Protein AF-A0A928K766-F1 (afdb_monomer)

Solvent-accessible surface area (backbone atoms only — not comparable to full-atom values): 32572 Å² total; per-residue (Å²): 139,87,89,83,82,88,83,88,80,89,81,88,81,88,88,83,87,88,86,84,91,87,83,89,87,89,82,87,83,90,86,84,91,82,91,76,95,81,83,91,77,87,88,83,81,73,78,49,70,69,57,53,52,52,50,49,52,58,51,49,53,50,51,51,51,54,52,47,65,64,69,69,75,73,88,86,87,84,89,83,81,87,78,95,78,92,79,86,83,83,88,79,84,88,77,92,77,81,85,77,92,77,85,91,81,88,88,85,83,89,86,88,85,89,87,90,80,84,87,80,91,75,86,81,82,83,83,84,80,88,76,96,71,87,83,91,78,87,83,86,81,93,68,64,70,70,63,56,56,58,66,62,70,76,72,72,95,72,93,81,90,80,90,82,81,90,79,81,92,72,84,80,76,84,73,82,58,80,55,60,59,52,54,52,51,50,49,52,52,52,52,51,51,51,51,50,52,50,50,52,54,52,47,64,73,34,39,46,61,52,49,21,28,71,47,43,41,82,74,35,80,86,45,40,28,33,34,33,44,42,59,44,85,87,51,65,68,58,42,52,74,75,39,43,28,66,37,60,64,52,44,31,54,51,48,12,47,72,43,66,70,51,78,45,82,48,58,70,63,54,61,46,81,73,63,63,35,40,23,36,42,49,32,42,27,67,90,44,102,75,39,42,14,38,40,27,34,14,40,9,17,77,55,76,39,31,37,35,38,40,37,38,34,36,80,91,64,52,36,36,44,30,37,21,62,45,37,36,58,67,48,51,95,86,56,75,74,24,94,89,59,15,73,52,59,59,53,47,71,46,44,28,38,31,36,38,17,78,60,15,22,33,43,34,54,40,61,36,81,66,77,46,70,79,71,67,87,71,91,47,36,26,26,23,45,26,42,44,46,40,48,38,48,69,73,39,50,43,45,66,52,38,55,54,54,55,73,58,40,39,70,24,47,40,50,62,20,26,60,35,35,45,31,32,14,38,88,45,48,42,33,29,40,40,74,55,96,72,38,83,44,81,42,81,45,50,58,52,34,43,56,70,56,76,41,100,92,44,70,45,77,54,63,58,73,88,40,73,51,17,43,36,45,48,50,51,54,50,48,39,60,74,44,72,37,45,68,55,73,68,53,42,52,55,50,23,60,66,32,32,80,42,64,21,40,43,31,38,37,40,30,32,72,73,38,30,36,44,34,38,42,62,50,102,59,87,49,78,48,78,50,65,60,81,85,130

Sequence (536 aa):
MNNNTNNEQELRLEGAPVCPEEEEHVCAPEQDAQTADSAEASYAEGLTVAQALSNIGAEVEALERAARIFSGGSAENNAAASPDAKAEAPDCPEVKTSEPDCPEDDYSSIERVFASRPPRENPEPERLVFNSSQDNAAVTVSGDEDLLRWLVNGISDGSVTVDGSEPEAEPEPESAEGGRGKVFSTFLCLLASLLVLGGVAYYILCAHGLRAIVSIDEVEVNANVYSMTYSGSYGLDDLIEQGGVSTDGELMEFLSGQYFFGLMDMPDVVSGPSGSSDGVLSVLNSDCENSRALTGRSHSCQSQTMTMIVSTRRSDGRETVTTVDIGRLGYTPYDRPGLFNGYAALASVYLPLDGMNDHGLCVTAVELPGDPRPVTDTVRPDLTVTAAVRMLLDSTTTVEEAVEMLGRFDIYPSFGCDYHLLISDREGSTAAIEWYDGQMYRVNIPYISNERVYSPDGLTGAAGFDTETGRIMTLLAGSYSQYDGHMTTEQILGVIGRAATRAGGWGVVYDSYTDTAYFRFEGETEKQVTVSMSPA

Mean predicted aligned error: 17.77 Å

Foldseek 3Di:
DDDDDDDDDDDDDDDDDDDDDDDDDDDDDDDDDDDDDDDPDDDPPDDDPVNLVVVVVVVVVVVVVVVVVVVVPDDDDDDDDDDDDDDDDDDDDDDDDDDDDDDDDDDPPPDDDDDDDDDDDDDDDDDDDDDDDDDDDDDDDDDDPVVVVVVVVPDDPDDDDDDDDDDDDDDDDPPPPVPPVVVVVVVVVVVVVVVVVVVSVLCVLQVQLQQQQAQWDQPDLQLLEIETEGEEDQCLVVCQVVQHDFAVQVVQVVSCCNHSNVPDRAAQFQADDQQWQKKKFWFWAPVPPQTWIKIKMATFGQDAFNKYWYWYAYPVGKIKTFIARCVRSVDDSVDDRHDPHVSNVSCVLQGGQWIAILLFKIKHKAFADDFWDDADDDSAGEYEVSNLNSVCSRPHRAPVRSVVVVVRYGYHYYSRTDIWMWIAHSVGWIWIWDDDPNDIDTDGDRMAINYDQDDPVHGPQAPPCPDLRRVLSCLNVVLCVVCVRHDDPVSSQVSNVVSRPHAHGKMWMQISVQQKIWIWHDGPDTDTDIDHDDND

Nearest PDB structures (foldseek):
  5j9r-assembly1_C  TM=6.800E-01  e=6.544E-11  Agrobacterium tumefaciens
  8ete-assembly1_A-2  TM=6.654E-01  e=9.261E-11  Bifidobacterium longum
  3hbc-assembly1_A  TM=6.653E-01  e=2.815E-09  Bacteroides thetaiotaomicron
  8esl-assembly1_B  TM=5.689E-01  e=2.982E-09  Bacteroidales

Secondary structure (DSSP, 8-state):
----------------------------------------S----PPPHHHHHHHHHHHHHHHHHHHHHHHTSS--------------PPP---------------------S----PPPP-PPPP------------------HHHHHHHHTTS--------------PPPP--GGGTHHHHHHHHHHHHHHHHHHHHHHHHHHHHHHHHHHHT-EEEEGGGTEEEEEEES--SHHHHHHTTB-SSHHHHHHHHHHHSGGGSSPPPPP--S----EEEEEEEEETTSTT-EEEEEEEEE-SSPP-EEEEEEE-TT--EEEEEEEGGGGT--TT---STTTHHHHGGGGG--SEEEETT--EEEEEEESSSPPP----SSPEEEHHHHHHHHHHH-SSHHHHHHHHTTSEEE-BTTBEEEEEEE-TT--EEEEEEETTEEEEE--SEEESB----TTS----S-TTSHHHHHHHHHHHHHHHTTT---HHHHHHHHHHH--SSSEEEEEEETTTTEEEEEE-SSS-EEEEEEPPP-

Radius of gyration: 34.57 Å; Cα contacts (8 Å, |Δi|>4): 806; chains: 1; bounding box: 91×92×99 Å

pLDDT: mean 70.42, std 27.9, range [23.94, 98.75]

Structure (mmCIF, N/CA/C/O backbone):
data_AF-A0A928K766-F1
#
_entry.id   AF-A0A928K766-F1
#
loop_
_atom_site.group_PDB
_atom_site.id
_atom_site.type_symbol
_atom_site.label_atom_id
_atom_site.label_alt_id
_atom_site.label_comp_id
_atom_site.label_asym_id
_atom_site.label_entity_id
_atom_site.label_seq_id
_atom_site.pdbx_PDB_ins_code
_atom_site.Cartn_x
_atom_site.Cartn_y
_atom_site.Cartn_z
_atom_site.occupancy
_atom_site.B_iso_or_equiv
_atom_site.auth_seq_id
_atom_site.auth_comp_id
_atom_site.auth_asym_id
_atom_site.auth_atom_id
_atom_site.pdbx_PDB_model_num
ATOM 1 N N . MET A 1 1 ? -11.936 -37.594 -36.046 1.00 35.50 1 MET A N 1
ATOM 2 C CA . MET A 1 1 ? -11.629 -39.011 -36.340 1.00 35.50 1 MET A CA 1
ATOM 3 C C . MET A 1 1 ? -10.174 -39.105 -36.765 1.00 35.50 1 MET A C 1
ATOM 5 O O . MET A 1 1 ? -9.774 -38.345 -37.634 1.00 35.50 1 MET A O 1
ATOM 9 N N . ASN A 1 2 ? -9.470 -40.053 -36.143 1.00 33.59 2 ASN A N 1
ATOM 10 C CA . ASN A 1 2 ? -8.094 -40.534 -36.332 1.00 33.59 2 ASN A CA 1
ATOM 11 C C . ASN A 1 2 ? -6.925 -39.808 -35.637 1.00 33.59 2 ASN A C 1
ATOM 13 O O . ASN A 1 2 ? -6.459 -38.754 -36.052 1.00 33.59 2 ASN A O 1
ATOM 17 N N . ASN A 1 3 ? -6.467 -40.515 -34.596 1.00 33.06 3 ASN A N 1
ATOM 18 C CA . ASN A 1 3 ? -5.245 -40.415 -33.805 1.00 33.06 3 ASN A CA 1
ATOM 19 C C . ASN A 1 3 ? -3.974 -40.756 -34.604 1.00 33.06 3 ASN A C 1
ATOM 21 O O . ASN A 1 3 ? -4.040 -41.556 -35.536 1.00 33.06 3 ASN A O 1
ATOM 25 N N . ASN A 1 4 ? -2.829 -40.251 -34.128 1.00 36.94 4 ASN A N 1
ATOM 26 C CA . ASN A 1 4 ? -1.544 -40.967 -33.987 1.00 36.94 4 ASN A CA 1
ATOM 27 C C . ASN A 1 4 ? -0.584 -40.072 -33.165 1.00 36.94 4 ASN A C 1
ATOM 29 O O . ASN A 1 4 ? -0.292 -38.960 -33.586 1.00 36.94 4 ASN A O 1
ATOM 33 N N . THR A 1 5 ? -0.358 -40.360 -31.876 1.00 36.56 5 THR A N 1
ATOM 34 C CA . THR A 1 5 ? 0.733 -41.169 -31.265 1.00 36.56 5 THR A CA 1
ATOM 35 C C . THR A 1 5 ? 2.107 -40.489 -31.182 1.00 36.56 5 THR A C 1
ATOM 37 O O . THR A 1 5 ? 2.786 -40.351 -32.192 1.00 36.56 5 THR A O 1
ATOM 40 N N . ASN A 1 6 ? 2.478 -40.181 -29.930 1.00 34.59 6 ASN A N 1
ATOM 41 C CA . ASN A 1 6 ? 3.760 -40.333 -29.223 1.00 34.59 6 ASN A CA 1
ATOM 42 C C . ASN A 1 6 ? 5.086 -40.040 -29.944 1.00 34.59 6 ASN A C 1
ATOM 44 O O . ASN A 1 6 ? 5.465 -40.745 -30.874 1.00 34.59 6 ASN A O 1
ATOM 48 N N . ASN A 1 7 ? 5.871 -39.138 -29.344 1.00 31.00 7 ASN A N 1
ATOM 49 C CA . ASN A 1 7 ? 7.308 -39.338 -29.142 1.00 31.00 7 ASN A CA 1
ATOM 50 C C . ASN A 1 7 ? 7.786 -38.519 -27.931 1.00 31.00 7 ASN A C 1
ATOM 52 O O . ASN A 1 7 ? 7.928 -37.302 -28.009 1.00 31.00 7 ASN A O 1
ATOM 56 N N . GLU A 1 8 ? 8.023 -39.217 -26.823 1.00 33.47 8 GLU A N 1
ATOM 57 C CA . GLU A 1 8 ? 8.880 -38.775 -25.724 1.00 33.47 8 GLU A CA 1
ATOM 58 C C . GLU A 1 8 ? 10.341 -39.004 -26.144 1.00 33.47 8 GLU A C 1
ATOM 60 O O . GLU A 1 8 ? 10.686 -40.075 -26.647 1.00 33.47 8 GLU A O 1
ATOM 65 N N . GLN A 1 9 ? 11.204 -38.006 -25.955 1.00 31.91 9 GLN A N 1
ATOM 66 C CA .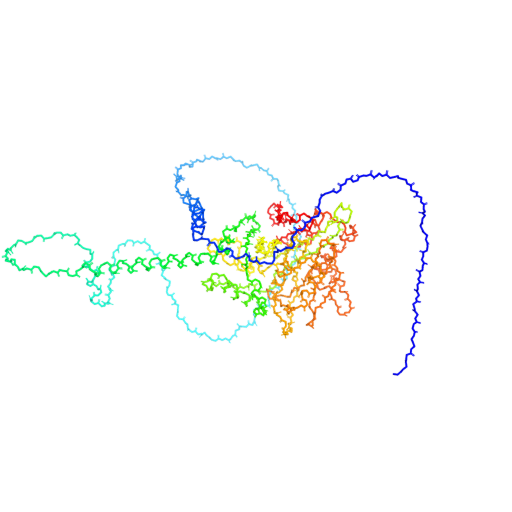 GLN A 1 9 ? 12.655 -38.170 -26.035 1.00 31.91 9 GLN A CA 1
ATOM 67 C C . GLN A 1 9 ? 13.274 -37.716 -24.712 1.00 31.91 9 GLN A C 1
ATOM 69 O O . GLN A 1 9 ? 13.448 -36.526 -24.465 1.00 31.91 9 GLN A O 1
ATOM 74 N N . GLU A 1 10 ? 13.610 -38.700 -23.877 1.00 30.22 10 GLU A N 1
ATOM 75 C CA . GLU A 1 10 ? 14.576 -38.575 -22.788 1.00 30.22 10 GLU A CA 1
ATOM 76 C C . GLU A 1 10 ? 15.965 -38.257 -23.363 1.00 30.22 10 GLU A C 1
ATOM 78 O O . GLU A 1 10 ? 16.471 -38.969 -24.235 1.00 30.22 10 GLU A O 1
ATOM 83 N N . LEU A 1 11 ? 16.618 -37.228 -22.825 1.00 29.67 11 LEU A N 1
ATOM 84 C CA . LEU A 1 11 ? 18.042 -36.972 -23.020 1.00 29.67 11 LEU A CA 1
ATOM 85 C C . LEU A 1 11 ? 18.743 -37.068 -21.661 1.00 29.67 11 LEU A C 1
ATOM 87 O O . LEU A 1 11 ? 18.697 -36.154 -20.843 1.00 29.67 11 LEU A O 1
ATOM 91 N N . ARG A 1 12 ? 19.385 -38.220 -21.438 1.00 27.34 12 ARG A N 1
ATOM 92 C CA . ARG A 1 12 ? 20.397 -38.437 -20.398 1.00 27.34 12 ARG A CA 1
ATOM 93 C C . ARG A 1 12 ? 21.673 -37.680 -20.764 1.00 27.34 12 ARG A C 1
ATOM 95 O O . ARG A 1 12 ? 22.201 -37.874 -21.858 1.00 27.34 12 ARG A O 1
ATOM 102 N N . LEU A 1 13 ? 22.211 -36.916 -19.819 1.00 32.28 13 LEU A N 1
ATOM 103 C CA . LEU A 1 13 ? 23.611 -36.497 -19.801 1.00 32.28 13 LEU A CA 1
ATOM 104 C C . LEU A 1 13 ? 24.244 -37.007 -18.502 1.00 32.28 13 LEU A C 1
ATOM 106 O O . LEU A 1 13 ? 23.862 -36.608 -17.407 1.00 32.28 13 LEU A O 1
ATOM 110 N N . GLU A 1 14 ? 25.177 -37.945 -18.659 1.00 28.05 14 GLU A N 1
ATOM 111 C CA . GLU A 1 14 ? 26.082 -38.430 -17.620 1.00 28.05 14 GLU A CA 1
ATOM 112 C C . GLU A 1 14 ? 27.277 -37.478 -17.460 1.00 28.05 14 GLU A C 1
ATOM 114 O O . GLU A 1 14 ? 27.798 -36.967 -18.453 1.00 28.05 14 GLU A O 1
ATOM 119 N N . GLY A 1 15 ? 27.781 -37.352 -16.226 1.00 28.23 15 GLY A N 1
ATOM 120 C CA . GLY A 1 15 ? 29.195 -37.068 -15.970 1.00 28.23 15 GLY A CA 1
ATOM 121 C C . GLY A 1 15 ? 29.486 -35.975 -14.941 1.00 28.23 15 GLY A C 1
ATOM 122 O O . GLY A 1 15 ? 29.754 -34.839 -15.317 1.00 28.23 15 GLY A O 1
ATOM 123 N N . ALA A 1 16 ? 29.568 -36.340 -13.659 1.00 29.39 16 ALA A N 1
ATOM 124 C CA . ALA A 1 16 ? 30.339 -35.595 -12.657 1.00 29.39 16 ALA A CA 1
ATOM 125 C C . ALA A 1 16 ? 31.056 -36.579 -11.702 1.00 29.39 16 ALA A C 1
ATOM 127 O O . ALA A 1 16 ? 30.531 -37.670 -11.463 1.00 29.39 16 ALA A O 1
ATOM 128 N N . PRO A 1 17 ? 32.277 -36.262 -11.224 1.00 34.38 17 PRO A N 1
ATOM 129 C CA . PRO A 1 17 ? 33.197 -37.235 -10.639 1.00 34.38 17 PRO A CA 1
ATOM 130 C C . PRO A 1 17 ? 32.974 -37.486 -9.139 1.00 34.38 17 PRO A C 1
ATOM 132 O O . PRO A 1 17 ? 32.552 -36.611 -8.391 1.00 34.38 17 PRO A O 1
ATOM 135 N N . VAL A 1 18 ? 33.336 -38.702 -8.725 1.00 33.53 18 VAL A N 1
ATOM 136 C CA . VAL A 1 18 ? 33.340 -39.242 -7.355 1.00 33.53 18 VAL A CA 1
ATOM 137 C C . VAL A 1 18 ? 34.652 -38.911 -6.634 1.00 33.53 18 VAL A C 1
ATOM 139 O O . VAL A 1 18 ? 35.701 -39.002 -7.271 1.00 33.53 18 VAL A O 1
ATOM 142 N N . CYS A 1 19 ? 34.584 -38.614 -5.324 1.00 24.89 19 CYS A N 1
ATOM 143 C CA . CYS A 1 19 ? 35.578 -38.909 -4.261 1.00 24.89 19 CYS A CA 1
ATOM 144 C C . CYS A 1 19 ? 35.096 -38.334 -2.895 1.00 24.89 19 CYS A C 1
ATOM 146 O O . CYS A 1 19 ? 34.427 -37.306 -2.913 1.00 24.89 19 CYS A O 1
ATOM 148 N N . PRO A 1 20 ? 35.537 -38.847 -1.725 1.00 34.81 20 PRO A N 1
ATOM 149 C CA . PRO A 1 20 ? 35.200 -40.131 -1.097 1.00 34.81 20 PRO A CA 1
ATOM 150 C C . PRO A 1 20 ? 34.530 -39.978 0.301 1.00 34.81 20 PRO A C 1
ATOM 152 O O . PRO A 1 20 ? 34.475 -38.889 0.864 1.00 34.81 20 PRO A O 1
ATOM 155 N N . GLU A 1 21 ? 34.033 -41.097 0.839 1.00 31.42 21 GLU A N 1
ATOM 156 C CA . GLU A 1 21 ? 33.476 -41.278 2.195 1.00 31.42 21 GLU A CA 1
ATOM 157 C C . GLU A 1 21 ? 34.542 -41.258 3.311 1.00 31.42 21 GLU A C 1
ATOM 159 O O . GLU A 1 21 ? 35.659 -41.711 3.073 1.00 31.42 21 GLU A O 1
ATOM 164 N N . GLU A 1 22 ? 34.138 -40.781 4.503 1.00 30.59 22 GLU A N 1
ATOM 165 C CA . GLU A 1 22 ? 34.546 -41.095 5.904 1.00 30.59 22 GLU A CA 1
ATOM 166 C C . GLU A 1 22 ? 34.173 -39.852 6.766 1.00 30.59 22 GLU A C 1
ATOM 168 O O . GLU A 1 22 ? 34.387 -38.729 6.325 1.00 30.59 22 GLU A O 1
ATOM 173 N N . GLU A 1 23 ? 33.546 -39.874 7.949 1.00 27.70 23 GLU A N 1
ATOM 174 C CA . GLU A 1 23 ? 33.436 -40.860 9.028 1.00 27.70 23 GLU A CA 1
ATOM 175 C C . GLU A 1 23 ? 32.194 -40.574 9.915 1.00 27.70 23 GLU A C 1
ATOM 177 O O . GLU A 1 23 ? 31.687 -39.454 9.996 1.00 27.70 23 GLU A O 1
ATOM 182 N N . GLU A 1 24 ? 31.734 -41.623 10.598 1.00 29.03 24 GLU A N 1
ATOM 183 C CA . GLU A 1 24 ? 30.608 -41.700 11.534 1.00 29.03 24 GLU A CA 1
ATOM 184 C C . GLU A 1 24 ? 30.797 -40.882 12.826 1.00 29.03 24 GLU A C 1
ATOM 186 O O . GLU A 1 24 ? 31.850 -40.956 13.455 1.00 29.03 24 GLU A O 1
ATOM 191 N N . HIS A 1 25 ? 29.716 -40.294 13.358 1.00 28.52 25 HIS A N 1
ATOM 192 C CA . HIS A 1 25 ? 29.513 -40.222 14.812 1.00 28.52 25 HIS A CA 1
ATOM 193 C C . HIS A 1 25 ? 28.038 -40.416 15.195 1.00 28.52 25 HIS A C 1
ATOM 195 O O . HIS A 1 25 ? 27.156 -39.631 14.858 1.00 28.52 25 HIS A O 1
ATOM 201 N N . VAL A 1 26 ? 27.806 -41.509 15.923 1.00 29.03 26 VAL A N 1
ATOM 202 C CA . VAL A 1 26 ? 26.549 -41.940 16.541 1.00 29.03 26 VAL A CA 1
ATOM 203 C C . VAL A 1 26 ? 26.562 -41.527 18.015 1.00 29.03 26 VAL A C 1
ATOM 205 O O . VAL A 1 26 ? 27.541 -41.809 18.703 1.00 29.03 26 VAL A O 1
ATOM 208 N N . CYS A 1 27 ? 25.478 -40.911 18.503 1.00 23.94 27 CYS A N 1
ATOM 209 C CA . CYS A 1 27 ? 24.698 -41.358 19.675 1.00 23.94 27 CYS A CA 1
ATOM 210 C C . CYS A 1 27 ? 23.659 -40.304 20.104 1.00 23.94 27 CYS A C 1
ATOM 212 O O . CYS A 1 27 ? 24.004 -39.200 20.516 1.00 23.94 27 CYS A O 1
ATOM 214 N N . ALA A 1 28 ? 22.387 -40.711 20.050 1.00 27.75 28 ALA A N 1
ATOM 215 C CA . ALA A 1 28 ? 21.220 -40.082 20.677 1.00 27.75 28 ALA A CA 1
ATOM 216 C C . ALA A 1 28 ? 21.177 -40.395 22.211 1.00 27.75 28 ALA A C 1
ATOM 218 O O . ALA A 1 28 ? 22.135 -41.010 22.697 1.00 27.75 28 ALA A O 1
ATOM 219 N N . PRO A 1 29 ? 20.142 -40.020 23.008 1.00 36.97 29 PRO A N 1
ATOM 220 C CA . PRO A 1 29 ? 18.754 -40.451 22.784 1.00 36.97 29 PRO A CA 1
ATOM 221 C C . PRO A 1 29 ? 17.646 -39.402 23.011 1.00 36.97 29 PRO A C 1
ATOM 223 O O . PRO A 1 29 ? 17.813 -38.379 23.669 1.00 36.97 29 PRO A O 1
ATOM 226 N N . GLU A 1 30 ? 16.497 -39.765 22.443 1.00 28.11 30 GLU A N 1
ATOM 227 C CA . GLU A 1 30 ? 15.141 -39.239 22.599 1.00 28.11 30 GLU A CA 1
ATOM 228 C C . GLU A 1 30 ? 14.603 -39.282 24.042 1.00 28.11 30 GLU A C 1
ATOM 230 O O . GLU A 1 30 ? 14.993 -40.150 24.822 1.00 28.11 30 GLU A O 1
ATOM 235 N N . GLN A 1 31 ? 13.634 -38.399 24.317 1.00 27.89 31 GLN A N 1
ATOM 236 C CA . GLN A 1 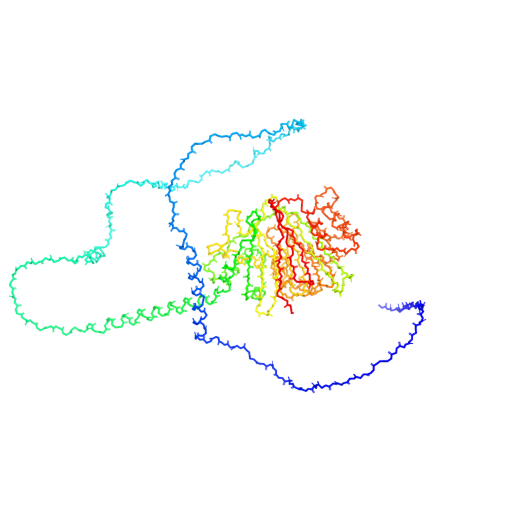31 ? 12.471 -38.504 25.226 1.00 27.89 31 GLN A CA 1
ATOM 237 C C . GLN A 1 31 ? 11.637 -37.225 24.979 1.00 27.89 31 GLN A C 1
ATOM 239 O O . GLN A 1 31 ? 12.214 -36.146 24.932 1.00 27.89 31 GLN A O 1
ATOM 244 N N . ASP A 1 32 ? 10.325 -37.171 24.778 1.00 25.45 32 ASP A N 1
ATOM 245 C CA . ASP A 1 32 ? 9.232 -38.135 24.732 1.00 25.45 32 ASP A CA 1
ATOM 246 C C . ASP A 1 32 ? 8.143 -37.514 23.837 1.00 25.45 32 ASP A C 1
ATOM 248 O O . ASP A 1 32 ? 7.851 -36.321 23.930 1.00 25.45 32 ASP A O 1
ATOM 252 N N . ALA A 1 33 ? 7.507 -38.330 23.000 1.00 29.41 33 ALA A N 1
ATOM 253 C CA . ALA A 1 33 ? 6.231 -38.006 22.382 1.00 29.41 33 ALA A CA 1
ATOM 254 C C . ALA A 1 33 ? 5.120 -38.678 23.193 1.00 29.41 33 ALA A C 1
ATOM 256 O O . ALA A 1 33 ? 5.131 -39.903 23.297 1.00 29.41 33 ALA A O 1
ATOM 257 N N . GLN A 1 34 ? 4.141 -37.914 23.698 1.00 26.17 34 GLN A N 1
ATOM 258 C CA . GLN A 1 34 ? 2.748 -38.376 23.785 1.00 26.17 34 GLN A CA 1
ATOM 259 C C . GLN A 1 34 ? 1.737 -37.271 24.155 1.00 26.17 34 GLN A C 1
ATOM 261 O O . GLN A 1 34 ? 1.772 -36.694 25.236 1.00 26.17 34 GLN A O 1
ATOM 266 N N . THR A 1 35 ? 0.771 -37.122 23.237 1.00 26.23 35 THR A N 1
ATOM 267 C CA . THR A 1 35 ? -0.680 -36.894 23.427 1.00 26.23 35 THR A CA 1
ATOM 268 C C . THR A 1 35 ? -1.196 -35.568 23.991 1.00 26.23 35 THR A C 1
ATOM 270 O O . THR A 1 35 ? -1.107 -35.331 25.189 1.00 26.23 35 THR A O 1
ATOM 273 N N . ALA A 1 36 ? -1.911 -34.820 23.139 1.00 26.20 36 ALA A N 1
ATOM 274 C CA . ALA A 1 36 ? -3.336 -34.478 23.309 1.00 26.20 36 ALA A CA 1
ATOM 275 C C . ALA A 1 36 ? -3.826 -33.717 22.054 1.00 26.20 36 ALA A C 1
ATOM 277 O O . ALA A 1 36 ? -3.581 -32.529 21.894 1.00 26.20 36 ALA A O 1
ATOM 278 N N . ASP A 1 37 ? -4.381 -34.417 21.063 1.00 28.70 37 ASP A N 1
ATOM 279 C CA . ASP A 1 37 ? -5.806 -34.280 20.709 1.00 28.70 37 ASP A CA 1
ATOM 280 C C . ASP A 1 37 ? -6.671 -33.610 21.793 1.00 28.70 37 ASP A C 1
ATOM 282 O O . ASP A 1 37 ? -6.982 -34.239 22.802 1.00 28.70 37 ASP A O 1
ATOM 286 N N . SER A 1 38 ? -7.032 -32.341 21.561 1.00 30.05 38 SER A N 1
ATOM 287 C CA . SER A 1 38 ? -8.335 -31.698 21.832 1.00 30.05 38 SER A CA 1
ATOM 288 C C . SER A 1 38 ? -8.160 -30.192 22.079 1.00 30.05 38 SER A C 1
ATOM 290 O O . SER A 1 38 ? -7.854 -29.785 23.199 1.00 30.05 38 SER A O 1
ATOM 292 N N . ALA A 1 39 ? -8.395 -29.357 21.063 1.00 27.52 39 ALA A N 1
ATOM 293 C CA . ALA A 1 39 ? -8.687 -27.931 21.255 1.00 27.52 39 ALA A CA 1
ATOM 294 C C . ALA A 1 39 ? -9.467 -27.334 20.064 1.00 27.52 39 ALA A C 1
ATOM 296 O O . ALA A 1 39 ? -9.160 -26.251 19.583 1.00 27.52 39 ALA A O 1
ATOM 297 N N . GLU A 1 40 ? -10.507 -28.028 19.596 1.00 31.31 40 GLU A N 1
ATOM 298 C CA . GLU A 1 40 ? -11.683 -27.338 19.059 1.00 31.31 40 GLU A CA 1
ATOM 299 C C . GLU A 1 40 ? -12.602 -27.034 20.246 1.00 31.31 40 GLU A C 1
ATOM 301 O O . GLU A 1 40 ? -13.200 -27.953 20.804 1.00 31.31 40 GLU A O 1
ATOM 306 N N . ALA A 1 41 ? -12.649 -25.766 20.667 1.00 26.00 41 ALA A N 1
ATOM 307 C CA . ALA A 1 41 ? -13.813 -25.060 21.220 1.00 26.00 41 ALA A CA 1
ATOM 308 C C . ALA A 1 41 ? -13.382 -23.889 22.117 1.00 26.00 41 ALA A C 1
ATOM 310 O O . ALA A 1 41 ? -12.614 -24.060 23.057 1.00 26.00 41 ALA A O 1
ATOM 311 N N . SER A 1 42 ? -14.053 -22.751 21.903 1.00 29.92 42 SER A N 1
ATOM 312 C CA . SER A 1 42 ? -14.310 -21.697 22.895 1.00 29.92 42 SER A CA 1
ATOM 313 C C . SER A 1 42 ? -13.132 -20.806 23.305 1.00 29.92 42 SER A C 1
ATOM 315 O O . SER A 1 42 ? -12.480 -21.078 24.303 1.00 29.92 42 SER A O 1
ATOM 317 N N . TYR A 1 43 ? -13.027 -19.626 22.683 1.00 25.42 43 TYR A N 1
ATOM 318 C CA . TYR A 1 43 ? -12.620 -18.410 23.400 1.00 25.42 43 TYR A CA 1
ATOM 319 C C . TYR A 1 43 ? -13.431 -17.196 22.928 1.00 25.42 43 TYR A C 1
ATOM 321 O O . TYR A 1 43 ? -13.032 -16.436 22.056 1.00 25.42 43 TYR A O 1
ATOM 329 N N . ALA A 1 44 ? -14.596 -17.025 23.550 1.00 31.81 44 ALA A N 1
ATOM 330 C CA . ALA A 1 44 ? -15.230 -15.727 23.737 1.00 31.81 44 ALA A CA 1
ATOM 331 C C . ALA A 1 44 ? -15.247 -15.468 25.249 1.00 31.81 44 ALA A C 1
ATOM 333 O O . ALA A 1 44 ? -16.262 -15.663 25.916 1.00 31.81 44 ALA A O 1
ATOM 334 N N . GLU A 1 45 ? -14.098 -15.107 25.821 1.00 35.53 45 GLU A N 1
ATOM 335 C CA . GLU A 1 45 ? -14.080 -14.567 27.180 1.00 35.53 45 GLU A CA 1
ATOM 336 C C . GLU A 1 45 ? -14.472 -13.092 27.105 1.00 35.53 45 GLU A C 1
ATOM 338 O O . GLU A 1 45 ? -13.685 -12.219 26.747 1.00 35.53 45 GLU A O 1
ATOM 343 N N . GLY A 1 46 ? -15.745 -12.828 27.401 1.00 35.03 46 GLY A N 1
ATOM 344 C CA . GLY A 1 46 ? -16.244 -11.476 27.593 1.00 35.03 46 GLY A CA 1
ATOM 345 C C . GLY A 1 46 ? -15.475 -10.787 28.717 1.00 35.03 46 GLY A C 1
ATOM 346 O O . GLY A 1 46 ? -15.375 -11.310 29.829 1.00 35.03 46 GLY A O 1
ATOM 347 N N . LEU A 1 47 ? -14.957 -9.593 28.425 1.00 40.62 47 LEU A N 1
ATOM 348 C CA . LEU A 1 47 ? -14.359 -8.708 29.417 1.00 40.62 47 LEU A CA 1
ATOM 349 C C . LEU A 1 47 ? -15.345 -8.513 30.576 1.00 40.62 47 LEU A C 1
ATOM 351 O O . LEU A 1 47 ? -16.495 -8.112 30.370 1.00 40.62 47 LEU A O 1
ATOM 355 N N . THR A 1 48 ? -14.913 -8.765 31.811 1.00 43.78 48 THR A N 1
ATOM 356 C CA . THR A 1 48 ? -15.764 -8.448 32.962 1.00 43.78 48 THR A CA 1
ATOM 357 C C . THR A 1 48 ? -15.926 -6.930 33.071 1.00 43.78 48 THR A C 1
ATOM 359 O O . THR A 1 48 ? -14.997 -6.171 32.794 1.00 43.78 48 THR A O 1
ATOM 362 N N . VAL A 1 49 ? -17.090 -6.458 33.529 1.00 37.19 49 VAL A N 1
ATOM 363 C CA . VAL A 1 49 ? -17.354 -5.018 33.738 1.00 37.19 49 VAL A CA 1
ATOM 364 C C . VAL A 1 49 ? -16.279 -4.370 34.627 1.00 37.19 49 VAL A C 1
ATOM 366 O O . VAL A 1 49 ? -15.911 -3.221 34.415 1.00 37.19 49 VAL A O 1
ATOM 369 N N . ALA A 1 50 ? -15.708 -5.115 35.578 1.00 33.34 50 ALA A N 1
ATOM 370 C CA . ALA A 1 50 ? -14.618 -4.638 36.428 1.00 33.34 50 ALA A CA 1
ATOM 371 C C . ALA A 1 50 ? -13.298 -4.425 35.661 1.00 33.34 50 ALA A C 1
ATOM 373 O O . ALA A 1 50 ? -12.609 -3.436 35.902 1.00 33.34 50 ALA A O 1
ATOM 374 N N . GLN A 1 51 ? -12.960 -5.308 34.716 1.00 39.47 51 GLN A N 1
ATOM 375 C CA . GLN A 1 51 ? -11.792 -5.142 33.843 1.00 39.47 51 GLN A CA 1
ATOM 376 C C . GLN A 1 51 ? -12.004 -4.009 32.834 1.00 39.47 51 GLN A C 1
ATOM 378 O O . GLN A 1 51 ? -11.095 -3.212 32.625 1.00 39.47 51 GLN A O 1
ATOM 383 N N . ALA A 1 52 ? -13.216 -3.870 32.286 1.00 38.06 52 ALA A N 1
ATOM 384 C CA . ALA A 1 52 ? -13.568 -2.745 31.419 1.00 38.06 52 ALA A CA 1
ATOM 385 C C . ALA A 1 52 ? -13.413 -1.403 32.153 1.00 38.06 52 ALA A C 1
ATOM 387 O O . ALA A 1 52 ? -12.774 -0.490 31.643 1.00 38.06 52 ALA A O 1
ATOM 388 N N . LEU A 1 53 ? -13.914 -1.303 33.389 1.00 39.28 53 LEU A N 1
ATOM 389 C CA . LEU A 1 53 ? -13.788 -0.096 34.212 1.00 39.28 53 LEU A CA 1
ATOM 390 C C . LEU A 1 53 ? -12.341 0.189 34.644 1.00 39.28 53 LEU A C 1
ATOM 392 O O . LEU A 1 53 ? -11.949 1.351 34.712 1.00 39.28 53 LEU A O 1
ATOM 396 N N . SER A 1 54 ? -11.536 -0.846 34.902 1.00 39.78 54 SER A N 1
ATOM 397 C CA . SER A 1 54 ? -10.108 -0.686 35.206 1.00 39.78 54 SER A CA 1
ATOM 398 C C . SER A 1 54 ? -9.321 -0.160 34.003 1.00 39.78 54 SER A C 1
ATOM 400 O O . SER A 1 54 ? -8.457 0.700 34.168 1.00 39.78 54 SER A O 1
ATOM 402 N N . ASN A 1 55 ? -9.634 -0.645 32.799 1.00 47.66 55 ASN A N 1
ATOM 403 C CA . ASN A 1 55 ? -8.992 -0.197 31.564 1.00 47.66 55 ASN A CA 1
ATOM 404 C C . ASN A 1 55 ? -9.389 1.245 31.228 1.00 47.66 55 ASN A C 1
ATOM 406 O O . ASN A 1 55 ? -8.515 2.061 30.952 1.00 47.66 55 ASN A O 1
ATOM 410 N N . ILE A 1 56 ? -10.671 1.591 31.397 1.00 45.06 56 ILE A N 1
ATOM 411 C CA . ILE A 1 56 ? -11.159 2.972 31.267 1.00 45.06 56 ILE A CA 1
ATOM 412 C C . ILE A 1 56 ? -10.455 3.895 32.272 1.00 45.06 56 ILE A C 1
ATOM 414 O O . ILE A 1 56 ? -10.079 5.006 31.917 1.00 45.06 56 ILE A O 1
ATOM 418 N N . GLY A 1 57 ? -10.223 3.453 33.513 1.00 38.16 57 GLY A N 1
ATOM 419 C CA . GLY A 1 57 ? -9.481 4.237 34.510 1.00 38.16 57 GLY A CA 1
ATOM 420 C C . GLY A 1 57 ? -8.042 4.548 34.083 1.00 38.16 57 GLY A C 1
ATOM 421 O O . GLY A 1 57 ? -7.600 5.692 34.187 1.00 38.16 57 GLY A O 1
ATOM 422 N N . ALA A 1 58 ? -7.330 3.558 33.539 1.00 45.16 58 ALA A N 1
ATOM 423 C CA . ALA A 1 58 ? -5.976 3.747 33.017 1.00 45.16 58 ALA A CA 1
ATOM 424 C C . ALA A 1 58 ? -5.942 4.649 31.765 1.00 45.16 58 ALA A C 1
ATOM 426 O O . ALA A 1 58 ? -5.008 5.439 31.594 1.00 45.16 58 ALA A O 1
ATOM 427 N N . GLU A 1 59 ? -6.969 4.566 30.914 1.00 47.22 59 GLU A N 1
ATOM 428 C CA . GLU A 1 59 ? -7.125 5.380 29.700 1.00 47.22 59 GLU A CA 1
ATOM 429 C C . GLU A 1 59 ? -7.507 6.837 30.019 1.00 47.22 59 GLU A C 1
ATOM 431 O O . GLU A 1 59 ? -6.951 7.762 29.424 1.00 47.22 59 GLU A O 1
ATOM 436 N N . VAL A 1 60 ? -8.367 7.070 31.016 1.00 43.69 60 VAL A N 1
ATOM 437 C CA . VAL A 1 60 ? -8.683 8.416 31.526 1.00 43.69 60 VAL A CA 1
ATOM 438 C C . VAL A 1 60 ? -7.445 9.059 32.143 1.00 43.69 60 VAL A C 1
ATOM 440 O O . VAL A 1 60 ? -7.165 10.221 31.864 1.00 43.69 60 VAL A O 1
ATOM 443 N N . GLU A 1 61 ? -6.632 8.315 32.897 1.00 43.88 61 GLU A N 1
ATOM 444 C CA . GLU A 1 61 ? -5.358 8.842 33.394 1.00 43.88 61 GLU A CA 1
ATOM 445 C C . GLU A 1 61 ? -4.378 9.195 32.264 1.00 43.88 61 GLU A C 1
ATOM 447 O O . GLU A 1 61 ? -3.631 10.167 32.379 1.00 43.88 61 GLU A O 1
ATOM 452 N N . ALA A 1 62 ? -4.352 8.423 31.172 1.00 42.44 62 ALA A N 1
ATOM 453 C CA . ALA A 1 62 ? -3.516 8.725 30.011 1.00 42.44 62 ALA A CA 1
ATOM 454 C C . ALA A 1 62 ? -3.980 10.007 29.297 1.00 42.44 62 ALA A C 1
ATOM 456 O O . ALA A 1 62 ? -3.153 10.870 28.994 1.00 42.44 62 ALA A O 1
ATOM 457 N N . LEU A 1 63 ? -5.292 10.179 29.123 1.00 42.06 63 LEU A N 1
ATOM 458 C CA . LEU A 1 63 ? -5.895 11.395 28.570 1.00 42.06 63 LEU A CA 1
ATOM 459 C C . LEU A 1 63 ? -5.698 12.610 29.487 1.00 42.06 63 LEU A C 1
ATOM 461 O O . LEU A 1 63 ? -5.384 13.697 29.009 1.00 42.06 63 LEU A O 1
ATOM 465 N N . GLU A 1 64 ? -5.791 12.444 30.806 1.00 42.94 64 GLU A N 1
ATOM 466 C CA . GLU A 1 64 ? -5.492 13.510 31.767 1.00 42.94 64 GLU A CA 1
ATOM 467 C C . GLU A 1 64 ? -3.999 13.868 31.810 1.00 42.94 64 GLU A C 1
ATOM 469 O O . GLU A 1 64 ? -3.651 15.019 32.086 1.00 42.94 64 GLU A O 1
ATOM 474 N N . ARG A 1 65 ? -3.095 12.908 31.569 1.00 45.84 65 ARG A N 1
ATOM 475 C CA . ARG A 1 65 ? -1.656 13.176 31.406 1.00 45.84 65 ARG A CA 1
ATOM 476 C C . ARG A 1 65 ? -1.401 13.983 30.133 1.00 45.84 65 ARG A C 1
ATOM 478 O O . ARG A 1 65 ? -0.691 14.985 30.203 1.00 45.84 65 ARG A O 1
ATOM 485 N N . ALA A 1 66 ? -2.036 13.615 29.022 1.00 40.06 66 ALA A N 1
ATOM 486 C CA . ALA A 1 66 ? -1.970 14.369 27.773 1.00 40.06 66 ALA A CA 1
ATOM 487 C C . ALA A 1 66 ? -2.534 15.793 27.943 1.00 40.06 66 ALA A C 1
ATOM 489 O O . ALA A 1 66 ? -1.859 16.766 27.622 1.00 40.06 66 ALA A O 1
ATOM 490 N N . ALA A 1 67 ? -3.707 15.945 28.562 1.00 38.06 67 ALA A N 1
ATOM 491 C CA . ALA A 1 67 ? -4.315 17.251 28.829 1.00 38.06 67 ALA A CA 1
ATOM 492 C C . ALA A 1 67 ? -3.456 18.137 29.756 1.00 38.06 67 ALA A C 1
ATOM 494 O O . ALA A 1 67 ? -3.384 19.355 29.566 1.00 38.06 67 ALA A O 1
ATOM 495 N N . ARG A 1 68 ? -2.750 17.542 30.730 1.00 40.19 68 ARG A N 1
ATOM 496 C CA . ARG A 1 68 ? -1.841 18.270 31.631 1.00 40.19 68 ARG A CA 1
ATOM 497 C C . ARG A 1 68 ? -0.624 18.854 30.916 1.00 40.19 68 ARG A C 1
ATOM 499 O O . ARG A 1 68 ? -0.254 19.985 31.230 1.00 40.19 68 ARG A O 1
ATOM 506 N N . ILE A 1 69 ? -0.060 18.143 29.938 1.00 46.47 69 ILE A N 1
ATOM 507 C CA . ILE A 1 69 ? 1.058 18.631 29.110 1.00 46.47 69 ILE A CA 1
ATOM 508 C C . ILE A 1 69 ? 0.656 19.903 28.344 1.00 46.47 69 ILE A C 1
ATOM 510 O O . ILE A 1 69 ? 1.441 20.844 28.269 1.00 46.47 69 ILE A O 1
ATOM 514 N N . PHE A 1 70 ? -0.592 19.992 27.878 1.00 37.12 70 PHE A N 1
ATOM 515 C CA . PHE A 1 70 ? -1.101 21.172 27.170 1.00 37.12 70 PHE A CA 1
ATOM 516 C C . PHE A 1 70 ? -1.499 22.332 28.095 1.00 37.12 70 PHE A C 1
ATOM 518 O O . PHE A 1 70 ? -1.310 23.495 27.745 1.00 37.12 70 PHE A O 1
ATOM 525 N N . SER A 1 71 ? -1.993 22.050 29.303 1.00 38.59 71 SER A N 1
ATOM 526 C CA . SER A 1 71 ? -2.355 23.097 30.276 1.00 38.59 71 SER A CA 1
ATOM 527 C C . SER A 1 71 ? -1.158 23.777 30.966 1.00 38.59 71 SER A C 1
ATOM 529 O O . SER A 1 71 ? -1.330 24.825 31.584 1.00 38.59 71 SER A O 1
ATOM 531 N N . GLY A 1 72 ? 0.052 23.210 30.860 1.00 33.12 72 GLY A N 1
ATOM 532 C CA . GLY A 1 72 ? 1.287 23.770 31.431 1.00 33.12 72 GLY A CA 1
ATOM 533 C C . GLY A 1 72 ? 2.001 24.805 30.552 1.00 33.12 72 GLY A C 1
ATOM 534 O O . GLY A 1 72 ? 2.996 25.384 30.979 1.00 33.12 72 GLY A O 1
ATOM 535 N N . GLY A 1 73 ? 1.511 25.046 29.333 1.00 33.31 73 GLY A N 1
ATOM 536 C CA . GLY A 1 73 ? 2.111 25.950 28.352 1.00 33.31 73 GLY A CA 1
ATOM 537 C C . GLY A 1 73 ? 1.465 27.333 28.302 1.00 33.31 73 GLY A C 1
ATOM 538 O O . GLY A 1 73 ? 1.169 27.821 27.218 1.00 33.31 73 GLY A O 1
ATOM 539 N N . SER A 1 74 ? 1.194 27.976 29.438 1.00 35.84 74 SER A N 1
ATOM 540 C CA . SER A 1 74 ? 0.890 29.410 29.435 1.00 35.84 74 SER A CA 1
ATOM 541 C C . SER A 1 74 ? 1.162 30.040 30.794 1.00 35.84 74 SER A C 1
ATOM 543 O O . SER A 1 74 ? 0.601 29.616 31.798 1.00 35.84 74 SER A O 1
ATOM 545 N N . ALA A 1 75 ? 1.983 31.092 30.757 1.00 34.38 75 ALA A N 1
ATOM 546 C CA . ALA A 1 75 ? 2.369 32.008 31.829 1.00 34.38 75 ALA A CA 1
ATOM 547 C C . ALA A 1 75 ? 3.730 31.731 32.484 1.00 34.38 75 ALA A C 1
ATOM 549 O O . ALA A 1 75 ? 3.803 31.318 33.631 1.00 34.38 75 ALA A O 1
ATOM 550 N N . GLU A 1 76 ? 4.808 32.107 31.789 1.00 29.27 76 GLU A N 1
ATOM 551 C CA . GLU A 1 76 ? 5.816 32.994 32.383 1.00 29.27 76 GLU A CA 1
ATOM 552 C C . GLU A 1 76 ? 6.686 33.662 31.303 1.00 29.27 76 GLU A C 1
ATOM 554 O O . GLU A 1 76 ? 7.208 33.010 30.404 1.00 29.27 76 GLU A O 1
ATOM 559 N N . ASN A 1 77 ? 6.846 34.981 31.464 1.00 27.25 77 ASN A N 1
ATOM 560 C CA . ASN A 1 77 ? 7.806 35.901 30.833 1.00 27.25 77 ASN A CA 1
ATOM 561 C C . ASN A 1 77 ? 7.309 36.767 29.668 1.00 27.25 77 ASN A C 1
ATOM 563 O O . ASN A 1 77 ? 7.606 36.547 28.499 1.00 27.25 77 ASN A O 1
ATOM 567 N N . ASN A 1 78 ? 6.667 37.875 30.053 1.00 28.89 78 ASN A N 1
ATOM 568 C CA . ASN A 1 78 ? 6.743 39.134 29.320 1.00 28.89 78 ASN A CA 1
ATOM 569 C C . ASN A 1 78 ? 7.774 40.069 29.983 1.00 28.89 78 ASN A C 1
ATOM 571 O O . ASN A 1 78 ? 7.757 40.250 31.197 1.00 28.89 78 ASN A O 1
ATOM 575 N N . ALA A 1 79 ? 8.558 40.729 29.123 1.00 27.41 79 ALA A N 1
ATOM 576 C CA . ALA A 1 79 ? 9.291 41.987 29.308 1.00 27.41 79 ALA A CA 1
ATOM 577 C C . ALA A 1 79 ? 10.588 42.012 30.150 1.00 27.41 79 ALA A C 1
ATOM 579 O O . ALA A 1 79 ? 10.552 42.171 31.365 1.00 27.41 79 ALA A O 1
ATOM 580 N N . ALA A 1 80 ? 11.735 42.101 29.458 1.00 25.81 80 ALA A N 1
ATOM 581 C CA . ALA A 1 80 ? 12.745 43.136 29.722 1.00 25.81 80 ALA A CA 1
ATOM 582 C C . ALA A 1 80 ? 13.775 43.282 28.576 1.00 25.81 80 ALA A C 1
ATOM 584 O O . ALA A 1 80 ? 14.430 42.323 28.191 1.00 25.81 80 ALA A O 1
ATOM 585 N N . ALA A 1 81 ? 13.957 44.539 28.156 1.00 26.30 81 ALA A N 1
ATOM 586 C CA . ALA A 1 81 ? 15.181 45.169 27.643 1.00 26.30 81 ALA A CA 1
ATOM 587 C C . ALA A 1 81 ? 15.725 44.818 26.236 1.00 26.30 81 ALA A C 1
ATOM 589 O O . ALA A 1 81 ? 16.427 43.837 26.021 1.00 26.30 81 ALA A O 1
ATOM 590 N N . SER A 1 82 ? 15.539 45.783 25.326 1.00 27.09 82 SER A N 1
ATOM 591 C CA . SER A 1 82 ? 16.514 46.123 24.278 1.00 27.09 82 SER A CA 1
ATOM 592 C C . SER A 1 82 ? 17.843 46.579 24.903 1.00 27.09 82 SER A C 1
ATOM 594 O O . SER A 1 82 ? 17.827 47.257 25.939 1.00 27.09 82 SER A O 1
ATOM 596 N N . PRO A 1 83 ? 18.981 46.269 24.259 1.00 30.41 83 PRO A N 1
ATOM 597 C CA . PRO A 1 83 ? 19.919 47.351 23.972 1.00 30.41 83 PRO A CA 1
ATOM 598 C C . PRO A 1 83 ? 20.491 47.313 22.545 1.00 30.41 83 PRO A C 1
ATOM 600 O O . PRO A 1 83 ? 20.846 46.267 22.006 1.00 30.41 83 PRO A O 1
ATOM 603 N N . ASP A 1 84 ? 20.657 48.511 21.984 1.00 29.92 84 ASP A N 1
ATOM 604 C CA . ASP A 1 84 ? 21.519 48.814 20.843 1.00 29.92 84 ASP A CA 1
ATOM 605 C C . ASP A 1 84 ? 22.963 48.321 21.059 1.00 29.92 84 ASP A C 1
ATOM 607 O O . ASP A 1 84 ? 23.599 48.682 22.052 1.00 29.92 84 ASP A O 1
ATOM 611 N N . ALA A 1 85 ? 23.533 47.624 20.069 1.00 26.75 85 ALA A N 1
ATOM 612 C CA . ALA A 1 85 ? 24.974 47.639 19.805 1.00 26.75 85 ALA A CA 1
ATOM 613 C C . ALA A 1 85 ? 25.290 47.239 18.350 1.00 26.75 85 ALA A C 1
ATOM 615 O O . ALA A 1 85 ? 24.973 46.146 17.893 1.00 26.75 85 ALA A O 1
ATOM 616 N N . LYS A 1 86 ? 25.956 48.154 17.638 1.00 29.88 86 LYS A N 1
ATOM 617 C CA . LYS A 1 86 ? 26.628 47.949 16.345 1.00 29.88 86 LYS A CA 1
ATOM 618 C C . LYS A 1 86 ? 27.790 46.949 16.469 1.00 29.88 86 LYS A C 1
ATOM 620 O O . LYS A 1 86 ? 28.598 47.128 17.374 1.00 29.88 86 LYS A O 1
ATOM 625 N N . ALA A 1 87 ? 27.946 46.044 15.497 1.00 27.14 87 ALA A N 1
ATOM 626 C CA . ALA A 1 87 ? 29.229 45.543 14.959 1.00 27.14 87 ALA A CA 1
ATOM 627 C C . ALA A 1 87 ? 28.932 44.599 13.769 1.00 27.14 87 ALA A C 1
ATOM 629 O O . ALA A 1 87 ? 28.223 43.616 13.931 1.00 27.14 87 ALA A O 1
ATOM 630 N N . GLU A 1 88 ? 29.187 45.046 12.537 1.00 26.67 88 GLU A N 1
ATOM 631 C CA . GLU A 1 88 ? 30.259 44.552 11.643 1.00 26.67 88 GLU A CA 1
ATOM 632 C C . GLU A 1 88 ? 29.986 43.175 11.006 1.00 26.67 88 GLU A C 1
ATOM 634 O O . GLU A 1 88 ? 30.145 42.124 11.618 1.00 26.67 88 GLU A O 1
ATOM 639 N N . ALA A 1 89 ? 29.594 43.215 9.727 1.00 28.39 89 ALA A N 1
ATOM 640 C CA . ALA A 1 89 ? 29.540 42.070 8.826 1.00 28.39 89 ALA A CA 1
ATOM 641 C C . ALA A 1 89 ? 30.946 41.760 8.277 1.00 28.39 89 ALA A C 1
ATOM 643 O O . ALA A 1 89 ? 31.649 42.701 7.899 1.00 28.39 89 ALA A O 1
ATOM 644 N N . PRO A 1 90 ? 31.362 40.485 8.177 1.00 30.66 90 PRO A N 1
ATOM 645 C CA . PRO A 1 90 ? 32.522 40.121 7.383 1.00 30.66 90 PRO A CA 1
ATOM 646 C C . PRO A 1 90 ? 32.127 39.900 5.914 1.00 30.66 90 PRO A C 1
ATOM 648 O O . PRO A 1 90 ? 31.206 39.145 5.603 1.00 30.66 90 PRO A O 1
ATOM 651 N N . ASP A 1 91 ? 32.865 40.579 5.036 1.00 29.97 91 ASP A N 1
ATOM 652 C CA . ASP A 1 91 ? 32.910 40.401 3.584 1.00 29.97 91 ASP A CA 1
ATOM 653 C C . ASP A 1 91 ? 33.109 38.932 3.176 1.00 29.97 91 ASP A C 1
ATOM 655 O O . ASP A 1 91 ? 34.035 38.268 3.647 1.00 29.97 91 ASP A O 1
ATOM 659 N N . CYS A 1 92 ? 32.329 38.480 2.191 1.00 26.72 92 CYS A N 1
ATOM 660 C CA . CYS A 1 92 ? 32.693 37.375 1.305 1.00 26.72 92 CYS A CA 1
ATOM 661 C C . CYS A 1 92 ? 32.371 37.758 -0.153 1.00 26.72 92 CYS A C 1
ATOM 663 O O . CYS A 1 92 ? 31.400 38.476 -0.393 1.00 26.72 92 CYS A O 1
ATOM 665 N N . PRO A 1 93 ? 33.195 37.338 -1.132 1.00 30.20 93 PRO A N 1
ATOM 666 C CA . PRO A 1 93 ? 33.376 38.064 -2.385 1.00 30.20 93 PRO A CA 1
ATOM 667 C C . PRO A 1 93 ? 32.345 37.692 -3.455 1.00 30.20 93 PRO A C 1
ATOM 669 O O . PRO A 1 93 ? 32.027 36.521 -3.652 1.00 30.20 93 PRO A O 1
ATOM 672 N N . GLU A 1 94 ? 31.913 38.702 -4.213 1.00 28.42 94 GLU A N 1
ATOM 673 C CA . GLU A 1 94 ? 31.128 38.562 -5.440 1.00 28.42 94 GLU A CA 1
ATOM 674 C C . GLU A 1 94 ? 31.866 37.712 -6.487 1.00 28.42 94 GLU A C 1
ATOM 676 O O . GLU A 1 94 ? 32.915 38.100 -7.013 1.00 28.42 94 GLU A O 1
ATOM 681 N N . VAL A 1 95 ? 31.271 36.579 -6.861 1.00 28.06 95 VAL A N 1
ATOM 682 C CA . VAL A 1 95 ? 31.613 35.860 -8.090 1.00 28.06 95 VAL A CA 1
ATOM 683 C C . VAL A 1 95 ? 30.607 36.264 -9.163 1.00 28.06 95 VAL A C 1
ATOM 685 O O . VAL A 1 95 ? 29.453 35.845 -9.155 1.00 28.06 95 VAL A O 1
ATOM 688 N N . LYS A 1 96 ? 31.066 37.088 -10.108 1.00 29.84 96 LYS A N 1
ATOM 689 C CA . LYS A 1 96 ? 30.370 37.346 -11.371 1.00 29.84 96 LYS A CA 1
ATOM 690 C C . LYS A 1 96 ? 30.341 36.062 -12.192 1.00 29.84 96 LYS A C 1
ATOM 692 O O . LYS A 1 96 ? 31.397 35.587 -12.606 1.00 29.84 96 LYS A O 1
ATOM 697 N N . THR A 1 97 ? 29.150 35.564 -12.502 1.00 30.27 97 THR A N 1
ATOM 698 C CA . THR A 1 97 ? 28.952 34.688 -13.658 1.00 30.27 97 THR A CA 1
ATOM 699 C C . THR A 1 97 ? 27.808 35.225 -14.506 1.00 30.27 97 THR A C 1
ATOM 701 O O . THR A 1 97 ? 26.786 35.681 -14.009 1.00 30.27 97 THR A O 1
ATOM 704 N N . SER A 1 98 ? 28.107 35.293 -15.794 1.00 30.22 98 SER A N 1
ATOM 705 C CA . SER A 1 98 ? 27.312 35.794 -16.903 1.00 30.22 98 SER A CA 1
ATOM 706 C C . SER A 1 98 ? 26.094 34.916 -17.180 1.00 30.22 98 SER A C 1
ATOM 708 O O . SER A 1 98 ? 26.240 33.699 -17.289 1.00 30.22 98 SER A O 1
ATOM 710 N N . GLU A 1 99 ? 24.942 35.555 -17.371 1.00 31.64 99 GLU A N 1
ATOM 711 C CA . GLU A 1 99 ? 23.744 34.978 -17.988 1.00 31.64 99 GLU A CA 1
ATOM 712 C C . GLU A 1 99 ? 24.049 34.433 -19.394 1.00 31.64 99 GLU A C 1
ATOM 714 O O . GLU A 1 99 ? 24.799 35.065 -20.148 1.00 31.64 99 GLU A O 1
ATOM 719 N N . PRO A 1 100 ? 23.431 33.310 -19.787 1.00 33.94 100 PRO A N 1
ATOM 720 C CA . PRO A 1 100 ? 23.089 33.057 -21.171 1.00 33.94 100 PRO A CA 1
ATOM 721 C C . PRO A 1 100 ? 21.580 33.231 -21.403 1.00 33.94 100 PRO A C 1
ATOM 723 O O . PRO A 1 100 ? 20.750 32.788 -20.611 1.00 33.94 100 PRO A O 1
ATOM 726 N N . ASP A 1 101 ? 21.280 33.881 -22.524 1.00 31.84 101 ASP A N 1
ATOM 727 C CA . ASP A 1 101 ? 19.966 34.161 -23.097 1.00 31.84 101 ASP A CA 1
ATOM 728 C C . ASP A 1 101 ? 19.000 32.958 -23.090 1.00 31.84 101 ASP A C 1
ATOM 730 O O . ASP A 1 101 ? 19.320 31.890 -23.619 1.00 31.84 101 ASP A O 1
ATOM 734 N N . CYS A 1 102 ? 17.774 33.180 -22.605 1.00 26.77 102 CYS A N 1
ATOM 735 C CA . CYS A 1 102 ? 16.605 32.353 -22.917 1.00 26.77 102 CYS A CA 1
ATOM 736 C C . CYS A 1 102 ? 15.663 33.134 -23.854 1.00 26.77 102 CYS A C 1
ATOM 738 O O . CYS A 1 102 ? 15.406 34.312 -23.595 1.00 26.77 102 CYS A O 1
ATOM 740 N N . PRO A 1 103 ? 15.144 32.516 -24.931 1.00 32.56 103 PRO A N 1
ATOM 741 C CA . PRO A 1 103 ? 14.247 33.177 -25.872 1.00 32.56 103 PRO A CA 1
ATOM 742 C C . PRO A 1 103 ? 12.840 33.369 -25.283 1.00 32.56 103 PRO A C 1
ATOM 744 O O . PRO A 1 103 ? 12.297 32.479 -24.631 1.00 32.56 103 PRO A O 1
ATOM 747 N N . GLU A 1 104 ? 12.264 34.545 -25.539 1.00 34.12 104 GLU A N 1
ATOM 748 C CA . GLU A 1 104 ? 10.846 34.848 -25.334 1.00 34.12 104 GLU A CA 1
ATOM 749 C C . GLU A 1 104 ? 9.994 33.985 -26.273 1.00 34.12 104 GLU A C 1
ATOM 751 O O . GLU A 1 104 ? 10.158 34.077 -27.489 1.00 34.12 104 GLU A O 1
ATOM 756 N N . ASP A 1 105 ? 9.061 33.204 -25.721 1.00 31.98 105 ASP A N 1
ATOM 757 C CA . ASP A 1 105 ? 7.971 32.603 -26.487 1.00 31.98 105 ASP A CA 1
ATOM 758 C C . ASP A 1 105 ? 6.599 32.983 -25.903 1.00 31.98 105 ASP A C 1
ATOM 760 O O . ASP A 1 105 ? 6.364 33.072 -24.696 1.00 31.98 105 ASP A O 1
ATOM 764 N N . ASP A 1 106 ? 5.722 33.265 -26.856 1.00 31.14 106 ASP A N 1
ATOM 765 C CA . ASP A 1 106 ? 4.510 34.072 -26.861 1.00 31.14 106 ASP A CA 1
ATOM 766 C C . ASP A 1 106 ? 3.286 33.327 -26.289 1.00 31.14 106 ASP A C 1
ATOM 768 O O . ASP A 1 106 ? 2.749 32.413 -26.913 1.00 31.14 106 ASP A O 1
ATOM 772 N N . TYR A 1 107 ? 2.794 33.742 -25.115 1.00 29.88 107 TYR A N 1
ATOM 773 C CA . TYR A 1 107 ? 1.500 33.303 -24.567 1.00 29.88 107 TYR A CA 1
ATOM 774 C C . TYR A 1 107 ? 0.435 34.390 -24.737 1.00 29.88 107 TYR A C 1
ATOM 776 O O . TYR A 1 107 ? -0.054 34.984 -23.777 1.00 29.88 107 TYR A O 1
ATOM 784 N N . SER A 1 108 ? 0.031 34.635 -25.981 1.00 30.48 108 SER A N 1
ATOM 785 C CA . SER A 1 108 ? -1.116 35.486 -26.304 1.00 30.48 108 SER A CA 1
ATOM 786 C C . SER A 1 108 ? -2.192 34.733 -27.093 1.00 30.48 108 SER A C 1
ATOM 788 O O . SER A 1 108 ? -2.614 35.174 -28.155 1.00 30.48 108 SER A O 1
ATOM 790 N N . SER A 1 109 ? -2.665 33.570 -26.615 1.00 34.66 109 SER A N 1
ATOM 791 C CA . SER A 1 109 ? -3.752 32.830 -27.298 1.00 34.66 109 SER A CA 1
ATOM 792 C C . SER A 1 109 ? -4.551 31.825 -26.442 1.00 34.66 109 SER A C 1
ATOM 794 O O . SER A 1 109 ? -4.907 30.774 -26.957 1.00 34.66 109 SER A O 1
ATOM 796 N N . ILE A 1 110 ? -4.915 32.107 -25.180 1.00 30.44 110 ILE A N 1
ATOM 797 C CA . ILE A 1 110 ? -5.990 31.345 -24.487 1.00 30.44 110 ILE A CA 1
ATOM 798 C C . ILE A 1 110 ? -6.865 32.276 -23.626 1.00 30.44 110 ILE A C 1
ATOM 800 O O . ILE A 1 110 ? -6.955 32.156 -22.414 1.00 30.44 110 ILE A O 1
ATOM 804 N N . GLU A 1 111 ? -7.562 33.208 -24.273 1.00 30.08 111 GLU A N 1
ATOM 805 C CA . GLU A 1 111 ? -8.764 33.842 -23.712 1.00 30.08 111 GLU A CA 1
ATOM 806 C C . GLU A 1 111 ? -9.809 33.971 -24.820 1.00 30.08 111 GLU A C 1
ATOM 808 O O . GLU A 1 111 ? -9.943 35.028 -25.441 1.00 30.08 111 GLU A O 1
ATOM 813 N N . ARG A 1 112 ? -10.523 32.877 -25.137 1.00 31.95 112 ARG A N 1
ATOM 814 C CA . ARG A 1 112 ? -11.769 32.956 -25.926 1.00 31.95 112 ARG A CA 1
ATOM 815 C C . ARG A 1 112 ? -12.588 31.663 -26.004 1.00 31.95 112 ARG A C 1
ATOM 817 O O . ARG A 1 112 ? -12.983 31.255 -27.086 1.00 31.95 112 ARG A O 1
ATOM 824 N N . VAL A 1 113 ? -12.952 31.062 -24.874 1.00 32.78 113 VAL A N 1
ATOM 825 C CA . VAL A 1 113 ? -14.177 30.241 -24.783 1.00 32.78 113 VAL A CA 1
ATOM 826 C C . VAL A 1 113 ? -14.777 30.475 -23.394 1.00 32.78 113 VAL A C 1
ATOM 828 O O . VAL A 1 113 ? -14.031 30.585 -22.436 1.00 32.78 113 VAL A O 1
ATOM 831 N N . PHE A 1 114 ? -16.106 30.578 -23.311 1.00 26.97 114 PHE A N 1
ATOM 832 C CA . PHE A 1 114 ? -16.933 30.969 -22.152 1.00 26.97 114 PHE A CA 1
ATOM 833 C C . PHE A 1 114 ? -17.254 32.463 -22.000 1.00 26.97 114 PHE A C 1
ATOM 835 O O . PHE A 1 114 ? -17.029 33.089 -20.972 1.00 26.97 114 PHE A O 1
ATOM 842 N N . ALA A 1 115 ? -17.953 33.005 -22.999 1.00 26.58 115 ALA A N 1
ATOM 843 C CA . ALA A 1 115 ? -18.911 34.083 -22.770 1.00 26.58 115 ALA A CA 1
ATOM 844 C C . ALA A 1 115 ? -20.248 33.715 -23.428 1.00 26.58 115 ALA A C 1
ATOM 846 O O . ALA A 1 115 ? -20.363 33.766 -24.651 1.00 26.58 115 ALA A O 1
ATOM 847 N N . SER A 1 116 ? -21.237 33.287 -22.630 1.00 27.53 116 SER A N 1
ATOM 848 C CA . SER A 1 116 ? -22.680 33.553 -22.840 1.00 27.53 116 SER A CA 1
ATOM 849 C C . SER A 1 116 ? -23.591 32.710 -21.929 1.00 27.53 116 SER A C 1
ATOM 851 O O . SER A 1 116 ? -24.205 31.750 -22.381 1.00 27.53 116 SER A O 1
ATOM 853 N N . ARG A 1 117 ? -23.784 33.118 -20.664 1.00 29.73 117 ARG A N 1
ATOM 854 C CA . ARG A 1 117 ? -25.070 32.941 -19.949 1.00 29.73 117 ARG A CA 1
ATOM 855 C C . ARG A 1 117 ? -25.313 34.124 -18.988 1.00 29.73 117 ARG A C 1
ATOM 857 O O . ARG A 1 117 ? -24.354 34.587 -18.379 1.00 29.73 117 ARG A O 1
ATOM 864 N N . PRO A 1 118 ? -26.551 34.651 -18.894 1.00 31.69 118 PRO A N 1
ATOM 865 C CA . PRO A 1 118 ? -26.879 35.845 -18.105 1.00 31.69 118 PRO A CA 1
ATOM 866 C C . PRO A 1 118 ? -26.965 35.555 -16.591 1.00 31.69 118 PRO A C 1
ATOM 868 O O . PRO A 1 118 ? -27.202 34.405 -16.211 1.00 31.69 118 PRO A O 1
ATOM 871 N N . PRO A 1 119 ? -26.798 36.578 -15.727 1.00 31.22 119 PRO A N 1
ATOM 872 C CA . PRO A 1 119 ? -26.687 36.400 -14.281 1.00 31.22 119 PRO A CA 1
ATOM 873 C C . PRO A 1 119 ? -28.040 36.080 -13.634 1.00 31.22 119 PRO A C 1
ATOM 875 O O . PRO A 1 119 ? -29.051 36.723 -13.919 1.00 31.22 119 PRO A O 1
ATOM 878 N N . ARG A 1 120 ? -28.042 35.093 -12.731 1.00 30.39 120 ARG A N 1
ATOM 879 C CA . ARG A 1 120 ? -29.084 34.924 -11.714 1.00 30.39 120 ARG A CA 1
ATOM 880 C C . ARG A 1 120 ? -28.694 35.766 -10.503 1.00 30.39 120 ARG A C 1
ATOM 882 O O . ARG A 1 120 ? -27.621 35.571 -9.944 1.00 30.39 120 ARG A O 1
ATOM 889 N N . GLU A 1 121 ? -29.571 36.687 -10.132 1.00 30.55 121 GLU A N 1
ATOM 890 C CA . GLU A 1 121 ? -29.529 37.403 -8.860 1.00 30.55 121 GLU A CA 1
ATOM 891 C C . GLU A 1 121 ? -29.636 36.404 -7.702 1.00 30.55 121 GLU A C 1
ATOM 893 O O . GLU A 1 121 ? -30.551 35.579 -7.674 1.00 30.55 121 GLU A O 1
ATOM 898 N N . ASN A 1 122 ? -28.719 36.493 -6.741 1.00 30.73 122 ASN A N 1
ATOM 899 C CA . ASN A 1 122 ? -28.930 35.986 -5.392 1.00 30.73 122 ASN A CA 1
ATOM 900 C C . ASN A 1 122 ? -28.304 36.999 -4.414 1.00 30.73 122 ASN A C 1
ATOM 902 O O . ASN A 1 122 ? -27.179 37.439 -4.662 1.00 30.73 122 ASN A O 1
ATOM 906 N N . PRO A 1 123 ? -29.031 37.437 -3.374 1.00 31.78 123 PRO A N 1
ATOM 907 C CA . PRO A 1 123 ? -28.621 38.547 -2.521 1.00 31.78 123 PRO A CA 1
ATOM 908 C C . PRO A 1 123 ? -27.465 38.155 -1.590 1.00 31.78 123 PRO A C 1
ATOM 910 O O . PRO A 1 123 ? -27.453 37.065 -1.019 1.00 31.78 123 PRO A O 1
ATOM 913 N N . GLU A 1 124 ? -26.500 39.065 -1.449 1.00 30.52 124 GLU A N 1
ATOM 914 C CA . GLU A 1 124 ? -25.360 38.947 -0.535 1.00 30.52 124 GLU A CA 1
ATOM 915 C C . GLU A 1 124 ? -25.810 38.859 0.936 1.00 30.52 124 GLU A C 1
ATOM 917 O O . GLU A 1 124 ? -26.712 39.597 1.342 1.00 30.52 124 GLU A O 1
ATOM 922 N N . PRO A 1 125 ? -25.158 38.035 1.777 1.00 29.69 125 PRO A N 1
ATOM 923 C CA . PRO A 1 125 ? -25.219 38.205 3.220 1.00 29.69 125 PRO A CA 1
ATOM 924 C C . PRO A 1 125 ? -24.276 39.339 3.653 1.00 29.69 125 PRO A C 1
ATOM 926 O O . PRO A 1 125 ? -23.070 39.310 3.397 1.00 29.69 125 PRO A O 1
ATOM 929 N N . GLU A 1 126 ? -24.839 40.342 4.327 1.00 28.72 126 GLU A N 1
ATOM 930 C CA . GLU A 1 126 ? -24.110 41.465 4.916 1.00 28.72 126 GLU A CA 1
ATOM 931 C C . GLU A 1 126 ? -22.998 40.986 5.869 1.00 28.72 126 GLU A C 1
ATOM 933 O O . GLU A 1 126 ? -23.224 40.244 6.827 1.00 28.72 126 GLU A O 1
ATOM 938 N N . ARG A 1 127 ? -21.774 41.462 5.613 1.00 25.91 127 ARG A N 1
ATOM 939 C CA . ARG A 1 127 ? -20.612 41.346 6.501 1.00 25.91 127 ARG A CA 1
ATOM 940 C C . ARG A 1 127 ? -20.871 42.083 7.819 1.00 25.91 127 ARG A C 1
ATOM 942 O O . ARG A 1 127 ? -20.860 43.312 7.854 1.00 25.91 127 ARG A O 1
ATOM 949 N N . LEU A 1 128 ? -20.984 41.340 8.917 1.00 24.03 128 LEU A N 1
ATOM 950 C CA . LEU A 1 128 ? -20.887 41.890 10.269 1.00 24.03 128 LEU A CA 1
ATOM 951 C C . LEU A 1 128 ? -19.415 42.091 10.651 1.00 24.03 128 LEU A C 1
ATOM 953 O O . LEU A 1 128 ? -18.671 41.152 10.928 1.00 24.03 128 LEU A O 1
ATOM 957 N N . VAL A 1 129 ? -19.012 43.358 10.646 1.00 26.16 129 VAL A N 1
ATOM 958 C CA . VAL A 1 129 ? -17.762 43.865 11.214 1.00 26.16 129 VAL A CA 1
ATOM 959 C C . VAL A 1 129 ? -17.922 43.925 12.734 1.00 26.16 129 VAL A C 1
ATOM 961 O O . VAL A 1 129 ? -18.718 44.716 13.236 1.00 26.16 129 VAL A O 1
ATOM 964 N N . PHE A 1 130 ? -17.156 43.128 13.481 1.00 25.27 130 PHE A N 1
ATOM 965 C CA . PHE A 1 130 ? -17.052 43.290 14.933 1.00 25.27 130 PHE A CA 1
ATOM 966 C C . PHE A 1 130 ? -15.987 44.337 15.260 1.00 25.27 130 PHE A C 1
ATOM 968 O O . PHE A 1 130 ? -14.791 44.099 15.107 1.00 25.27 130 PHE A O 1
ATOM 975 N N . ASN A 1 131 ? -16.442 45.503 15.718 1.00 27.33 131 ASN A N 1
ATOM 976 C CA . ASN A 1 131 ? -15.611 46.538 16.318 1.00 27.33 131 ASN A CA 1
ATOM 977 C C . ASN A 1 131 ? -15.960 46.593 17.812 1.00 27.33 131 ASN A C 1
ATOM 979 O O . ASN A 1 131 ? -17.090 46.920 18.175 1.00 27.33 131 ASN A O 1
ATOM 983 N N . SER A 1 132 ? -15.033 46.203 18.685 1.00 27.06 132 SER A N 1
ATOM 984 C CA . SER A 1 132 ? -15.267 46.183 20.129 1.00 27.06 132 SER A CA 1
ATOM 985 C C . SER A 1 132 ? -14.998 47.562 20.738 1.00 27.06 132 SER A C 1
ATOM 987 O O . SER A 1 132 ? -13.855 47.901 21.046 1.00 27.06 132 SER A O 1
ATOM 989 N N . SER A 1 133 ? -16.055 48.340 20.967 1.00 29.00 133 SER A N 1
ATOM 990 C CA . SER A 1 133 ? -16.039 49.468 21.903 1.00 29.00 133 SER A CA 1
ATOM 991 C C . SER A 1 133 ? -17.388 49.584 22.617 1.00 29.00 133 SER A C 1
ATOM 993 O O . SER A 1 133 ? -18.391 49.838 21.966 1.00 29.00 133 SER A O 1
ATOM 995 N N . GLN A 1 134 ? -17.351 49.355 23.932 1.00 30.56 134 GLN A N 1
ATOM 996 C CA . GLN A 1 134 ? -18.214 49.829 25.028 1.00 30.56 134 GLN A CA 1
ATOM 997 C C . GLN A 1 134 ? -19.720 50.129 24.819 1.00 30.56 134 GLN A C 1
ATOM 999 O O . GLN A 1 134 ? -20.135 50.865 23.933 1.00 30.56 134 GLN A O 1
ATOM 1004 N N . ASP A 1 135 ? -20.464 49.676 25.837 1.00 29.98 135 ASP A N 1
ATOM 1005 C CA . ASP A 1 135 ? -21.731 50.189 26.380 1.00 29.98 135 ASP A CA 1
ATOM 1006 C C . ASP A 1 135 ? -23.079 49.680 25.825 1.00 29.98 135 ASP A C 1
ATOM 1008 O O . ASP A 1 135 ? -23.532 50.012 24.736 1.00 29.98 135 ASP A O 1
ATOM 1012 N N . ASN A 1 136 ? -23.751 48.911 26.697 1.00 36.41 136 ASN A N 1
ATOM 1013 C CA . ASN A 1 136 ? -25.194 48.834 26.955 1.00 36.41 136 ASN A CA 1
ATOM 1014 C C . ASN A 1 136 ? -26.157 49.129 25.789 1.00 36.41 136 ASN A C 1
ATOM 1016 O O . ASN A 1 136 ? -26.561 50.272 25.576 1.00 36.41 136 ASN A O 1
ATOM 1020 N N . ALA A 1 137 ? -26.699 48.071 25.180 1.00 29.06 137 ALA A N 1
ATOM 1021 C CA . ALA A 1 137 ? -27.958 48.145 24.443 1.00 29.06 137 ALA A CA 1
ATOM 1022 C C . ALA A 1 137 ? -28.854 46.945 24.783 1.00 29.06 137 ALA A C 1
ATOM 1024 O O . ALA A 1 137 ? -28.478 45.786 24.622 1.00 29.06 137 ALA A O 1
ATOM 1025 N N . ALA A 1 138 ? -30.040 47.259 25.302 1.00 27.75 138 ALA A N 1
ATOM 1026 C CA . ALA A 1 138 ? -31.080 46.322 25.697 1.00 27.75 138 ALA A CA 1
ATOM 1027 C C . ALA A 1 138 ? -31.686 45.603 24.480 1.00 27.75 138 ALA A C 1
ATOM 1029 O O . ALA A 1 138 ? -32.073 46.245 23.504 1.00 27.75 138 ALA A O 1
ATOM 1030 N N . VAL A 1 139 ? -31.830 44.279 24.567 1.00 26.77 139 VAL A N 1
ATOM 1031 C CA . VAL A 1 139 ? -32.573 43.475 23.588 1.00 26.77 139 VAL A CA 1
ATOM 1032 C C . VAL A 1 139 ? -34.038 43.423 24.011 1.00 26.77 139 VAL A C 1
ATOM 1034 O O . VAL A 1 139 ? -34.365 42.986 25.112 1.00 26.77 139 VAL A O 1
ATOM 1037 N N . THR A 1 140 ? -34.934 43.875 23.136 1.00 27.75 140 THR A N 1
ATOM 1038 C CA . THR A 1 140 ? -36.382 43.690 23.286 1.00 27.75 140 THR A CA 1
ATOM 1039 C C . THR A 1 140 ? -36.750 42.336 22.680 1.00 27.75 140 THR A C 1
ATOM 1041 O O . THR A 1 140 ? -36.611 42.147 21.475 1.00 27.75 140 THR A O 1
ATOM 1044 N N . VAL A 1 141 ? -37.196 41.381 23.499 1.00 33.06 141 VAL A N 1
ATOM 1045 C CA . VAL A 1 141 ? -37.697 40.077 23.034 1.00 33.06 141 VAL A CA 1
ATOM 1046 C C . VAL A 1 141 ? -39.222 40.140 23.008 1.00 33.06 141 VAL A C 1
ATOM 1048 O O . VAL A 1 141 ? -39.842 40.305 24.055 1.00 33.06 141 VAL A O 1
ATOM 1051 N N . SER A 1 142 ? -39.839 40.021 21.828 1.00 33.88 142 SER A N 1
ATOM 1052 C CA . SER A 1 142 ? -41.272 39.724 21.734 1.00 33.88 142 SER A CA 1
ATOM 1053 C C . SER A 1 142 ? -41.453 38.209 21.710 1.00 33.88 142 SER A C 1
ATOM 1055 O O . SER A 1 142 ? -41.114 37.554 20.724 1.00 33.88 142 SER A O 1
ATOM 1057 N N . GLY A 1 143 ? -41.965 37.661 22.803 1.00 38.59 143 GLY A N 1
ATOM 1058 C CA . GLY A 1 143 ? -42.232 36.242 22.991 1.00 38.59 143 GLY A CA 1
ATOM 1059 C C . GLY A 1 143 ? -43.029 36.044 24.276 1.00 38.59 143 GLY A C 1
ATOM 1060 O O . GLY A 1 143 ? -42.971 36.889 25.163 1.00 38.59 143 GLY A O 1
ATOM 1061 N N . ASP A 1 144 ? -43.801 34.963 24.302 1.00 42.31 144 ASP A N 1
ATOM 1062 C CA . ASP A 1 144 ? -44.802 34.554 25.297 1.00 42.31 144 ASP A CA 1
ATOM 1063 C C . ASP A 1 144 ? -44.600 35.117 26.727 1.00 42.31 144 ASP A C 1
ATOM 1065 O O . ASP A 1 144 ? -43.576 34.859 27.369 1.00 42.31 144 ASP A O 1
ATOM 1069 N N . GLU A 1 145 ? -45.577 35.883 27.241 1.00 44.19 145 GLU A N 1
ATOM 1070 C CA . GLU A 1 145 ? -45.478 36.585 28.540 1.00 44.19 145 GLU A CA 1
ATOM 1071 C C . GLU A 1 145 ? -45.217 35.630 29.721 1.00 44.19 145 GLU A C 1
ATOM 1073 O O . GLU A 1 145 ? -44.621 36.031 30.727 1.00 44.19 145 GLU A O 1
ATOM 1078 N N . ASP A 1 146 ? -45.600 34.359 29.594 1.00 43.31 146 ASP A N 1
ATOM 1079 C CA . ASP A 1 146 ? -45.421 33.354 30.643 1.00 43.31 146 ASP A CA 1
ATOM 1080 C C . ASP A 1 146 ? -43.971 32.846 30.748 1.00 43.31 146 ASP A C 1
ATOM 1082 O O . ASP A 1 146 ? -43.497 32.531 31.844 1.00 43.31 146 ASP A O 1
ATOM 1086 N N . LEU A 1 147 ? -43.215 32.861 29.646 1.00 39.50 147 LEU A N 1
ATOM 1087 C CA . LEU A 1 147 ? -41.798 32.473 29.615 1.00 39.50 147 LEU A CA 1
ATOM 1088 C C . LEU A 1 147 ? -40.897 33.576 30.194 1.00 39.50 147 LEU A C 1
ATOM 1090 O O . LEU A 1 147 ? -39.919 33.290 30.888 1.00 39.50 147 LEU A O 1
ATOM 1094 N N . LEU A 1 148 ? -41.273 34.843 29.990 1.00 40.22 148 LEU A N 1
ATOM 1095 C CA . LEU A 1 148 ? -40.580 36.001 30.566 1.00 40.22 148 LEU A CA 1
ATOM 1096 C C . LEU A 1 148 ? -40.831 36.146 32.077 1.00 40.22 148 LEU A C 1
ATOM 1098 O O . LEU A 1 148 ? -39.920 36.526 32.813 1.00 40.22 148 LEU A O 1
ATOM 1102 N N . ARG A 1 149 ? -42.021 35.781 32.576 1.00 41.91 149 ARG A N 1
ATOM 1103 C CA . ARG A 1 149 ? -42.313 35.772 34.025 1.00 41.91 149 ARG A CA 1
ATOM 1104 C C . ARG A 1 149 ? -41.541 34.703 34.793 1.00 41.91 149 ARG A C 1
ATOM 1106 O O . ARG A 1 149 ? -41.189 34.929 35.950 1.00 41.91 149 ARG A O 1
ATOM 1113 N N . TRP A 1 150 ? -41.260 33.562 34.166 1.00 45.28 150 TRP A N 1
ATOM 1114 C CA . TRP A 1 150 ? -40.461 32.504 34.785 1.00 45.28 150 TRP A CA 1
ATOM 1115 C C . TRP A 1 150 ? -38.974 32.886 34.883 1.00 45.28 150 TRP A C 1
ATOM 1117 O O . TRP A 1 150 ? -38.356 32.682 35.925 1.00 45.28 150 TRP A O 1
ATOM 1127 N N . LEU A 1 151 ? -38.423 33.528 33.846 1.00 37.12 151 LEU A N 1
ATOM 1128 C CA . LEU A 1 151 ? -37.019 33.958 33.801 1.00 37.12 151 LEU A CA 1
ATOM 1129 C C . LEU A 1 151 ? -36.685 35.119 34.758 1.00 37.12 151 LEU A C 1
ATOM 1131 O O . LEU A 1 151 ? -35.569 35.177 35.267 1.00 37.12 151 LEU A O 1
ATOM 1135 N N . VAL A 1 152 ? -37.630 36.023 35.041 1.00 42.28 152 VAL A N 1
ATOM 1136 C CA . VAL A 1 152 ? -37.387 37.199 35.906 1.00 42.28 152 VAL A CA 1
ATOM 1137 C C . VAL A 1 152 ? -37.487 36.878 37.405 1.00 42.28 152 VAL A C 1
ATOM 1139 O O . VAL A 1 152 ? -36.803 37.506 38.208 1.00 42.28 152 VAL A O 1
ATOM 1142 N N . ASN A 1 153 ? -38.256 35.864 37.808 1.00 45.34 153 ASN A N 1
ATOM 1143 C CA . ASN A 1 153 ? -38.432 35.516 39.228 1.00 45.34 153 ASN A CA 1
ATOM 1144 C C . ASN A 1 153 ? -37.352 34.572 39.795 1.00 45.34 153 ASN A C 1
ATOM 1146 O O . ASN A 1 153 ? -37.395 34.236 40.976 1.00 45.34 153 ASN A O 1
ATOM 1150 N N . GLY A 1 154 ? -36.380 34.145 38.982 1.00 41.25 154 GLY A N 1
ATOM 1151 C CA . GLY A 1 154 ? -35.290 33.260 39.412 1.00 41.25 154 GLY A CA 1
ATOM 1152 C C . GLY A 1 154 ? -34.093 33.959 40.066 1.00 41.25 154 GLY A C 1
ATOM 1153 O O . GLY A 1 154 ? -33.187 33.275 40.535 1.00 41.25 154 GLY A O 1
ATOM 1154 N N . ILE A 1 155 ? -34.045 35.298 40.088 1.00 40.50 155 ILE A N 1
ATOM 1155 C CA . ILE A 1 155 ? -32.896 36.060 40.605 1.00 40.50 155 ILE A CA 1
ATOM 1156 C C . ILE A 1 155 ? -33.379 37.289 41.392 1.00 40.50 155 ILE A C 1
ATOM 1158 O O . ILE A 1 155 ? -33.306 38.416 40.913 1.00 40.50 155 ILE A O 1
ATOM 1162 N N . SER A 1 156 ? -33.849 37.086 42.624 1.00 34.16 156 SER A N 1
ATOM 1163 C CA . SER A 1 156 ? -33.706 38.089 43.691 1.00 34.16 156 SER A CA 1
ATOM 1164 C C . SER A 1 156 ? -33.896 37.448 45.069 1.00 34.16 156 SER A C 1
ATOM 1166 O O . SER A 1 156 ? -34.993 37.440 45.625 1.00 34.16 156 SER A O 1
ATOM 1168 N N . ASP A 1 157 ? -32.804 36.949 45.644 1.00 38.38 157 ASP A N 1
ATOM 1169 C CA . ASP A 1 157 ? -32.651 36.944 47.098 1.00 38.38 157 ASP A CA 1
ATOM 1170 C C . ASP A 1 157 ? -32.417 38.398 47.531 1.00 38.38 157 ASP A C 1
ATOM 1172 O O . ASP A 1 157 ? -31.398 39.006 47.201 1.00 38.38 157 ASP A O 1
ATOM 1176 N N . GLY A 1 158 ? -33.389 38.995 48.218 1.00 30.25 158 GLY A N 1
ATOM 1177 C CA . GLY A 1 158 ? -33.307 40.395 48.622 1.00 30.25 158 GLY A CA 1
ATOM 1178 C C . GLY A 1 158 ? -34.508 40.838 49.442 1.00 30.25 158 GLY A C 1
ATOM 1179 O O . GLY A 1 158 ? -35.525 41.260 48.907 1.00 30.25 158 GLY A O 1
ATOM 1180 N N . SER A 1 159 ? -34.359 40.741 50.758 1.00 33.34 159 SER A N 1
ATOM 1181 C CA . SER A 1 159 ? -35.280 41.176 51.808 1.00 33.34 159 SER A CA 1
ATOM 1182 C C . SER A 1 159 ? -35.994 42.511 51.546 1.00 33.34 159 SER A C 1
ATOM 1184 O O . SER A 1 159 ? -35.341 43.549 51.421 1.00 33.34 159 SER A O 1
ATOM 1186 N N . VAL A 1 160 ? -37.327 42.513 51.641 1.00 28.17 160 VAL A N 1
ATOM 1187 C CA . VAL A 1 160 ? -38.114 43.710 51.967 1.00 28.17 160 VAL A CA 1
ATOM 1188 C C . VAL A 1 160 ? -39.125 43.347 53.052 1.00 28.17 160 VAL A C 1
ATOM 1190 O O . VAL A 1 160 ? -40.088 42.626 52.816 1.00 28.17 160 VAL A O 1
ATOM 1193 N N . THR A 1 161 ? -38.889 43.852 54.261 1.00 31.12 161 THR A N 1
ATOM 1194 C CA . THR A 1 161 ? -39.860 43.875 55.358 1.00 31.12 161 THR A CA 1
ATOM 1195 C C . THR A 1 161 ? -40.800 45.063 55.184 1.00 31.12 161 THR A C 1
ATOM 1197 O O . THR A 1 161 ? -40.330 46.202 55.126 1.00 31.12 161 THR A O 1
ATOM 1200 N N . VAL A 1 162 ? -42.111 44.818 55.188 1.00 30.41 162 VAL A N 1
ATOM 1201 C CA . VAL A 1 162 ? -43.126 45.825 55.523 1.00 30.41 162 VAL A CA 1
ATOM 1202 C C . VAL A 1 162 ? -44.071 45.212 56.553 1.00 30.41 162 VAL A C 1
ATOM 1204 O O . VAL A 1 162 ? -44.582 44.112 56.376 1.00 30.41 162 VAL A O 1
ATOM 1207 N N . ASP A 1 163 ? -44.199 45.940 57.655 1.00 30.95 163 ASP A N 1
ATOM 1208 C CA . ASP A 1 163 ? -44.936 45.652 58.881 1.00 30.95 163 ASP A CA 1
ATOM 1209 C C . ASP A 1 163 ? -46.461 45.643 58.667 1.00 30.95 163 ASP A C 1
ATOM 1211 O O . ASP A 1 163 ? -46.981 46.443 57.883 1.00 30.95 163 ASP A O 1
ATOM 1215 N N . GLY A 1 164 ? -47.175 44.791 59.411 1.00 31.28 164 GLY A N 1
ATOM 1216 C CA . GLY A 1 164 ? -48.625 44.909 59.571 1.00 31.28 164 GLY A CA 1
ATOM 1217 C C . GLY A 1 164 ? -49.414 43.601 59.666 1.00 31.28 164 GLY A C 1
ATOM 1218 O O . GLY A 1 164 ? -49.827 43.048 58.653 1.00 31.28 164 GLY A O 1
ATOM 1219 N N . SER A 1 165 ? -49.772 43.252 60.907 1.00 31.67 165 SER A N 1
ATOM 1220 C CA . SER A 1 165 ? -50.931 42.444 61.345 1.00 31.67 165 SER A CA 1
ATOM 1221 C C . SER A 1 165 ? -50.957 40.933 61.059 1.00 31.67 165 SER A C 1
ATOM 1223 O O . SER A 1 165 ? -51.160 40.490 59.934 1.00 31.67 165 SER A O 1
ATOM 1225 N N . GLU A 1 166 ? -50.883 40.154 62.146 1.00 42.06 166 GLU A N 1
ATOM 1226 C CA . GLU A 1 166 ? -51.365 38.768 62.228 1.00 42.06 166 GLU A CA 1
ATOM 1227 C C . GLU A 1 166 ? -52.848 38.680 61.830 1.00 42.06 166 GLU A C 1
ATOM 1229 O O . GLU A 1 166 ? -53.659 39.514 62.252 1.00 42.06 166 GLU A O 1
ATOM 1234 N N . PRO A 1 167 ? -53.223 37.612 61.110 1.00 37.88 167 PRO A N 1
ATOM 1235 C CA . PRO A 1 167 ? -54.313 36.802 61.632 1.00 37.88 167 PRO A CA 1
ATOM 1236 C C . PRO A 1 167 ? -54.019 35.295 61.578 1.00 37.88 167 PRO A C 1
ATOM 1238 O O . PRO A 1 167 ? -53.542 34.764 60.583 1.00 37.88 167 PRO A O 1
ATOM 1241 N N . GLU A 1 168 ? -54.333 34.668 62.710 1.00 35.06 168 GLU A N 1
ATOM 1242 C CA . GLU A 1 168 ? -54.867 33.318 62.931 1.00 35.06 168 GLU A CA 1
ATOM 1243 C C . GLU A 1 168 ? -54.364 32.141 62.072 1.00 35.06 168 GLU A C 1
ATOM 1245 O O . GLU A 1 168 ? -54.556 32.052 60.865 1.00 35.06 168 GLU A O 1
ATOM 1250 N N . ALA A 1 169 ? -53.803 31.157 62.782 1.00 39.81 169 ALA A N 1
ATOM 1251 C CA . ALA A 1 169 ? -53.408 29.855 62.272 1.00 39.81 169 ALA A CA 1
ATOM 1252 C C . ALA A 1 169 ? -54.603 29.062 61.707 1.00 39.81 169 ALA A C 1
ATOM 1254 O O . ALA A 1 169 ? -55.429 28.545 62.463 1.00 39.81 169 ALA A O 1
ATOM 1255 N N . GLU A 1 170 ? -54.636 28.895 60.386 1.00 40.84 170 GLU A N 1
ATOM 1256 C CA . GLU A 1 170 ? -55.314 27.770 59.739 1.00 40.84 170 GLU A CA 1
ATOM 1257 C C . GLU A 1 170 ? -54.348 26.574 59.622 1.00 40.84 170 GLU A C 1
ATOM 1259 O O . GLU A 1 170 ? -53.139 26.770 59.475 1.00 40.84 170 GLU A O 1
ATOM 1264 N N . PRO A 1 171 ? -54.841 25.327 59.737 1.00 42.81 171 PRO A N 1
ATOM 1265 C CA . PRO A 1 171 ? -53.985 24.148 59.730 1.00 42.81 171 PRO A CA 1
ATOM 1266 C C . PRO A 1 171 ? -53.358 23.952 58.345 1.00 42.81 171 PRO A C 1
ATOM 1268 O O . PRO A 1 171 ? -54.059 23.983 57.333 1.00 42.81 171 PRO A O 1
ATOM 1271 N N . GLU A 1 172 ? -52.043 23.724 58.311 1.00 39.19 172 GLU A N 1
ATOM 1272 C CA . GLU A 1 172 ? -51.321 23.415 57.077 1.00 39.19 172 GLU A CA 1
ATOM 1273 C C . GLU A 1 172 ? -51.960 22.223 56.341 1.00 39.19 172 GLU A C 1
ATOM 1275 O O . GLU A 1 172 ? -52.290 21.212 56.974 1.00 39.19 172 GLU A O 1
ATOM 1280 N N . PRO A 1 173 ? -52.109 22.282 55.004 1.00 43.25 173 PRO A N 1
ATOM 1281 C CA . PRO A 1 173 ? -52.346 21.076 54.236 1.00 43.25 173 PRO A CA 1
ATOM 1282 C C . PRO A 1 173 ? -51.078 20.220 54.320 1.00 43.25 173 PRO A C 1
ATOM 1284 O O . PRO A 1 173 ? -50.002 20.687 53.953 1.00 43.25 173 PRO A O 1
ATOM 1287 N N . GLU A 1 174 ? -51.195 18.972 54.789 1.00 45.34 174 GLU A N 1
ATOM 1288 C CA . GLU A 1 174 ? -50.114 17.987 54.687 1.00 45.34 174 GLU A CA 1
ATOM 1289 C C . GLU A 1 174 ? -49.603 17.965 53.241 1.00 45.34 174 GLU A C 1
ATOM 1291 O O . GLU A 1 174 ? -50.280 17.504 52.314 1.00 45.34 174 GLU A O 1
ATOM 1296 N N . SER A 1 175 ? -48.404 18.509 53.037 1.00 44.75 175 SER A N 1
ATOM 1297 C CA . SER A 1 175 ? -47.767 18.548 51.738 1.00 44.75 175 SER A CA 1
ATOM 1298 C C . SER A 1 175 ? -47.380 17.122 51.350 1.00 44.75 175 SER A C 1
ATOM 1300 O O . SER A 1 175 ? -46.423 16.521 51.839 1.00 44.75 175 SER A O 1
ATOM 1302 N N . ALA A 1 176 ? -48.109 16.561 50.389 1.00 48.66 176 ALA A N 1
ATOM 1303 C CA . ALA A 1 176 ? -47.701 15.369 49.651 1.00 48.66 176 ALA A CA 1
ATOM 1304 C C . ALA A 1 176 ? -46.498 15.662 48.715 1.00 48.66 176 ALA A C 1
ATOM 1306 O O . ALA A 1 176 ? -46.426 15.162 47.591 1.00 48.66 176 ALA A O 1
ATOM 1307 N N . GLU A 1 177 ? -45.540 16.486 49.149 1.00 47.97 177 GLU A N 1
ATOM 1308 C CA . GLU A 1 177 ? -44.380 16.924 48.361 1.00 47.97 177 GLU A CA 1
ATOM 1309 C C . GLU A 1 177 ? -43.201 15.942 48.433 1.00 47.97 177 GLU A C 1
ATOM 1311 O O . GLU A 1 177 ? -42.328 15.940 47.565 1.00 47.97 177 GLU A O 1
ATOM 1316 N N . GLY A 1 178 ? -43.206 15.007 49.388 1.00 48.75 178 GLY A N 1
ATOM 1317 C CA . GLY A 1 178 ? -42.107 14.052 49.584 1.00 48.75 178 GLY A CA 1
ATOM 1318 C C . GLY A 1 178 ? -41.965 12.957 48.512 1.00 48.75 178 GLY A C 1
ATOM 1319 O O . GLY A 1 178 ? -40.957 12.245 48.506 1.00 48.75 178 GLY A O 1
ATOM 1320 N N . GLY A 1 179 ? -42.953 12.792 47.623 1.00 53.34 179 GLY A N 1
ATOM 1321 C CA . GLY A 1 179 ? -42.979 11.737 46.598 1.00 53.34 179 GLY A CA 1
ATOM 1322 C C . GLY A 1 179 ? -42.482 12.178 45.218 1.00 53.34 179 GLY A C 1
ATOM 1323 O O . GLY A 1 179 ? -41.686 11.473 44.597 1.00 53.34 179 GLY A O 1
ATOM 1324 N N . ARG A 1 180 ? -42.896 13.361 44.737 1.00 55.34 180 ARG A N 1
ATOM 1325 C CA . ARG A 1 180 ? -42.562 13.838 43.376 1.00 55.34 180 ARG A CA 1
ATOM 1326 C C . ARG A 1 180 ? -41.079 14.171 43.213 1.00 55.34 180 ARG A C 1
ATOM 1328 O O . ARG A 1 180 ? -40.508 13.813 42.188 1.00 55.34 180 ARG A O 1
ATOM 1335 N N . GLY A 1 181 ? -40.438 14.760 44.227 1.00 60.28 181 GLY A N 1
ATOM 1336 C CA . GLY A 1 181 ? -38.999 15.061 44.194 1.00 60.28 181 GLY A CA 1
ATOM 1337 C C . GLY A 1 181 ? -38.114 13.808 44.162 1.00 60.28 181 GLY A C 1
ATOM 1338 O O . GLY A 1 181 ? -37.120 13.771 43.441 1.00 60.28 181 GLY A O 1
ATOM 1339 N N . LYS A 1 182 ? -38.510 12.737 44.866 1.00 69.56 182 LYS A N 1
ATOM 1340 C CA . LYS A 1 182 ? -37.781 11.454 44.871 1.00 69.56 182 LYS A CA 1
ATOM 1341 C C . LYS A 1 182 ? -37.916 10.706 43.547 1.00 69.56 182 LYS A C 1
ATOM 1343 O O . LYS A 1 182 ? -36.924 10.183 43.046 1.00 69.56 182 LYS A O 1
ATOM 1348 N N . VAL A 1 183 ? -39.117 10.692 42.963 1.00 75.50 183 VAL A N 1
ATOM 1349 C CA . VAL A 1 183 ? -39.361 10.090 41.641 1.00 75.50 183 VAL A CA 1
ATOM 1350 C C . VAL A 1 183 ? -38.612 10.860 40.546 1.00 75.50 183 VAL A C 1
ATOM 1352 O O . VAL A 1 183 ? -37.961 10.238 39.712 1.00 75.50 183 VAL A O 1
ATOM 1355 N N . PHE A 1 184 ? -38.620 12.196 40.589 1.00 79.75 184 PHE A N 1
ATOM 1356 C CA . PHE A 1 184 ? -37.878 13.040 39.644 1.00 79.75 184 PHE A CA 1
ATOM 1357 C C . PHE A 1 184 ? -36.352 12.885 39.777 1.00 79.75 184 PHE A C 1
ATOM 1359 O O . PHE A 1 184 ? -35.658 12.725 38.777 1.00 79.75 184 PHE A O 1
ATOM 1366 N N . SER A 1 185 ? -35.827 12.842 41.006 1.00 82.75 185 SER A N 1
ATOM 1367 C CA . SER A 1 185 ? -34.404 12.585 41.269 1.00 82.75 185 SER A CA 1
ATOM 1368 C C . SER A 1 185 ? -33.975 11.189 40.806 1.00 82.75 185 SER A C 1
ATOM 1370 O O . SER A 1 185 ? -32.933 11.050 40.172 1.00 82.75 185 SER A O 1
ATOM 1372 N N . THR A 1 186 ? -34.801 10.166 41.041 1.00 87.25 186 THR A N 1
ATOM 1373 C CA . THR A 1 186 ? -34.523 8.797 40.575 1.00 87.25 186 THR A CA 1
ATOM 1374 C C . THR A 1 186 ? -34.523 8.725 39.048 1.00 87.25 186 THR A C 1
ATOM 1376 O O . THR A 1 186 ? -33.644 8.094 38.468 1.00 87.25 186 THR A O 1
ATOM 1379 N N . PHE A 1 187 ? -35.457 9.413 38.384 1.00 91.81 187 PHE A N 1
ATOM 1380 C CA . PHE A 1 187 ? -35.488 9.517 36.924 1.00 91.81 187 PHE A CA 1
ATOM 1381 C C . PHE A 1 187 ? -34.221 10.179 36.359 1.00 91.81 187 PHE A C 1
ATOM 1383 O O . PHE A 1 187 ? -33.616 9.639 35.436 1.00 91.81 187 PHE A O 1
ATOM 1390 N N . LEU A 1 188 ? -33.770 11.294 36.945 1.00 92.25 188 LEU A N 1
ATOM 1391 C CA . LEU A 1 188 ? -32.519 11.960 36.557 1.00 92.25 188 LEU A CA 1
ATOM 1392 C C . LEU A 1 188 ? -31.295 11.056 36.743 1.00 92.25 188 LEU A C 1
ATOM 1394 O O . LEU A 1 188 ? -30.448 10.992 35.855 1.00 92.25 188 LEU A O 1
ATOM 1398 N N . CYS A 1 189 ? -31.210 10.322 37.857 1.00 93.06 189 CYS A N 1
ATOM 1399 C CA . CYS A 1 189 ? -30.121 9.372 38.084 1.00 93.06 189 CYS A CA 1
ATOM 1400 C C . CYS A 1 189 ? -30.129 8.227 37.061 1.00 93.06 189 CYS A C 1
ATOM 1402 O O . CYS A 1 189 ? -29.065 7.843 36.574 1.00 93.06 189 CYS A O 1
ATOM 1404 N N . LEU A 1 190 ? -31.303 7.695 36.705 1.00 93.88 190 LEU A N 1
ATOM 1405 C CA . LEU A 1 190 ? -31.426 6.649 35.685 1.00 93.88 190 LEU A CA 1
ATOM 1406 C C . LEU A 1 190 ? -31.030 7.162 34.298 1.00 93.88 190 LEU A C 1
ATOM 1408 O O . LEU A 1 190 ? -30.299 6.476 33.588 1.00 93.88 190 LEU A O 1
ATOM 1412 N N . LEU A 1 191 ? -31.451 8.376 33.935 1.00 94.06 191 LEU A N 1
ATOM 1413 C CA . LEU A 1 191 ? -31.071 9.008 32.674 1.00 94.06 191 LEU A CA 1
ATOM 1414 C C . LEU A 1 191 ? -29.558 9.250 32.600 1.00 94.06 191 LEU A C 1
ATOM 1416 O O . LEU A 1 191 ? -28.932 8.879 31.613 1.00 94.06 191 LEU A O 1
ATOM 1420 N N . ALA A 1 192 ? -28.958 9.802 33.657 1.00 93.94 192 ALA A N 1
ATOM 1421 C CA . ALA A 1 192 ? -27.510 9.981 33.740 1.00 93.94 192 ALA A CA 1
ATOM 1422 C C . ALA A 1 192 ? -26.764 8.640 33.634 1.00 93.94 192 ALA A C 1
ATOM 1424 O O . ALA A 1 192 ? -25.793 8.537 32.892 1.00 93.94 192 ALA A O 1
ATOM 1425 N N . SER A 1 193 ? -27.251 7.594 34.310 1.00 93.12 193 SER A N 1
ATOM 1426 C CA . SER A 1 193 ? -26.660 6.251 34.224 1.00 93.12 193 SER A CA 1
ATOM 1427 C C . SER A 1 193 ? -26.728 5.691 32.804 1.00 93.12 193 SER A C 1
ATOM 1429 O O . SER A 1 193 ? -25.753 5.124 32.322 1.00 93.12 193 SER A O 1
ATOM 1431 N N . LEU A 1 194 ? -27.855 5.876 32.114 1.00 94.88 194 LEU A N 1
ATOM 1432 C CA . LEU A 1 194 ? -28.033 5.423 30.736 1.00 94.88 194 LEU A CA 1
ATOM 1433 C C . LEU A 1 194 ? -27.130 6.188 29.762 1.00 94.88 194 LEU A C 1
ATOM 1435 O O . LEU A 1 194 ? -26.549 5.572 28.876 1.00 94.88 194 LEU A O 1
ATOM 1439 N N . LEU A 1 195 ? -26.955 7.497 29.956 1.00 94.19 195 LEU A N 1
ATOM 1440 C CA . LEU A 1 195 ? -26.020 8.306 29.169 1.00 94.19 195 LEU A CA 1
ATOM 1441 C C . LEU A 1 195 ? -24.567 7.878 29.392 1.00 94.19 195 LEU A C 1
ATOM 1443 O O . LEU A 1 195 ? -23.818 7.763 28.428 1.00 94.19 195 LEU A O 1
ATOM 1447 N N . VAL A 1 196 ? -24.177 7.592 30.637 1.00 94.06 196 VAL A N 1
ATOM 1448 C CA . VAL A 1 196 ? -22.836 7.078 30.949 1.00 94.06 196 VAL A CA 1
ATOM 1449 C C . VAL A 1 196 ? -22.622 5.710 30.307 1.00 94.06 196 VAL A C 1
ATOM 1451 O O . VAL A 1 196 ? -21.607 5.504 29.650 1.00 94.06 196 VAL A O 1
ATOM 1454 N N . LEU A 1 197 ? -23.579 4.787 30.437 1.00 94.00 197 LEU A N 1
ATOM 1455 C CA . LEU A 1 197 ? -23.490 3.464 29.811 1.00 94.00 197 LEU A CA 1
ATOM 1456 C C . LEU A 1 197 ? -23.434 3.558 28.282 1.00 94.00 197 LEU A C 1
ATOM 1458 O O . LEU A 1 197 ? -22.619 2.877 27.665 1.00 94.00 197 LEU A O 1
ATOM 1462 N N . GLY A 1 198 ? -24.253 4.423 27.681 1.00 91.69 198 GLY A N 1
ATOM 1463 C CA . GLY A 1 198 ? -24.227 4.693 26.245 1.00 91.69 198 GLY A CA 1
ATOM 1464 C C . GLY A 1 198 ? -22.891 5.283 25.793 1.00 91.69 198 GLY A C 1
ATOM 1465 O O . GLY A 1 198 ? -22.325 4.816 24.812 1.00 91.69 198 GLY A O 1
ATOM 1466 N N . GLY A 1 199 ? -22.345 6.241 26.546 1.00 90.12 199 GLY A N 1
ATOM 1467 C CA . GLY A 1 199 ? -21.036 6.836 26.276 1.00 90.12 199 GLY A CA 1
ATOM 1468 C C . GLY A 1 199 ? -19.889 5.832 26.390 1.00 90.12 199 GLY A C 1
ATOM 1469 O O . GLY A 1 199 ? -19.015 5.809 25.530 1.00 90.12 199 GLY A O 1
ATOM 1470 N N . VAL A 1 200 ? -19.912 4.955 27.398 1.00 91.38 200 VAL A N 1
ATOM 1471 C CA . VAL A 1 200 ? -18.919 3.879 27.555 1.00 91.38 200 VAL A CA 1
ATOM 1472 C C . VAL A 1 200 ? -19.021 2.864 26.418 1.00 91.38 200 VAL A C 1
ATOM 1474 O O . VAL A 1 200 ? -17.999 2.486 25.852 1.00 91.38 200 VAL A O 1
ATOM 1477 N N . ALA A 1 201 ? -20.232 2.442 26.046 1.00 89.56 201 ALA A N 1
ATOM 1478 C CA . ALA A 1 201 ? -20.430 1.531 24.921 1.00 89.56 201 ALA A CA 1
ATOM 1479 C C . ALA A 1 201 ? -19.929 2.150 23.607 1.00 89.56 201 ALA A C 1
ATOM 1481 O O . ALA A 1 201 ? -19.174 1.513 22.878 1.00 89.56 201 ALA A O 1
ATOM 1482 N N . TYR A 1 202 ? -20.281 3.411 23.346 1.00 87.38 202 TYR A N 1
ATOM 1483 C CA . TYR A 1 202 ? -19.813 4.150 22.176 1.00 87.38 202 TYR A CA 1
ATOM 1484 C C . TYR A 1 202 ? -18.285 4.285 22.147 1.00 87.38 202 TYR A C 1
ATOM 1486 O O . TYR A 1 202 ? -17.664 4.045 21.112 1.00 87.38 202 TYR A O 1
ATOM 1494 N N . TYR A 1 203 ? -17.667 4.598 23.291 1.00 87.19 203 TYR A N 1
ATOM 1495 C CA . TYR A 1 203 ? -16.213 4.659 23.424 1.00 87.19 203 TYR A CA 1
ATOM 1496 C C . TYR A 1 203 ? -15.551 3.326 23.074 1.00 87.19 203 TYR A C 1
ATOM 1498 O O . TYR A 1 203 ? -14.627 3.309 22.269 1.00 87.19 203 TYR A O 1
ATOM 1506 N N . ILE A 1 204 ? -16.039 2.215 23.639 1.00 88.62 204 ILE A N 1
ATOM 1507 C CA . ILE A 1 204 ? -15.497 0.874 23.376 1.00 88.62 204 ILE A CA 1
ATOM 1508 C C . ILE A 1 204 ? -15.562 0.553 21.882 1.00 88.62 204 ILE A C 1
ATOM 1510 O O . ILE A 1 204 ? -14.589 0.057 21.320 1.00 88.62 204 ILE A O 1
ATOM 1514 N N . LEU A 1 205 ? -16.682 0.875 21.237 1.00 87.12 205 LEU A N 1
ATOM 1515 C CA . LEU A 1 205 ? -16.876 0.621 19.816 1.00 87.12 205 LEU A CA 1
ATOM 1516 C C . LEU A 1 205 ? -15.955 1.473 18.925 1.00 87.12 205 LEU A C 1
ATOM 1518 O O . LEU A 1 205 ? -15.444 0.981 17.926 1.00 87.12 205 LEU A O 1
ATOM 1522 N N . CYS A 1 206 ? -15.688 2.724 19.304 1.00 89.75 206 CYS A N 1
ATOM 1523 C CA . CYS A 1 206 ? -14.797 3.618 18.553 1.00 89.75 206 CYS A CA 1
ATOM 1524 C C . CYS A 1 206 ? -13.323 3.509 18.979 1.00 89.75 206 CYS A C 1
ATOM 1526 O O . CYS A 1 206 ? -12.475 4.239 18.461 1.00 89.75 206 CYS A O 1
ATOM 1528 N N . ALA A 1 207 ? -12.995 2.638 19.938 1.00 91.19 207 ALA A N 1
ATOM 1529 C CA . ALA A 1 207 ? -11.703 2.653 20.616 1.00 91.19 207 ALA A CA 1
ATOM 1530 C C . ALA A 1 207 ? -10.526 2.400 19.664 1.00 91.19 207 ALA A C 1
ATOM 1532 O O . ALA A 1 207 ? -9.467 2.997 19.838 1.00 91.19 207 ALA A O 1
ATOM 1533 N N . HIS A 1 208 ? -10.699 1.548 18.650 1.00 92.38 208 HIS A N 1
ATOM 1534 C CA . HIS A 1 208 ? -9.659 1.263 17.656 1.00 92.38 208 HIS A CA 1
ATOM 1535 C C . HIS A 1 208 ? -9.299 2.510 16.836 1.00 92.38 208 HIS A C 1
ATOM 1537 O O . HIS A 1 208 ? -8.137 2.913 16.819 1.00 92.38 208 HIS A O 1
ATOM 1543 N N . GLY A 1 209 ? -10.302 3.183 16.259 1.00 92.56 209 GLY A N 1
ATOM 1544 C CA . GLY A 1 209 ? -10.106 4.436 15.524 1.00 92.56 209 GLY A CA 1
ATOM 1545 C C . GLY A 1 209 ? -9.553 5.559 16.406 1.00 92.56 209 GLY A C 1
ATOM 1546 O O . GLY A 1 209 ? -8.606 6.235 16.021 1.00 92.56 209 GLY A O 1
ATOM 1547 N N . LEU A 1 210 ? -10.065 5.721 17.631 1.00 92.81 210 LEU A N 1
ATOM 1548 C CA . LEU A 1 210 ? -9.560 6.737 18.565 1.00 92.81 210 LEU A CA 1
ATOM 1549 C C . LEU A 1 210 ? -8.094 6.503 18.949 1.00 92.81 210 LEU A C 1
ATOM 1551 O O . LEU A 1 210 ? -7.316 7.455 18.980 1.00 92.81 210 LEU A O 1
ATOM 1555 N N . ARG A 1 211 ? -7.698 5.253 19.222 1.00 94.12 211 ARG A N 1
ATOM 1556 C CA . ARG A 1 211 ? -6.296 4.912 19.508 1.00 94.12 211 ARG A CA 1
ATOM 1557 C C . ARG A 1 211 ? -5.402 5.180 18.303 1.00 94.12 211 ARG A C 1
ATOM 1559 O O . ARG A 1 211 ? -4.315 5.715 18.494 1.00 94.12 211 ARG A O 1
ATOM 1566 N N . ALA A 1 212 ? -5.870 4.876 17.092 1.00 95.62 212 ALA A N 1
ATOM 1567 C CA . ALA A 1 212 ? -5.133 5.179 15.872 1.00 95.62 212 ALA A CA 1
ATOM 1568 C C . ALA A 1 212 ? -4.928 6.692 15.695 1.00 95.62 212 ALA A C 1
ATOM 1570 O O . ALA A 1 212 ? -3.792 7.122 15.519 1.00 95.62 212 ALA A O 1
ATOM 1571 N N . ILE A 1 213 ? -5.967 7.515 15.881 1.00 95.62 213 ILE A N 1
ATOM 1572 C CA . ILE A 1 213 ? -5.848 8.986 15.841 1.00 95.62 213 ILE A CA 1
ATOM 1573 C C . ILE A 1 213 ? -4.855 9.500 16.892 1.00 95.62 213 ILE A C 1
ATOM 1575 O O . ILE A 1 213 ? -4.037 10.366 16.599 1.00 95.62 213 ILE A O 1
ATOM 1579 N N . VAL A 1 214 ? -4.913 8.975 18.121 1.00 95.06 214 VAL A N 1
ATOM 1580 C CA . VAL A 1 214 ? -3.989 9.356 19.206 1.00 95.06 214 VAL A CA 1
ATOM 1581 C C . VAL A 1 214 ? -2.550 8.917 18.917 1.00 95.06 214 VAL A C 1
ATOM 1583 O O . VAL A 1 214 ? -1.620 9.551 19.404 1.00 95.06 214 VAL A O 1
ATOM 1586 N N . SER A 1 215 ? -2.361 7.849 18.139 1.00 96.25 215 SER A N 1
ATOM 1587 C CA . SER A 1 215 ? -1.037 7.353 17.749 1.00 96.25 215 SER A CA 1
ATOM 1588 C C . SER A 1 215 ? -0.380 8.151 16.626 1.00 96.25 215 SER A C 1
ATOM 1590 O O . SER A 1 215 ? 0.771 7.866 16.304 1.00 96.25 215 SER A O 1
ATOM 1592 N N . ILE A 1 216 ? -1.101 9.097 16.011 1.00 96.25 216 ILE A N 1
ATOM 1593 C CA . ILE A 1 216 ? -0.543 9.915 14.940 1.00 96.25 216 ILE A CA 1
ATOM 1594 C C . ILE A 1 216 ? 0.627 10.720 15.500 1.00 96.25 216 ILE A C 1
ATOM 1596 O O . ILE A 1 216 ? 0.452 11.516 16.425 1.00 96.25 216 ILE A O 1
ATOM 1600 N N . ASP A 1 217 ? 1.800 10.521 14.911 1.00 93.12 217 ASP A N 1
ATOM 1601 C CA . ASP A 1 217 ? 3.026 11.214 15.291 1.00 93.12 217 ASP A CA 1
ATOM 1602 C C . ASP A 1 217 ? 3.684 11.867 14.077 1.00 93.12 217 ASP A C 1
ATOM 1604 O O . ASP A 1 217 ? 3.610 11.361 12.952 1.00 93.12 217 ASP A O 1
ATOM 1608 N N . GLU A 1 218 ? 4.333 13.001 14.310 1.00 91.00 218 GLU A N 1
ATOM 1609 C CA . GLU A 1 218 ? 5.058 13.747 13.289 1.00 91.00 218 GLU A CA 1
ATOM 1610 C C . GLU A 1 218 ? 6.506 13.255 13.233 1.00 91.00 218 GLU A C 1
ATOM 1612 O O . GLU A 1 218 ? 7.313 13.488 14.132 1.00 91.00 218 GLU A O 1
ATOM 1617 N N . VAL A 1 219 ? 6.842 12.557 12.152 1.00 87.56 219 VAL A N 1
ATOM 1618 C CA . VAL A 1 219 ? 8.133 11.886 11.987 1.00 87.56 219 VAL A CA 1
ATOM 1619 C C . VAL A 1 219 ? 9.183 12.844 11.433 1.00 87.56 219 VAL A C 1
ATOM 1621 O O . VAL A 1 219 ? 10.331 12.845 11.889 1.00 87.56 219 VAL A O 1
ATOM 1624 N N . GLU A 1 220 ? 8.816 13.657 10.441 1.00 82.38 220 GLU A N 1
ATOM 1625 C CA . GLU A 1 220 ? 9.685 14.691 9.878 1.00 82.38 220 GLU A CA 1
ATOM 1626 C C . GLU A 1 220 ? 8.876 15.910 9.433 1.00 82.38 220 GLU A C 1
ATOM 1628 O O . GLU A 1 220 ? 8.166 15.879 8.427 1.00 82.38 220 GLU A O 1
ATOM 1633 N N . VAL A 1 221 ? 9.035 16.997 10.189 1.00 73.69 221 VAL A N 1
ATOM 1634 C CA . VAL A 1 221 ? 8.257 18.233 10.053 1.00 73.69 221 VAL A CA 1
ATOM 1635 C C . VAL A 1 221 ? 8.479 18.883 8.694 1.00 73.69 221 VAL A C 1
ATOM 1637 O O . VAL A 1 221 ? 7.523 19.283 8.035 1.00 73.69 221 VAL A O 1
ATOM 1640 N N . ASN A 1 222 ? 9.736 18.983 8.258 1.00 75.31 222 ASN A N 1
ATOM 1641 C CA . ASN A 1 222 ? 10.082 19.722 7.042 1.00 75.31 222 ASN A CA 1
ATOM 1642 C C . ASN A 1 222 ? 9.699 18.966 5.764 1.00 75.31 222 ASN A C 1
ATOM 1644 O O . ASN A 1 222 ? 9.597 19.572 4.699 1.00 75.31 222 ASN A O 1
ATOM 1648 N N . ALA A 1 223 ? 9.481 17.654 5.874 1.00 76.56 223 ALA A N 1
ATOM 1649 C CA . ALA A 1 223 ? 9.078 16.785 4.776 1.00 76.56 223 ALA A CA 1
ATOM 1650 C C . ALA A 1 223 ? 7.595 16.368 4.846 1.00 76.56 223 ALA A C 1
ATOM 1652 O O . ALA A 1 223 ? 7.162 15.579 4.013 1.00 76.56 223 ALA A O 1
ATOM 1653 N N . ASN A 1 224 ? 6.820 16.892 5.808 1.00 88.56 224 ASN A N 1
ATOM 1654 C CA . ASN A 1 224 ? 5.415 16.537 6.053 1.00 88.56 224 ASN A CA 1
ATOM 1655 C C . ASN A 1 224 ? 5.178 15.023 6.182 1.00 88.56 224 ASN A C 1
ATOM 1657 O O . ASN A 1 224 ? 4.268 14.464 5.563 1.00 88.56 224 ASN A O 1
ATOM 1661 N N . VAL A 1 225 ? 6.021 14.358 6.973 1.00 91.56 225 VAL A N 1
ATOM 1662 C CA . VAL A 1 225 ? 5.946 12.911 7.191 1.00 91.56 225 VAL A CA 1
ATOM 1663 C C . VAL A 1 225 ? 5.317 12.625 8.542 1.00 91.56 225 VAL A C 1
ATOM 1665 O O . VAL A 1 225 ? 5.813 13.068 9.580 1.00 91.56 225 VAL A O 1
ATOM 1668 N N . TYR A 1 226 ? 4.272 11.812 8.518 1.00 94.69 226 TYR A N 1
ATOM 1669 C CA . TYR A 1 226 ? 3.535 11.340 9.678 1.00 94.69 226 TYR A CA 1
ATOM 1670 C C . TYR A 1 226 ? 3.606 9.825 9.778 1.00 94.69 226 TYR A C 1
ATOM 1672 O O . TYR A 1 226 ? 3.853 9.127 8.793 1.00 94.69 226 TYR A O 1
ATOM 1680 N N . SER A 1 227 ? 3.340 9.307 10.968 1.00 95.81 227 SER A N 1
ATOM 1681 C CA . SER A 1 227 ? 3.087 7.887 11.178 1.00 95.81 227 SER A CA 1
ATOM 1682 C C . SER A 1 227 ? 1.776 7.680 11.917 1.00 95.81 227 SER A C 1
ATOM 1684 O O . SER A 1 227 ? 1.352 8.554 12.667 1.00 95.81 227 SER A O 1
ATOM 1686 N N . MET A 1 228 ? 1.129 6.539 11.697 1.00 97.12 228 MET A N 1
ATOM 1687 C CA . MET A 1 228 ? -0.073 6.124 12.415 1.00 97.12 228 MET A CA 1
ATOM 1688 C C . MET A 1 228 ? -0.015 4.620 12.678 1.00 97.12 228 MET A C 1
ATOM 1690 O O . MET A 1 228 ? 0.333 3.842 11.791 1.00 97.12 228 MET A O 1
ATOM 1694 N N . THR A 1 229 ? -0.389 4.200 13.886 1.00 96.94 229 THR A N 1
ATOM 1695 C CA . THR A 1 229 ? -0.542 2.783 14.232 1.00 96.94 229 THR A CA 1
ATOM 1696 C C . THR A 1 229 ? -2.016 2.428 14.367 1.00 96.94 229 THR A C 1
ATOM 1698 O O . THR A 1 229 ? -2.719 2.974 15.215 1.00 96.94 229 THR A O 1
ATOM 1701 N N . TYR A 1 230 ? -2.482 1.466 13.578 1.00 96.31 230 TYR A N 1
ATOM 1702 C CA . TYR A 1 230 ? -3.833 0.931 13.685 1.00 96.31 230 TYR A CA 1
ATOM 1703 C C . TYR A 1 230 ? -3.802 -0.510 14.198 1.00 96.31 230 TYR A C 1
ATOM 1705 O O . TYR A 1 230 ? -3.288 -1.403 13.530 1.00 96.31 230 TYR A O 1
ATOM 1713 N N . SER A 1 231 ? -4.414 -0.765 15.354 1.00 94.88 231 SER A N 1
ATOM 1714 C CA . SER A 1 231 ? -4.505 -2.115 15.924 1.00 94.88 231 SER A CA 1
ATOM 1715 C C . SER A 1 231 ? -5.957 -2.547 16.063 1.00 94.88 231 SER A C 1
ATOM 1717 O O . SER A 1 231 ? -6.720 -1.867 16.749 1.00 94.88 231 SER A O 1
ATOM 1719 N N . GLY A 1 232 ? -6.326 -3.693 15.490 1.00 92.06 232 GLY A N 1
ATOM 1720 C CA . GLY A 1 232 ? -7.677 -4.266 15.533 1.00 92.06 232 GLY A CA 1
ATOM 1721 C C . GLY A 1 232 ? -8.294 -4.487 14.153 1.00 92.06 232 GLY A C 1
ATOM 1722 O O . GLY A 1 232 ? -7.606 -4.403 13.139 1.00 92.06 232 GLY A O 1
ATOM 1723 N N . SER A 1 233 ? -9.596 -4.785 14.129 1.00 91.06 233 SER A N 1
ATOM 1724 C CA . SER A 1 233 ? -10.354 -4.872 12.878 1.00 91.06 233 SER A CA 1
ATOM 1725 C C . SER A 1 233 ? -10.735 -3.475 12.401 1.00 91.06 233 SER A C 1
ATOM 1727 O O . SER A 1 233 ? -11.240 -2.669 13.180 1.00 91.06 233 SER A O 1
ATOM 1729 N N . TYR A 1 234 ? -10.504 -3.219 11.119 1.00 93.00 234 TYR A N 1
ATOM 1730 C CA . TYR A 1 234 ? -10.923 -2.014 10.403 1.00 93.00 234 TYR A CA 1
ATOM 1731 C C . TYR A 1 234 ? -11.985 -2.318 9.334 1.00 93.00 234 TYR A C 1
ATOM 1733 O O . TYR A 1 234 ? -12.232 -1.485 8.465 1.00 93.00 234 TYR A O 1
ATOM 1741 N N . GLY A 1 235 ? -12.601 -3.506 9.381 1.00 94.25 235 GLY A N 1
ATOM 1742 C CA . GLY A 1 235 ? -13.753 -3.862 8.546 1.00 94.25 235 GLY A CA 1
ATOM 1743 C C . GLY A 1 235 ? -13.435 -4.369 7.136 1.00 94.25 235 GLY A C 1
ATOM 1744 O O . GLY A 1 235 ? -14.330 -4.381 6.304 1.00 94.25 235 GLY A O 1
ATOM 1745 N N . LEU A 1 236 ? -12.201 -4.792 6.829 1.00 95.88 236 LEU A N 1
ATOM 1746 C CA . LEU A 1 236 ? -11.877 -5.261 5.470 1.00 95.88 236 LEU A CA 1
ATOM 1747 C C . LEU A 1 236 ? -12.706 -6.495 5.077 1.00 95.88 236 LEU A C 1
ATOM 1749 O O . LEU A 1 236 ? -13.170 -6.595 3.945 1.00 95.88 236 LEU A O 1
ATOM 1753 N N . ASP A 1 237 ? -12.903 -7.418 6.019 1.00 95.12 237 ASP A N 1
ATOM 1754 C CA . ASP A 1 237 ? -13.701 -8.622 5.784 1.00 95.12 237 ASP A CA 1
ATOM 1755 C C . ASP A 1 237 ? -15.170 -8.246 5.522 1.00 95.12 237 ASP A C 1
ATOM 1757 O O . ASP A 1 237 ? -15.754 -8.717 4.550 1.00 95.12 237 ASP A O 1
ATOM 1761 N N . ASP A 1 238 ? -15.720 -7.296 6.290 1.00 96.00 238 ASP A N 1
ATOM 1762 C CA . ASP A 1 238 ? -17.070 -6.759 6.077 1.00 96.00 238 ASP A CA 1
ATOM 1763 C C . ASP A 1 238 ? -17.207 -6.083 4.701 1.00 96.00 238 ASP A C 1
ATOM 1765 O O . ASP A 1 238 ? -18.206 -6.292 4.013 1.00 96.00 238 ASP A O 1
ATOM 1769 N N . LEU A 1 239 ? -16.199 -5.299 4.282 1.00 97.31 239 LEU A N 1
ATOM 1770 C CA . LEU A 1 239 ? -16.148 -4.656 2.963 1.00 97.31 239 LEU A CA 1
ATOM 1771 C C . LEU A 1 239 ? -16.253 -5.699 1.848 1.00 97.31 239 LEU A C 1
ATOM 1773 O O . LEU A 1 239 ? -17.024 -5.524 0.908 1.00 97.31 239 LEU A O 1
ATOM 1777 N N . ILE A 1 240 ? -15.494 -6.788 1.953 1.00 96.81 240 ILE A N 1
ATOM 1778 C CA . ILE A 1 240 ? -15.493 -7.864 0.958 1.00 96.81 240 ILE A CA 1
ATOM 1779 C C . ILE A 1 240 ? -16.814 -8.647 1.001 1.00 96.81 240 ILE A C 1
ATOM 1781 O O . ILE A 1 240 ? -17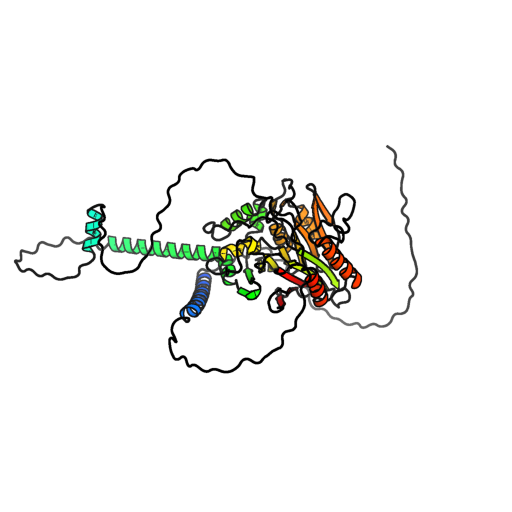.388 -8.938 -0.050 1.00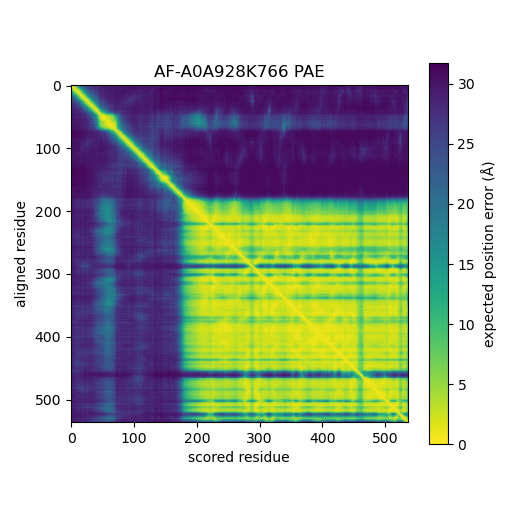 96.81 240 ILE A O 1
ATOM 1785 N N . GLU A 1 241 ? -17.327 -8.967 2.192 1.00 96.44 241 GLU A N 1
ATOM 1786 C CA . GLU A 1 241 ? -18.573 -9.723 2.376 1.00 96.44 241 GLU A CA 1
ATOM 1787 C C . GLU A 1 241 ? -19.802 -9.003 1.805 1.00 96.44 241 GLU A C 1
ATOM 1789 O O . GLU A 1 241 ? -20.699 -9.659 1.268 1.00 96.44 241 GLU A O 1
ATOM 1794 N N . GLN A 1 242 ? -19.843 -7.669 1.866 1.00 96.38 242 GLN A N 1
ATOM 1795 C CA . GLN A 1 242 ? -20.939 -6.876 1.295 1.00 96.38 242 GLN A CA 1
ATOM 1796 C C . GLN A 1 242 ? -20.832 -6.652 -0.226 1.00 96.38 242 GLN A C 1
ATOM 1798 O O . GLN A 1 242 ? -21.692 -5.983 -0.797 1.00 96.38 242 GLN A O 1
ATOM 1803 N N . GLY A 1 243 ? -19.815 -7.217 -0.885 1.00 96.81 243 GLY A N 1
ATOM 1804 C CA . GLY A 1 243 ? -19.601 -7.095 -2.330 1.00 96.81 243 GLY A CA 1
ATOM 1805 C C . GLY A 1 243 ? -18.556 -6.056 -2.738 1.00 96.81 243 GLY A C 1
ATOM 1806 O O . GLY A 1 243 ? -18.295 -5.921 -3.929 1.00 96.81 243 GLY A O 1
ATOM 1807 N N . GLY A 1 244 ? -17.915 -5.388 -1.778 1.00 97.50 244 GLY A N 1
ATOM 1808 C CA . GLY A 1 244 ? -16.832 -4.454 -2.047 1.00 97.50 244 GLY A CA 1
ATOM 1809 C C . GLY A 1 244 ? -17.289 -3.061 -2.490 1.00 97.50 244 GLY A C 1
ATOM 1810 O O . GLY A 1 244 ? -18.404 -2.646 -2.175 1.00 97.50 244 GLY A O 1
ATOM 1811 N N . VAL A 1 245 ? -16.395 -2.316 -3.149 1.00 97.81 245 VAL A N 1
ATOM 1812 C CA . VAL A 1 245 ? -16.614 -0.932 -3.618 1.00 97.81 245 VAL A CA 1
ATOM 1813 C C . VAL A 1 245 ? -15.896 -0.674 -4.942 1.00 97.81 245 VAL A C 1
ATOM 1815 O O . VAL A 1 245 ? -14.757 -1.101 -5.139 1.00 97.81 245 VAL A O 1
ATOM 1818 N N . SER A 1 246 ? -16.548 0.075 -5.829 1.00 97.06 246 SER A N 1
ATOM 1819 C CA . SER A 1 246 ? -16.092 0.339 -7.201 1.00 97.06 246 SER A CA 1
ATOM 1820 C C . SER A 1 246 ? -15.443 1.719 -7.380 1.00 97.06 246 SER A C 1
ATOM 1822 O O . SER A 1 246 ? -14.804 1.996 -8.397 1.00 97.06 246 SER A O 1
ATOM 1824 N N . THR A 1 247 ? -15.593 2.608 -6.393 1.00 97.31 247 THR A N 1
ATOM 1825 C CA . THR A 1 247 ? -15.038 3.969 -6.419 1.00 97.31 247 THR A CA 1
ATOM 1826 C C . THR A 1 247 ? -14.477 4.377 -5.062 1.00 97.31 247 THR A C 1
ATOM 1828 O O . THR A 1 247 ? -14.908 3.878 -4.022 1.00 97.31 247 THR A O 1
ATOM 1831 N N . ASP A 1 248 ? -13.560 5.349 -5.047 1.00 97.12 248 ASP A N 1
ATOM 1832 C CA . ASP A 1 248 ? -13.054 5.892 -3.781 1.00 97.12 248 ASP A CA 1
ATOM 1833 C C . ASP A 1 248 ? -14.153 6.604 -2.971 1.00 97.12 248 ASP A C 1
ATOM 1835 O O . ASP A 1 248 ? -14.084 6.634 -1.749 1.00 97.12 248 ASP A O 1
ATOM 1839 N N . GLY A 1 249 ? -15.188 7.146 -3.625 1.00 97.00 249 GLY A N 1
ATOM 1840 C CA . GLY A 1 249 ? -16.338 7.747 -2.940 1.00 97.00 249 GLY A CA 1
ATOM 1841 C C . GLY A 1 249 ? -17.165 6.713 -2.172 1.00 97.00 249 GLY A C 1
ATOM 1842 O O . GLY A 1 249 ? -17.472 6.919 -1.001 1.00 97.00 249 GLY A O 1
ATOM 1843 N N . GLU A 1 250 ? -17.453 5.567 -2.794 1.00 97.44 250 GLU A N 1
ATOM 1844 C CA . GLU A 1 250 ? -18.105 4.432 -2.122 1.00 97.44 250 GLU A CA 1
ATOM 1845 C C . GLU A 1 250 ? -17.233 3.872 -0.990 1.00 97.44 250 GLU A C 1
ATOM 1847 O O . GLU A 1 250 ? -17.743 3.522 0.074 1.00 97.44 250 GLU A O 1
ATOM 1852 N N . LEU A 1 251 ? -15.908 3.843 -1.180 1.00 97.69 251 LEU A N 1
ATOM 1853 C CA . LEU A 1 251 ? -14.974 3.497 -0.111 1.00 97.69 251 LEU A CA 1
ATOM 1854 C C . LEU A 1 251 ? -15.082 4.487 1.060 1.00 97.69 251 LEU A C 1
ATOM 1856 O O . LEU A 1 251 ? -15.179 4.054 2.205 1.00 97.69 251 LEU A O 1
ATOM 1860 N N . MET A 1 252 ? -15.110 5.798 0.808 1.00 96.50 252 MET A N 1
ATOM 1861 C CA . MET A 1 252 ? -15.282 6.800 1.870 1.00 96.50 252 MET A CA 1
ATOM 1862 C C . MET A 1 252 ? -16.639 6.679 2.576 1.00 96.50 252 MET A C 1
ATOM 1864 O O . MET A 1 252 ? -16.693 6.823 3.798 1.00 96.50 252 MET A O 1
ATOM 1868 N N . GLU A 1 253 ? -17.716 6.351 1.856 1.00 95.62 253 GLU A N 1
ATOM 1869 C CA . GLU A 1 253 ? -19.035 6.077 2.445 1.00 95.62 253 GLU A CA 1
ATOM 1870 C C . GLU A 1 253 ? -18.996 4.848 3.366 1.00 95.62 253 GLU A C 1
ATOM 1872 O O . GLU A 1 253 ? -19.459 4.908 4.510 1.00 95.62 253 GLU A O 1
ATOM 1877 N N . PHE A 1 254 ? -18.364 3.758 2.920 1.00 96.12 254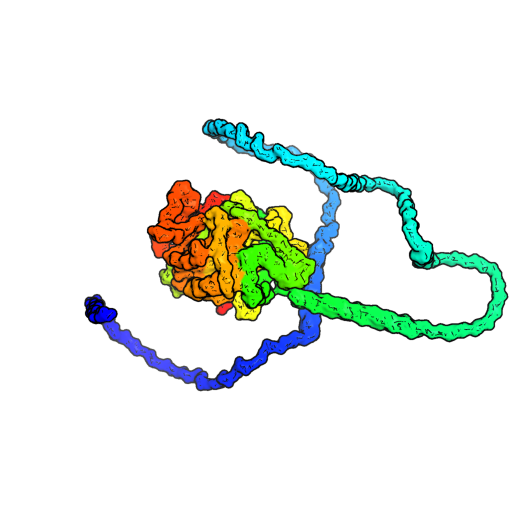 PHE A N 1
ATOM 1878 C CA . PHE A 1 254 ? -18.141 2.577 3.752 1.00 96.12 254 PHE A CA 1
ATOM 1879 C C . PHE A 1 254 ? -17.353 2.918 5.024 1.00 96.12 254 PHE A C 1
ATOM 1881 O O . PHE A 1 254 ? -17.748 2.532 6.127 1.00 96.12 254 PHE A O 1
ATOM 1888 N N . LEU A 1 255 ? -16.260 3.672 4.888 1.00 94.69 255 LEU A N 1
ATOM 1889 C CA . LEU A 1 255 ? -15.417 4.062 6.017 1.00 94.69 255 LEU A CA 1
ATOM 1890 C C . LEU A 1 255 ? -16.131 5.008 6.980 1.00 94.69 255 LEU A C 1
ATOM 1892 O O . LEU A 1 255 ? -15.931 4.886 8.186 1.00 94.69 255 LEU A O 1
ATOM 1896 N N . SER A 1 256 ? -16.984 5.905 6.486 1.00 92.50 256 SER A N 1
ATOM 1897 C CA . SER A 1 256 ? -17.839 6.731 7.343 1.00 92.50 256 SER A CA 1
ATOM 1898 C C . SER A 1 256 ? -18.804 5.863 8.153 1.00 92.50 256 SER A C 1
ATOM 1900 O O . SER A 1 256 ? -18.972 6.085 9.348 1.00 92.50 256 SER A O 1
ATOM 1902 N N . GLY A 1 257 ? -19.380 4.815 7.559 1.00 90.50 257 GLY A N 1
ATOM 1903 C CA . GLY A 1 257 ? -20.203 3.848 8.291 1.00 90.50 257 GLY A CA 1
ATOM 1904 C C . GLY A 1 257 ? -19.419 3.064 9.350 1.00 90.50 257 GLY A C 1
ATOM 1905 O O . GLY A 1 257 ? -19.895 2.905 10.478 1.00 90.50 257 GLY A O 1
ATOM 1906 N N . GLN A 1 258 ? -18.215 2.602 9.004 1.00 89.31 258 GLN A N 1
ATOM 1907 C CA . GLN A 1 258 ? -17.348 1.826 9.898 1.00 89.31 258 GLN A CA 1
ATOM 1908 C C . GLN A 1 258 ? -16.800 2.649 11.066 1.00 89.31 258 GLN A C 1
ATOM 1910 O O . GLN A 1 258 ? -16.804 2.204 12.216 1.00 89.31 258 GLN A O 1
ATOM 1915 N N . TYR A 1 259 ? -16.332 3.865 10.799 1.00 87.50 259 TYR A N 1
ATOM 1916 C CA . TYR A 1 259 ? -15.764 4.733 11.818 1.00 87.50 259 TYR A CA 1
ATOM 1917 C C . TYR A 1 259 ? -16.830 5.633 12.422 1.00 87.50 259 TYR A C 1
ATOM 1919 O O . TYR A 1 259 ? -17.530 6.360 11.734 1.00 87.50 259 TYR A O 1
ATOM 1927 N N . PHE A 1 260 ? -16.933 5.635 13.751 1.00 85.62 260 PHE A N 1
ATOM 1928 C CA . PHE A 1 260 ? -17.857 6.520 14.469 1.00 85.62 260 PHE A CA 1
ATOM 1929 C C . PHE A 1 260 ? -19.334 6.365 14.049 1.00 85.62 260 PHE A C 1
ATOM 1931 O O . PHE A 1 260 ? -20.135 7.259 14.313 1.00 85.62 260 PHE A O 1
ATOM 1938 N N . PHE A 1 261 ? -19.716 5.228 13.449 1.00 85.69 261 PHE A N 1
ATOM 1939 C CA . PHE A 1 261 ? -21.096 4.886 13.076 1.00 85.69 261 PHE A CA 1
ATOM 1940 C C . PHE A 1 261 ? -21.779 5.912 12.158 1.00 85.69 261 PHE A C 1
ATOM 1942 O O . PHE A 1 261 ? -22.968 6.197 12.328 1.00 85.69 261 PHE A O 1
ATOM 1949 N N . GLY A 1 262 ? -21.037 6.511 11.225 1.00 86.00 262 GLY A N 1
ATOM 1950 C CA . GLY A 1 262 ? -21.562 7.532 10.312 1.00 86.00 262 GLY A CA 1
ATOM 1951 C C . GLY A 1 262 ? -21.831 8.885 10.971 1.00 86.00 262 GLY A C 1
ATOM 1952 O O . GLY A 1 262 ? -22.480 9.739 10.377 1.00 86.00 262 GLY A O 1
ATOM 1953 N N . LEU A 1 263 ? -21.373 9.107 12.210 1.00 85.62 263 LEU A N 1
ATOM 1954 C CA . LEU A 1 263 ? -21.486 10.415 12.870 1.00 85.62 263 LEU A CA 1
ATOM 1955 C C . LEU A 1 263 ? -20.430 11.417 12.384 1.00 85.62 263 LEU A C 1
ATOM 1957 O O . LEU A 1 263 ? -20.524 12.603 12.706 1.00 85.62 263 LEU A O 1
ATOM 1961 N N . MET A 1 264 ? -19.420 10.941 11.655 1.00 84.44 264 MET A N 1
ATOM 1962 C CA . MET A 1 264 ? -18.389 11.752 11.020 1.00 84.44 264 MET A CA 1
ATOM 1963 C C . MET A 1 264 ? -18.281 11.353 9.550 1.00 84.44 264 MET A C 1
ATOM 1965 O O . MET A 1 264 ? -18.045 10.185 9.233 1.00 84.44 264 MET A O 1
ATOM 1969 N N . ASP A 1 265 ? -18.441 12.332 8.667 1.00 87.81 265 ASP A N 1
ATOM 1970 C CA . ASP A 1 265 ? -18.256 12.130 7.235 1.00 87.81 265 ASP A CA 1
ATOM 1971 C C . ASP A 1 265 ? -16.762 12.025 6.924 1.00 87.81 265 ASP A C 1
ATOM 1973 O O . ASP A 1 265 ? -15.954 12.818 7.418 1.00 87.81 265 ASP A O 1
ATOM 1977 N N . MET A 1 266 ? -16.392 11.048 6.099 1.00 91.50 266 MET A N 1
ATOM 1978 C CA . MET A 1 266 ? -15.039 10.971 5.556 1.00 91.50 266 MET A CA 1
ATOM 1979 C C . MET A 1 266 ? -14.880 12.010 4.439 1.00 91.50 266 MET A C 1
ATOM 1981 O O . MET A 1 266 ? -15.846 12.282 3.724 1.00 91.50 266 MET A O 1
ATOM 1985 N N . PRO A 1 267 ? -13.694 12.626 4.288 1.00 91.31 267 PRO A N 1
ATOM 1986 C CA . PRO A 1 267 ? -13.477 13.587 3.217 1.00 91.31 267 PRO A CA 1
ATOM 1987 C C . PRO A 1 267 ? -13.528 12.898 1.854 1.00 91.31 267 PRO A C 1
ATOM 1989 O O . PRO A 1 267 ? -13.131 11.741 1.715 1.00 91.31 267 PRO A O 1
ATOM 1992 N N . ASP A 1 268 ? -13.940 13.649 0.836 1.00 92.06 268 ASP A N 1
ATOM 1993 C CA . ASP A 1 268 ? -13.805 13.204 -0.545 1.00 92.06 268 ASP A CA 1
ATOM 1994 C C . ASP A 1 268 ? -12.329 13.011 -0.907 1.00 92.06 268 ASP A C 1
ATOM 1996 O O . ASP A 1 268 ? -11.455 13.800 -0.532 1.00 92.06 268 ASP A O 1
ATOM 2000 N N . VAL A 1 269 ? -12.065 11.979 -1.703 1.00 93.62 269 VAL A N 1
ATOM 2001 C CA . VAL A 1 269 ? -10.730 11.716 -2.229 1.00 93.62 269 VAL A CA 1
ATOM 2002 C C . VAL A 1 269 ? -10.413 12.668 -3.382 1.00 93.62 269 VAL A C 1
ATOM 2004 O O . VAL A 1 269 ? -11.132 12.743 -4.385 1.00 93.62 269 VAL A O 1
ATOM 2007 N N . VAL A 1 270 ? -9.288 13.373 -3.265 1.00 90.94 270 VAL A N 1
ATOM 2008 C CA . VAL A 1 270 ? -8.774 14.272 -4.301 1.00 90.94 270 VAL A CA 1
ATOM 2009 C C . VAL A 1 270 ? -8.355 13.452 -5.521 1.00 90.94 270 VAL A C 1
ATOM 2011 O O . VAL A 1 270 ? -7.330 12.764 -5.532 1.00 90.94 270 VAL A O 1
ATOM 2014 N N . SER A 1 271 ? -9.182 13.543 -6.560 1.00 87.25 271 SER A N 1
ATOM 2015 C CA . SER A 1 271 ? -9.031 12.806 -7.813 1.00 87.25 271 SER A CA 1
ATOM 2016 C C . SER A 1 271 ? -8.255 1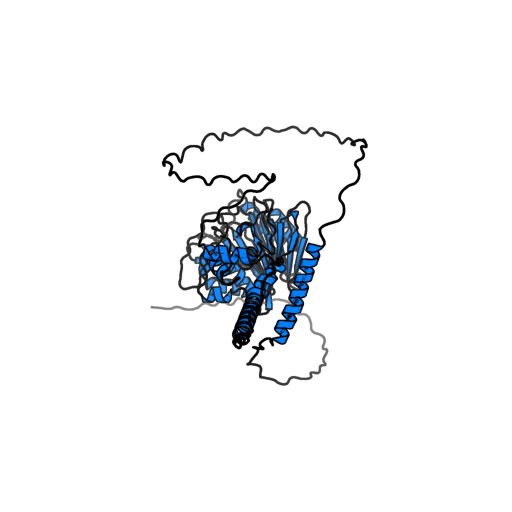3.598 -8.868 1.00 87.25 271 SER A C 1
ATOM 2018 O O . SER A 1 271 ? -8.324 14.826 -8.925 1.00 87.25 271 SER A O 1
ATOM 2020 N N . GLY A 1 272 ? -7.574 12.873 -9.749 1.00 81.31 272 GLY A N 1
ATOM 2021 C CA . GLY A 1 272 ? -6.752 13.387 -10.837 1.00 81.31 272 GLY A CA 1
ATOM 2022 C C . GLY A 1 272 ? -5.312 12.875 -10.751 1.00 81.31 272 GLY A C 1
ATOM 2023 O O . GLY A 1 272 ? -4.886 12.410 -9.690 1.00 81.31 272 GLY A O 1
ATOM 2024 N N . PRO A 1 273 ? -4.545 12.968 -11.849 1.00 74.31 273 PRO A N 1
ATOM 2025 C CA . PRO A 1 273 ? -3.153 12.545 -11.848 1.00 74.31 273 PRO A CA 1
ATOM 2026 C C . PRO A 1 273 ? -2.364 13.364 -10.836 1.00 74.31 273 PRO A C 1
ATOM 2028 O O . PRO A 1 273 ? -2.416 14.597 -10.849 1.00 74.31 273 PRO A O 1
ATOM 2031 N N . SER A 1 274 ? -1.609 12.679 -9.978 1.00 77.81 274 SER A N 1
ATOM 2032 C CA . SER A 1 274 ? -0.661 13.362 -9.086 1.00 77.81 274 SER A CA 1
ATOM 2033 C C . SER A 1 274 ? 0.503 13.953 -9.878 1.00 77.81 274 SER A C 1
ATOM 2035 O O . SER A 1 274 ? 1.202 14.855 -9.411 1.00 77.81 274 SER A O 1
ATOM 2037 N N . GLY A 1 275 ? 0.721 13.440 -11.096 1.00 74.69 275 GLY A N 1
ATOM 2038 C CA . GLY A 1 275 ? 1.956 13.676 -11.817 1.00 74.69 275 GLY A CA 1
ATOM 2039 C C . GLY A 1 275 ? 3.125 13.116 -11.014 1.00 74.69 275 GLY A C 1
ATOM 2040 O O . GLY A 1 275 ? 4.159 13.779 -10.905 1.00 74.69 275 GLY A O 1
ATOM 2041 N N . SER A 1 276 ? 2.956 11.947 -10.403 1.00 84.19 276 SER A N 1
ATOM 2042 C CA . SER A 1 276 ? 4.064 11.274 -9.756 1.00 84.19 276 SER A CA 1
ATOM 2043 C C . SER A 1 276 ? 5.065 10.765 -10.791 1.00 84.19 276 SER A C 1
ATOM 2045 O O . SER A 1 276 ? 4.759 10.524 -11.960 1.00 84.19 276 SER A O 1
ATOM 2047 N N . SER A 1 277 ? 6.303 10.662 -10.341 1.00 83.88 277 SER A N 1
ATOM 2048 C CA . SER A 1 277 ? 7.380 9.942 -10.983 1.00 83.88 277 SER A CA 1
ATOM 2049 C C . SER A 1 277 ? 7.820 8.857 -10.014 1.00 83.88 277 SER A C 1
ATOM 2051 O O . SER A 1 277 ? 8.319 9.138 -8.914 1.00 83.88 277 SER A O 1
ATOM 2053 N N . ASP A 1 278 ? 7.548 7.621 -10.413 1.00 89.94 278 ASP A N 1
ATOM 2054 C CA . ASP A 1 278 ? 7.712 6.424 -9.615 1.00 89.94 278 ASP A CA 1
ATOM 2055 C C . ASP A 1 278 ? 8.715 5.474 -10.262 1.00 89.94 278 ASP A C 1
ATOM 2057 O O . ASP A 1 278 ? 8.762 5.290 -11.480 1.00 89.94 278 ASP A O 1
ATOM 2061 N N . GLY A 1 279 ? 9.496 4.808 -9.423 1.00 93.12 279 GLY A N 1
ATOM 2062 C CA . GLY A 1 279 ? 10.402 3.752 -9.844 1.00 93.12 279 GLY A CA 1
ATOM 2063 C C . GLY A 1 279 ? 10.426 2.664 -8.792 1.00 93.12 279 GLY A C 1
ATOM 2064 O O . GLY A 1 279 ? 10.678 2.947 -7.621 1.00 93.12 279 GLY A O 1
ATOM 2065 N N . VAL A 1 280 ? 10.164 1.426 -9.199 1.00 96.50 280 VAL A N 1
ATOM 2066 C CA . VAL A 1 280 ? 10.129 0.279 -8.291 1.00 96.50 280 VAL A CA 1
ATOM 2067 C C . VAL A 1 280 ? 11.092 -0.789 -8.778 1.00 96.50 280 VAL A C 1
ATOM 2069 O O . VAL A 1 280 ? 11.119 -1.110 -9.964 1.00 96.50 280 VAL A O 1
ATOM 2072 N N . LEU A 1 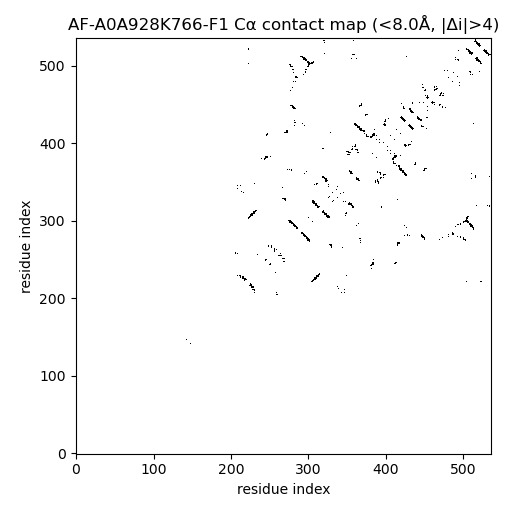281 ? 11.880 -1.343 -7.862 1.00 96.06 281 LEU A N 1
ATOM 2073 C CA . LEU A 1 281 ? 12.869 -2.379 -8.131 1.00 96.06 281 LEU A CA 1
ATOM 2074 C C . LEU A 1 281 ? 12.877 -3.403 -7.001 1.00 96.06 281 LEU A C 1
ATOM 2076 O O . LEU A 1 281 ? 13.070 -3.037 -5.846 1.00 96.06 281 LEU A O 1
ATOM 2080 N N . SER A 1 282 ? 12.750 -4.676 -7.349 1.00 94.69 282 SER A N 1
ATOM 2081 C CA . SER A 1 282 ? 12.899 -5.806 -6.441 1.00 94.69 282 SER A CA 1
ATOM 2082 C C . SER A 1 282 ? 14.122 -6.644 -6.817 1.00 94.69 282 SER A C 1
ATOM 2084 O O . SER A 1 282 ? 14.435 -6.811 -7.997 1.00 94.69 282 SER A O 1
ATOM 2086 N N . VAL A 1 283 ? 14.853 -7.136 -5.821 1.00 93.25 283 VAL A N 1
ATOM 2087 C CA . VAL A 1 283 ? 16.072 -7.941 -5.986 1.00 93.25 283 VAL A CA 1
ATOM 2088 C C . VAL A 1 283 ? 16.114 -9.068 -4.960 1.00 93.25 283 VAL A C 1
ATOM 2090 O O . VAL A 1 283 ? 15.567 -8.930 -3.866 1.00 93.25 283 VAL A O 1
ATOM 2093 N N . LEU A 1 284 ? 16.827 -10.150 -5.278 1.00 90.00 284 LEU A N 1
ATOM 2094 C CA . LEU A 1 284 ? 17.065 -11.265 -4.364 1.00 90.00 284 LEU A CA 1
ATOM 2095 C C . LEU A 1 284 ? 18.566 -11.429 -4.127 1.00 90.00 284 LEU A C 1
ATOM 2097 O O . LEU A 1 284 ? 19.312 -11.819 -5.020 1.00 90.00 284 LEU A O 1
ATOM 2101 N N . ASN A 1 285 ? 19.025 -11.197 -2.901 1.00 83.88 285 ASN A N 1
ATOM 2102 C CA . ASN A 1 285 ? 20.414 -11.445 -2.519 1.00 83.88 285 ASN A CA 1
ATOM 2103 C C . ASN A 1 285 ? 20.591 -12.875 -2.003 1.00 83.88 285 ASN A C 1
ATOM 2105 O O . ASN A 1 285 ? 20.615 -13.091 -0.788 1.00 83.88 285 ASN A O 1
ATOM 2109 N N . SER A 1 286 ? 20.728 -13.842 -2.913 1.00 68.75 286 SER A N 1
ATOM 2110 C CA . SER A 1 286 ? 20.914 -15.265 -2.583 1.00 68.75 286 SER A CA 1
ATOM 2111 C C . SER A 1 286 ? 22.263 -15.590 -1.930 1.00 68.75 286 SER A C 1
ATOM 2113 O O . SER A 1 286 ? 22.379 -16.603 -1.251 1.00 68.75 286 SER A O 1
ATOM 2115 N N . ASP A 1 287 ? 23.270 -14.725 -2.094 1.00 62.78 287 ASP A N 1
ATOM 2116 C CA . ASP A 1 287 ? 24.616 -14.908 -1.521 1.00 62.78 287 ASP A CA 1
ATOM 2117 C C . ASP A 1 287 ? 24.708 -14.544 -0.028 1.00 62.78 287 ASP A C 1
ATOM 2119 O O . ASP A 1 287 ? 25.746 -14.726 0.612 1.00 62.78 287 ASP A O 1
ATOM 2123 N N . CYS A 1 288 ? 23.631 -14.008 0.551 1.00 58.44 288 CYS A N 1
ATOM 2124 C CA . CYS A 1 288 ? 23.524 -13.821 1.993 1.00 58.44 288 CYS A CA 1
ATOM 2125 C C . CYS A 1 288 ? 23.104 -15.141 2.648 1.00 58.44 288 CYS A C 1
ATOM 2127 O O . CYS A 1 288 ? 22.297 -15.872 2.081 1.00 58.44 288 CYS A O 1
ATOM 2129 N N . GLU A 1 289 ? 23.558 -15.395 3.880 1.00 52.16 289 GLU A N 1
ATOM 2130 C CA . GLU A 1 289 ? 23.299 -16.627 4.656 1.00 52.16 289 GLU A CA 1
ATOM 2131 C C . GLU A 1 289 ? 21.797 -16.955 4.845 1.00 52.16 289 GLU A C 1
ATOM 2133 O O . GLU A 1 289 ? 21.464 -18.016 5.353 1.00 52.16 289 GLU A O 1
ATOM 2138 N N . ASN A 1 290 ? 20.885 -16.086 4.386 1.00 58.16 290 ASN A N 1
ATOM 2139 C CA . ASN A 1 290 ? 19.440 -16.259 4.478 1.00 58.16 290 ASN A CA 1
ATOM 2140 C C . ASN A 1 290 ? 18.624 -15.792 3.253 1.00 58.16 290 ASN A C 1
ATOM 2142 O O . ASN A 1 290 ? 17.425 -15.622 3.410 1.00 58.16 290 ASN A O 1
ATOM 2146 N N . SER A 1 291 ? 19.221 -15.576 2.067 1.00 68.75 291 SER A N 1
ATOM 2147 C CA . SER A 1 291 ? 18.519 -15.068 0.860 1.00 68.75 291 SER A CA 1
ATOM 2148 C C . SER A 1 291 ? 17.621 -13.844 1.121 1.00 68.75 291 SER A C 1
ATOM 2150 O O . SER A 1 291 ? 16.457 -13.952 1.486 1.00 68.75 291 SER A O 1
ATOM 2152 N N . ARG A 1 292 ? 18.161 -12.637 0.939 1.00 83.75 292 ARG A N 1
ATOM 2153 C CA . ARG A 1 292 ? 17.482 -11.390 1.339 1.00 83.75 292 ARG A CA 1
ATOM 2154 C C . ARG A 1 292 ? 16.772 -10.738 0.153 1.00 83.75 292 ARG A C 1
ATOM 2156 O O . ARG A 1 292 ? 17.455 -10.148 -0.689 1.00 83.75 292 ARG A O 1
ATOM 2163 N N . ALA A 1 293 ? 15.441 -10.825 0.088 1.00 90.88 293 ALA A N 1
ATOM 2164 C CA . ALA A 1 293 ? 14.653 -10.105 -0.913 1.00 90.88 293 ALA A CA 1
ATOM 2165 C C . ALA A 1 293 ? 14.396 -8.658 -0.466 1.00 90.88 293 ALA A C 1
ATOM 2167 O O . ALA A 1 293 ? 13.928 -8.411 0.651 1.00 90.88 293 ALA A O 1
ATOM 2168 N N . LEU A 1 294 ? 14.738 -7.705 -1.332 1.00 94.56 294 LEU A N 1
ATOM 2169 C CA . LEU A 1 294 ? 14.607 -6.273 -1.080 1.00 94.56 294 LEU A CA 1
ATOM 2170 C C . LEU A 1 294 ? 13.769 -5.631 -2.179 1.00 94.56 294 LEU A C 1
ATOM 2172 O O . LEU A 1 294 ? 14.069 -5.822 -3.357 1.00 94.56 294 LEU A O 1
ATOM 2176 N N . THR A 1 295 ? 12.799 -4.805 -1.797 1.00 97.31 295 THR A N 1
ATOM 2177 C CA . THR A 1 295 ? 11.970 -4.051 -2.745 1.00 97.31 295 THR A CA 1
ATOM 2178 C C . THR A 1 295 ? 12.056 -2.565 -2.447 1.00 97.31 295 THR A C 1
ATOM 2180 O O . THR A 1 295 ? 11.648 -2.098 -1.388 1.00 97.31 295 THR A O 1
ATOM 2183 N N . GLY A 1 296 ? 12.629 -1.819 -3.386 1.00 96.06 296 GLY A N 1
ATOM 2184 C CA . GLY A 1 296 ? 12.744 -0.372 -3.338 1.00 96.06 296 GLY A CA 1
ATOM 2185 C C . GLY A 1 296 ? 11.668 0.315 -4.159 1.00 96.06 296 GLY A C 1
ATOM 2186 O O . GLY A 1 296 ? 11.378 -0.115 -5.275 1.00 96.06 296 GLY A O 1
ATOM 2187 N N . ARG A 1 297 ? 11.147 1.426 -3.643 1.00 95.44 297 ARG A N 1
ATOM 2188 C CA . ARG A 1 297 ? 10.255 2.339 -4.356 1.00 95.44 297 ARG A CA 1
ATOM 2189 C C . ARG A 1 297 ? 10.715 3.782 -4.193 1.00 95.44 297 ARG A C 1
ATOM 2191 O O . ARG A 1 297 ? 10.993 4.216 -3.080 1.00 95.44 297 ARG A O 1
ATOM 2198 N N . SER A 1 298 ? 10.722 4.539 -5.282 1.00 94.12 298 SER A N 1
ATOM 2199 C CA . SER A 1 298 ? 10.614 5.998 -5.251 1.00 94.12 298 SER A CA 1
ATOM 2200 C C . SER A 1 298 ? 9.201 6.422 -5.617 1.00 94.12 298 SER A C 1
ATOM 2202 O O . SER A 1 298 ? 8.629 5.879 -6.559 1.00 94.12 298 SER A O 1
ATOM 2204 N N . HIS A 1 299 ? 8.684 7.411 -4.902 1.00 92.44 299 HIS A N 1
ATOM 2205 C CA . HIS A 1 299 ? 7.492 8.170 -5.237 1.00 92.44 299 HIS A CA 1
ATOM 2206 C C . HIS A 1 299 ? 7.840 9.648 -5.119 1.00 92.44 299 HIS A C 1
ATOM 2208 O O . HIS A 1 299 ? 8.267 10.097 -4.056 1.00 92.44 299 HIS A O 1
ATOM 2214 N N . SER A 1 300 ? 7.700 10.402 -6.203 1.00 85.56 300 SER A N 1
ATOM 2215 C CA . SER A 1 300 ? 8.005 11.833 -6.214 1.00 85.56 300 SER A CA 1
ATOM 2216 C C . SER A 1 300 ? 6.973 12.609 -7.016 1.00 85.56 300 SER A C 1
ATOM 2218 O O . SER A 1 300 ? 6.666 12.234 -8.141 1.00 85.56 300 SER A O 1
ATOM 2220 N N . CYS A 1 301 ? 6.447 13.699 -6.466 1.00 81.62 301 CYS A N 1
ATOM 2221 C CA . CYS A 1 301 ? 5.400 14.512 -7.088 1.00 81.62 301 CYS A CA 1
ATOM 2222 C C . CYS A 1 301 ? 5.923 15.919 -7.406 1.00 81.62 301 CYS A C 1
ATOM 2224 O O . CYS A 1 301 ? 6.984 16.316 -6.940 1.00 81.62 301 CYS A O 1
ATOM 2226 N N . GLN A 1 302 ? 5.212 16.693 -8.235 1.00 70.31 302 GLN A N 1
ATOM 2227 C CA . GLN A 1 302 ? 5.602 18.097 -8.487 1.00 70.31 302 GLN A CA 1
ATOM 2228 C C . GLN A 1 302 ? 5.379 18.990 -7.263 1.00 70.31 302 GLN A C 1
ATOM 2230 O O . GLN A 1 302 ? 6.090 19.974 -7.066 1.00 70.31 302 GLN A O 1
ATOM 2235 N N . SER A 1 303 ? 4.358 18.670 -6.473 1.00 75.50 303 SER A N 1
ATOM 2236 C CA . SER A 1 303 ? 4.076 19.295 -5.189 1.00 75.50 303 SER A CA 1
ATOM 2237 C C . SER A 1 303 ? 4.633 18.447 -4.056 1.00 75.50 303 SER A C 1
ATOM 2239 O O . SER A 1 303 ? 4.682 17.223 -4.155 1.00 75.50 303 SER A O 1
ATOM 2241 N N . GLN A 1 304 ? 4.984 19.101 -2.948 1.00 79.19 304 GLN A N 1
ATOM 2242 C CA . GLN A 1 304 ? 5.373 18.394 -1.736 1.00 79.19 304 GLN A CA 1
ATOM 2243 C C . GLN A 1 304 ? 4.241 17.468 -1.275 1.00 79.19 304 GLN A C 1
ATOM 2245 O O . GLN A 1 304 ? 3.125 17.919 -1.021 1.00 79.19 304 GLN A O 1
ATOM 2250 N N . THR A 1 305 ? 4.560 16.182 -1.179 1.00 86.50 305 THR A N 1
ATOM 2251 C CA . THR A 1 305 ? 3.635 15.123 -0.775 1.00 86.50 305 THR A CA 1
ATOM 2252 C C . THR A 1 305 ? 3.394 15.161 0.734 1.00 86.50 305 THR A C 1
ATOM 2254 O O . THR A 1 305 ? 4.327 15.406 1.502 1.00 86.50 305 THR A O 1
ATOM 2257 N N . MET A 1 306 ? 2.162 14.895 1.171 1.00 91.69 306 MET A N 1
ATOM 2258 C CA . MET A 1 306 ? 1.852 14.694 2.589 1.00 91.69 306 MET A CA 1
ATOM 2259 C C . MET A 1 306 ? 1.935 13.198 2.869 1.00 91.69 306 MET A C 1
ATOM 2261 O O . MET A 1 306 ? 1.063 12.446 2.448 1.00 91.69 306 MET A O 1
ATOM 2265 N N . THR A 1 307 ? 2.987 12.737 3.537 1.00 93.38 307 THR A N 1
ATOM 2266 C CA . THR A 1 307 ? 3.256 11.294 3.636 1.00 93.38 307 THR A CA 1
ATOM 2267 C C . THR A 1 307 ? 2.773 10.739 4.967 1.00 93.38 307 THR A C 1
ATOM 2269 O O . THR A 1 307 ? 3.101 11.288 6.018 1.00 93.38 307 THR A O 1
ATOM 2272 N N . MET A 1 308 ? 2.052 9.620 4.947 1.00 95.94 308 MET A N 1
ATOM 2273 C CA . MET A 1 308 ? 1.735 8.845 6.145 1.00 95.94 308 MET A CA 1
ATOM 2274 C C . MET A 1 308 ? 2.281 7.426 6.036 1.00 95.94 308 MET A C 1
ATOM 2276 O O . MET A 1 308 ? 1.936 6.685 5.117 1.00 95.94 308 MET A O 1
ATOM 2280 N N . ILE A 1 309 ? 3.103 7.042 7.010 1.00 97.25 309 ILE A N 1
ATOM 2281 C CA . ILE A 1 309 ? 3.500 5.655 7.238 1.00 97.25 309 ILE A CA 1
ATOM 2282 C C . ILE A 1 309 ? 2.447 5.018 8.142 1.00 97.25 309 ILE A C 1
ATOM 2284 O O . ILE A 1 309 ? 2.261 5.454 9.279 1.00 97.25 309 ILE A O 1
ATOM 2288 N N . VAL A 1 310 ? 1.757 3.988 7.664 1.00 97.81 310 VAL A N 1
ATOM 2289 C CA . VAL A 1 310 ? 0.728 3.303 8.454 1.00 97.81 310 VAL A CA 1
ATOM 2290 C C . VAL A 1 310 ? 1.221 1.917 8.833 1.00 97.81 310 VAL A C 1
ATOM 2292 O O . VAL A 1 310 ? 1.436 1.071 7.963 1.00 97.81 310 VAL A O 1
ATOM 2295 N N . SER A 1 311 ? 1.359 1.684 10.136 1.00 97.50 311 SER A N 1
ATOM 2296 C CA . SER A 1 311 ? 1.605 0.359 10.702 1.00 97.50 311 SER A CA 1
ATOM 2297 C C . SER A 1 311 ? 0.282 -0.237 11.159 1.00 97.50 311 SER A C 1
ATOM 2299 O O . SER A 1 311 ? -0.431 0.371 11.960 1.00 97.50 311 SER A O 1
ATOM 2301 N N . THR A 1 312 ? -0.064 -1.427 10.680 1.00 97.00 312 THR A N 1
ATOM 2302 C CA . THR A 1 312 ? -1.286 -2.122 11.103 1.00 97.00 312 THR A CA 1
ATOM 2303 C C . THR A 1 312 ? -0.953 -3.390 11.866 1.00 97.00 312 THR A C 1
ATOM 2305 O O . THR A 1 312 ? -0.068 -4.129 11.447 1.00 97.00 312 THR A O 1
ATOM 2308 N N . ARG A 1 313 ? -1.734 -3.701 12.900 1.00 95.19 313 ARG A N 1
ATOM 2309 C CA . ARG A 1 313 ? -1.757 -5.016 13.549 1.00 95.19 313 ARG A CA 1
ATOM 2310 C C . ARG A 1 313 ? -3.187 -5.528 13.640 1.00 95.19 313 ARG A C 1
ATOM 2312 O O . ARG A 1 313 ? -3.991 -5.023 14.430 1.00 95.19 313 ARG A O 1
ATOM 2319 N N . ARG A 1 314 ? -3.514 -6.529 12.831 1.00 91.94 314 ARG A N 1
ATOM 2320 C CA . ARG A 1 314 ? -4.845 -7.142 12.811 1.00 91.94 314 ARG A CA 1
ATOM 2321 C C . ARG A 1 314 ? -5.092 -8.009 14.038 1.00 91.94 314 ARG A C 1
ATOM 2323 O O . ARG A 1 314 ? -4.176 -8.394 14.764 1.00 91.94 314 ARG A O 1
ATOM 2330 N N . SER A 1 315 ? -6.363 -8.329 14.268 1.00 87.12 315 SER A N 1
ATOM 2331 C CA . SER A 1 315 ? -6.791 -9.217 15.355 1.00 87.12 315 SER A CA 1
ATOM 2332 C C . SER A 1 315 ? -6.293 -10.656 15.204 1.00 87.12 315 SER A C 1
ATOM 2334 O O . SER A 1 315 ? -6.142 -11.344 16.209 1.00 87.12 315 SER A O 1
ATOM 2336 N N . ASP A 1 316 ? -6.033 -11.100 13.973 1.00 86.31 316 ASP A N 1
ATOM 2337 C CA . ASP A 1 316 ? -5.430 -12.402 13.651 1.00 86.31 316 ASP A CA 1
ATOM 2338 C C . ASP A 1 316 ? -3.897 -12.421 13.826 1.00 86.31 316 ASP A C 1
ATOM 2340 O O . ASP A 1 316 ? -3.279 -13.476 13.715 1.00 86.31 316 ASP A O 1
ATOM 2344 N N . GLY A 1 317 ? -3.292 -11.273 14.149 1.00 88.25 317 GLY A N 1
ATOM 2345 C CA . GLY A 1 317 ? -1.855 -11.121 14.343 1.00 88.25 317 GLY A CA 1
ATOM 2346 C C . GLY A 1 317 ? -1.092 -10.608 13.125 1.00 88.25 317 GLY A C 1
ATOM 2347 O O . GLY A 1 317 ? 0.072 -10.273 13.302 1.00 88.25 317 GLY A O 1
ATOM 2348 N N . ARG A 1 318 ? -1.721 -10.477 11.947 1.00 91.38 318 ARG A N 1
ATOM 2349 C CA . ARG A 1 318 ? -1.065 -9.958 10.739 1.00 91.38 318 ARG A CA 1
ATOM 2350 C C . ARG A 1 318 ? -0.562 -8.533 10.955 1.00 91.38 318 ARG A C 1
ATOM 2352 O O . ARG A 1 318 ? -1.350 -7.629 11.270 1.00 91.38 318 ARG A O 1
ATOM 2359 N N . GLU A 1 319 ? 0.730 -8.326 10.735 1.00 95.12 319 GLU A N 1
ATOM 2360 C CA . GLU A 1 319 ? 1.371 -7.013 10.789 1.00 95.12 319 GLU A CA 1
ATOM 2361 C C . GLU A 1 319 ? 1.782 -6.534 9.397 1.00 95.12 319 GLU A C 1
ATOM 2363 O O . GLU A 1 319 ? 2.267 -7.312 8.575 1.00 95.12 319 GLU A O 1
ATOM 2368 N N . THR A 1 320 ? 1.566 -5.243 9.124 1.00 97.00 320 THR A N 1
ATOM 2369 C CA . THR A 1 320 ? 2.009 -4.606 7.875 1.00 97.00 320 THR A CA 1
ATOM 2370 C C . THR A 1 320 ? 2.503 -3.191 8.113 1.00 97.00 320 THR A C 1
ATOM 2372 O O . THR A 1 320 ? 2.036 -2.511 9.030 1.00 97.00 320 THR A O 1
ATOM 2375 N N . VAL A 1 321 ? 3.407 -2.736 7.251 1.00 97.75 321 VAL A N 1
ATOM 2376 C CA . VAL A 1 321 ? 3.820 -1.337 7.132 1.00 97.75 321 VAL A CA 1
ATOM 2377 C C . VAL A 1 321 ? 3.514 -0.861 5.718 1.00 97.75 321 VAL A C 1
ATOM 2379 O O . VAL A 1 321 ? 3.875 -1.516 4.743 1.00 97.75 321 VAL A O 1
ATOM 2382 N N . THR A 1 322 ? 2.831 0.271 5.601 1.00 98.31 322 THR A N 1
ATOM 2383 C CA . THR A 1 322 ? 2.390 0.835 4.319 1.00 98.31 322 THR A CA 1
ATOM 2384 C C . THR A 1 322 ? 2.692 2.320 4.229 1.00 98.31 322 THR A C 1
ATOM 2386 O O . THR A 1 322 ? 3.010 2.964 5.233 1.00 98.31 322 THR A O 1
ATOM 2389 N N . THR A 1 323 ? 2.626 2.880 3.026 1.00 97.12 323 THR A N 1
ATOM 2390 C CA . THR A 1 323 ? 2.836 4.310 2.791 1.00 97.12 323 THR A CA 1
ATOM 2391 C C . THR A 1 323 ? 1.752 4.893 1.896 1.00 97.12 323 THR A C 1
ATOM 2393 O O . THR A 1 323 ? 1.288 4.263 0.942 1.00 97.12 323 THR A O 1
ATOM 2396 N N . VAL A 1 324 ? 1.303 6.087 2.278 1.00 95.94 324 VAL A N 1
ATOM 2397 C CA . VAL A 1 324 ? 0.119 6.760 1.742 1.00 95.94 324 VAL A CA 1
ATOM 2398 C C . VAL A 1 324 ? 0.440 8.232 1.511 1.00 95.94 324 VAL A C 1
ATOM 2400 O O . VAL A 1 324 ? 1.025 8.880 2.381 1.00 95.94 324 VAL A O 1
ATOM 2403 N N . ASP A 1 325 ? -0.004 8.773 0.378 1.00 94.38 325 ASP A N 1
ATOM 2404 C CA . ASP A 1 325 ? -0.110 10.220 0.181 1.00 94.38 325 ASP A CA 1
ATOM 2405 C C . ASP A 1 325 ? -1.447 10.714 0.750 1.00 94.38 325 ASP A C 1
ATOM 2407 O O . ASP A 1 325 ? -2.498 10.610 0.115 1.00 94.38 325 ASP A O 1
ATOM 2411 N N . ILE A 1 326 ? -1.423 11.264 1.961 1.00 94.31 326 ILE A N 1
ATOM 2412 C CA . ILE A 1 326 ? -2.621 11.811 2.611 1.00 94.31 326 ILE A CA 1
ATOM 2413 C C . ILE A 1 326 ? -3.025 13.170 2.030 1.00 94.31 326 ILE A C 1
ATOM 2415 O O . ILE A 1 326 ? -4.093 13.678 2.360 1.00 94.31 326 ILE A O 1
ATOM 2419 N N . GLY A 1 327 ? -2.254 13.737 1.099 1.00 93.25 327 GLY A N 1
ATOM 2420 C CA . GLY A 1 327 ? -2.708 14.856 0.275 1.00 93.25 327 GLY A CA 1
ATOM 2421 C C . GLY A 1 327 ? -3.948 14.480 -0.539 1.00 93.25 327 GLY A C 1
ATOM 2422 O O . GLY A 1 327 ? -4.830 15.313 -0.757 1.00 93.25 327 GLY A O 1
ATOM 2423 N N . ARG A 1 328 ? -4.097 13.187 -0.866 1.00 92.81 328 ARG A N 1
ATOM 2424 C CA . ARG A 1 328 ? -5.310 12.615 -1.470 1.00 92.81 328 ARG A CA 1
ATOM 2425 C C . ARG A 1 328 ? -6.548 12.711 -0.579 1.00 92.81 328 ARG A C 1
ATOM 2427 O O . ARG A 1 328 ? -7.655 12.645 -1.095 1.00 92.81 328 ARG A O 1
ATOM 2434 N N . LEU A 1 329 ? -6.379 12.904 0.727 1.00 94.38 329 LEU A N 1
ATOM 2435 C CA . LEU A 1 329 ? -7.458 13.127 1.698 1.00 94.38 329 LEU A CA 1
ATOM 2436 C C . LEU A 1 329 ? -7.687 14.621 1.988 1.00 94.38 329 LEU A C 1
ATOM 2438 O O . LEU A 1 329 ? -8.384 14.972 2.938 1.00 94.38 329 LEU A O 1
ATOM 2442 N N . GLY A 1 330 ? -7.078 15.508 1.194 1.00 91.75 330 GLY A N 1
ATOM 2443 C CA . GLY A 1 330 ? -7.220 16.957 1.316 1.00 91.75 330 GLY A CA 1
ATOM 2444 C C . GLY A 1 330 ? -6.279 17.614 2.327 1.00 91.75 330 GLY A C 1
ATOM 2445 O O . GLY A 1 330 ? -6.374 18.824 2.522 1.00 91.75 330 GLY A O 1
ATOM 2446 N N . TYR A 1 331 ? -5.363 16.862 2.951 1.00 92.69 331 TYR A N 1
ATOM 2447 C CA . TYR A 1 331 ? -4.338 17.457 3.808 1.00 92.69 331 TYR A CA 1
ATOM 2448 C C . TYR A 1 331 ? -3.341 18.274 2.983 1.00 92.69 331 TYR A C 1
ATOM 2450 O O . TYR A 1 331 ? -2.900 17.874 1.907 1.00 92.69 331 TYR A O 1
ATOM 2458 N N . THR A 1 332 ? -2.940 19.414 3.526 1.00 91.25 332 THR A N 1
ATOM 2459 C CA . THR A 1 332 ? -1.930 20.310 2.962 1.00 91.25 332 THR A CA 1
ATOM 2460 C C . THR A 1 332 ? -0.737 20.434 3.913 1.00 91.25 332 THR A C 1
ATOM 2462 O O . THR A 1 332 ? -0.866 20.108 5.092 1.00 91.25 332 THR A O 1
ATOM 2465 N N . PRO A 1 333 ? 0.409 20.988 3.473 1.00 87.88 333 PRO A N 1
ATOM 2466 C CA . PRO A 1 333 ? 1.559 21.247 4.354 1.00 87.88 333 PRO A CA 1
ATOM 2467 C C . PRO A 1 333 ? 1.272 22.143 5.571 1.00 87.88 333 PRO A C 1
ATOM 2469 O O . PRO A 1 333 ? 2.091 22.240 6.482 1.00 87.88 333 PRO A O 1
ATOM 2472 N N . TYR A 1 334 ? 0.129 22.836 5.591 1.00 87.69 334 TYR A N 1
ATOM 2473 C CA . TYR A 1 334 ? -0.306 23.657 6.723 1.00 87.69 334 TYR A CA 1
ATOM 2474 C C . TYR A 1 334 ? -1.157 22.883 7.732 1.00 87.69 334 TYR A C 1
ATOM 2476 O O . TYR A 1 334 ? -1.390 23.370 8.842 1.00 87.69 334 TYR A O 1
ATOM 2484 N N . ASP A 1 335 ? -1.612 21.690 7.361 1.00 89.88 335 ASP A N 1
ATOM 2485 C CA . ASP A 1 335 ? -2.401 20.825 8.215 1.00 89.88 335 ASP A CA 1
ATOM 2486 C C . ASP A 1 335 ? -1.496 19.927 9.050 1.00 89.88 335 ASP A C 1
ATOM 2488 O O . ASP A 1 335 ? -0.480 19.407 8.593 1.00 89.88 335 ASP A O 1
ATOM 2492 N N . ARG A 1 336 ? -1.905 19.707 10.298 1.00 89.12 336 ARG A N 1
ATOM 2493 C CA . ARG A 1 336 ? -1.310 18.707 11.184 1.00 89.12 336 ARG A CA 1
ATOM 2494 C C . ARG A 1 336 ? -2.404 17.700 11.537 1.00 89.12 336 ARG A C 1
ATOM 2496 O O . ARG A 1 336 ? -3.343 18.096 12.233 1.00 89.12 336 ARG A O 1
ATOM 2503 N N . PRO A 1 337 ? -2.361 16.457 11.023 1.00 89.50 337 PRO A N 1
ATOM 2504 C CA . PRO A 1 337 ? -3.301 15.418 11.423 1.00 89.50 337 PRO A CA 1
ATOM 2505 C C . PRO A 1 337 ? -3.189 15.153 12.932 1.00 89.50 337 PRO A C 1
ATOM 2507 O O . PRO A 1 337 ? -2.091 15.069 13.476 1.00 89.50 337 PRO A O 1
ATOM 2510 N N . GLY A 1 338 ? -4.320 15.049 13.626 1.00 87.81 338 GLY A N 1
ATOM 2511 C CA . GLY A 1 338 ? -4.352 14.838 15.074 1.00 87.81 338 GLY A CA 1
ATOM 2512 C C . GLY A 1 338 ? -5.773 14.735 15.622 1.00 87.81 338 GLY A C 1
ATOM 2513 O O . GLY A 1 338 ? -6.696 14.365 14.912 1.00 87.81 338 GLY A O 1
ATOM 2514 N N . LEU A 1 339 ? -6.003 15.089 16.886 1.00 79.69 339 LEU A N 1
ATOM 2515 C CA . LEU A 1 339 ? -7.300 14.846 17.546 1.00 79.69 339 LEU A CA 1
ATOM 2516 C C . LEU A 1 339 ? -8.524 15.483 16.858 1.00 79.69 339 LEU A C 1
ATOM 2518 O O . LEU A 1 339 ? -9.621 14.943 16.968 1.00 79.69 339 LEU A O 1
ATOM 2522 N N . PHE A 1 340 ? -8.362 16.620 16.175 1.00 81.31 340 PHE A N 1
ATOM 2523 C CA . PHE A 1 340 ? -9.487 17.365 15.590 1.00 81.31 340 PHE A CA 1
ATOM 2524 C C . PHE A 1 340 ? -9.792 17.000 14.134 1.00 81.31 340 PHE A C 1
ATOM 2526 O O . PHE A 1 340 ? -10.938 17.100 13.708 1.00 81.31 340 PHE A O 1
ATOM 2533 N N . ASN A 1 341 ? -8.781 16.597 13.370 1.00 86.88 341 ASN A N 1
ATOM 2534 C CA . ASN A 1 341 ? -8.878 16.320 11.934 1.00 86.88 341 ASN A CA 1
ATOM 2535 C C . ASN A 1 341 ? -8.327 14.938 11.555 1.00 86.88 341 ASN A C 1
ATOM 2537 O O . ASN A 1 341 ? -8.336 14.596 10.384 1.00 86.88 341 ASN A O 1
ATOM 2541 N N . GLY A 1 342 ? -7.833 14.143 12.502 1.00 89.50 342 GLY A N 1
ATOM 2542 C CA . GLY A 1 342 ? -7.181 12.852 12.265 1.00 89.50 342 GLY A CA 1
ATOM 2543 C C . GLY A 1 342 ? -8.149 11.710 11.982 1.00 89.50 342 GLY A C 1
ATOM 2544 O O . GLY A 1 342 ? -7.713 10.647 11.562 1.00 89.50 342 GLY A O 1
ATOM 2545 N N . TYR A 1 343 ? -9.459 11.916 12.153 1.00 90.94 343 TYR A N 1
ATOM 2546 C CA . TYR A 1 343 ? -10.457 10.942 11.703 1.00 90.94 343 TYR A CA 1
ATOM 2547 C C . TYR A 1 343 ? -10.334 10.684 10.194 1.00 90.94 343 TYR A C 1
ATOM 2549 O O . TYR A 1 343 ? -10.393 9.535 9.775 1.00 90.94 343 TYR A O 1
ATOM 2557 N N . ALA A 1 344 ? -10.054 11.723 9.398 1.00 93.56 344 ALA A N 1
ATOM 2558 C CA . ALA A 1 344 ? -9.795 11.588 7.969 1.00 93.56 344 ALA A CA 1
ATOM 2559 C C . ALA A 1 344 ? -8.570 10.699 7.697 1.00 93.56 344 ALA A C 1
ATOM 2561 O O . ALA A 1 344 ? -8.625 9.829 6.834 1.00 93.56 344 ALA A O 1
ATOM 2562 N N . ALA A 1 345 ? -7.500 10.835 8.487 1.00 95.31 345 ALA A N 1
ATOM 2563 C CA . ALA A 1 345 ? -6.302 10.007 8.370 1.00 95.31 345 ALA A CA 1
ATOM 2564 C C . ALA A 1 345 ? -6.559 8.504 8.585 1.00 95.31 345 ALA A C 1
ATOM 2566 O O . ALA A 1 345 ? -5.760 7.699 8.109 1.00 95.31 345 ALA A O 1
ATOM 2567 N N . LEU A 1 346 ? -7.673 8.094 9.208 1.00 96.00 346 LEU A N 1
ATOM 2568 C CA . LEU A 1 346 ? -8.049 6.677 9.310 1.00 96.00 346 LEU A CA 1
ATOM 2569 C C . LEU A 1 346 ? -8.295 6.024 7.941 1.00 96.00 346 LEU A C 1
ATOM 2571 O O . LEU A 1 346 ? -8.080 4.818 7.804 1.00 96.00 346 LEU A O 1
ATOM 2575 N N . ALA A 1 347 ? -8.674 6.798 6.916 1.00 96.19 347 ALA A N 1
ATOM 2576 C CA . ALA A 1 347 ? -8.782 6.291 5.545 1.00 96.19 347 ALA A CA 1
ATOM 2577 C C . ALA A 1 347 ? -7.449 5.784 4.988 1.00 96.19 347 ALA A C 1
ATOM 2579 O O . ALA A 1 347 ? -7.450 4.918 4.117 1.00 96.19 347 ALA A O 1
ATOM 2580 N N . SER A 1 348 ? -6.315 6.244 5.525 1.00 97.00 348 SER A N 1
ATOM 2581 C CA . SER A 1 348 ? -4.980 5.812 5.094 1.00 97.00 348 SER A CA 1
ATOM 2582 C C . SER A 1 348 ? -4.789 4.293 5.204 1.00 97.00 348 SER A C 1
ATOM 2584 O O . SER A 1 348 ? -4.020 3.721 4.442 1.00 97.00 348 SER A O 1
ATOM 2586 N N . VAL A 1 349 ? -5.540 3.607 6.076 1.00 97.12 349 VAL A N 1
ATOM 2587 C CA . VAL A 1 349 ? -5.535 2.134 6.163 1.00 97.12 349 VAL A CA 1
ATOM 2588 C C . VAL A 1 349 ? -5.955 1.468 4.839 1.00 97.12 349 VAL A C 1
ATOM 2590 O O . VAL A 1 349 ? -5.461 0.390 4.525 1.00 97.12 349 VAL A O 1
ATOM 2593 N N . TYR A 1 350 ? -6.824 2.107 4.049 1.00 97.88 350 TYR A N 1
ATOM 2594 C CA . TYR A 1 350 ? -7.366 1.590 2.782 1.00 97.88 350 TYR A CA 1
ATOM 2595 C C . TYR A 1 350 ? -6.799 2.272 1.531 1.00 97.88 350 TYR A C 1
ATOM 2597 O O . TYR A 1 350 ? -7.149 1.898 0.410 1.00 97.88 350 TYR A O 1
ATOM 2605 N N . LEU A 1 351 ? -5.914 3.254 1.708 1.00 97.56 351 LEU A N 1
ATOM 2606 C CA . LEU A 1 351 ? -5.286 4.003 0.622 1.00 97.56 351 LEU A CA 1
ATOM 2607 C C . LEU A 1 351 ? -3.773 3.726 0.432 1.00 97.56 351 LEU A C 1
ATOM 2609 O O . LEU A 1 351 ? -3.077 4.628 -0.040 1.00 97.56 351 LEU A O 1
ATOM 2613 N N . PRO A 1 352 ? -3.212 2.544 0.783 1.00 98.00 352 PRO A N 1
ATOM 2614 C CA . PRO A 1 352 ? -1.785 2.307 0.605 1.00 98.00 352 PRO A CA 1
ATOM 2615 C C . PRO A 1 352 ? -1.420 2.315 -0.878 1.00 98.00 352 PRO A C 1
ATOM 2617 O O . PRO A 1 352 ? -2.051 1.634 -1.690 1.00 98.00 352 PRO A O 1
ATOM 2620 N N . LEU A 1 353 ? -0.371 3.063 -1.220 1.00 97.31 353 LEU A N 1
ATOM 2621 C CA . LEU A 1 353 ? 0.271 2.935 -2.524 1.00 97.31 353 LEU A CA 1
ATOM 2622 C C . LEU A 1 353 ? 1.364 1.865 -2.478 1.00 97.31 353 LEU A C 1
ATOM 2624 O O . LEU A 1 353 ? 1.659 1.237 -3.484 1.00 97.31 353 LEU A O 1
ATOM 2628 N N . ASP A 1 354 ? 1.989 1.633 -1.332 1.00 98.06 354 ASP A N 1
ATOM 2629 C CA . ASP A 1 354 ? 2.970 0.567 -1.150 1.00 98.06 354 ASP A CA 1
ATOM 2630 C C . ASP A 1 354 ? 2.966 0.024 0.271 1.00 98.06 354 ASP A C 1
ATOM 2632 O O . ASP A 1 354 ? 2.468 0.669 1.196 1.00 98.06 354 ASP A O 1
ATOM 2636 N N . GLY A 1 355 ? 3.524 -1.171 0.437 1.00 98.06 355 GLY A N 1
ATOM 2637 C CA . GLY A 1 355 ? 3.781 -1.746 1.744 1.00 98.06 355 GLY A CA 1
ATOM 2638 C C . GLY A 1 355 ? 4.416 -3.124 1.706 1.00 98.06 355 GLY A C 1
ATOM 2639 O O . GLY A 1 355 ? 4.592 -3.722 0.643 1.00 98.06 355 GLY A O 1
ATOM 2640 N N . MET A 1 356 ? 4.716 -3.619 2.903 1.00 97.94 356 MET A N 1
ATOM 2641 C CA . MET A 1 356 ? 5.200 -4.969 3.167 1.00 97.94 356 MET A CA 1
ATOM 2642 C C . MET A 1 356 ? 4.456 -5.569 4.362 1.00 97.94 356 MET A C 1
ATOM 2644 O O . MET A 1 356 ? 4.133 -4.851 5.314 1.00 97.94 356 MET A O 1
ATOM 2648 N N . ASN A 1 357 ? 4.196 -6.874 4.318 1.00 96.69 357 ASN A N 1
ATOM 2649 C CA . ASN A 1 357 ? 3.682 -7.624 5.461 1.00 96.69 357 ASN A CA 1
ATOM 2650 C C . ASN A 1 357 ? 4.763 -8.444 6.175 1.00 96.69 357 ASN A C 1
ATOM 2652 O O . ASN A 1 357 ? 5.863 -8.642 5.664 1.00 96.69 357 ASN A O 1
ATOM 2656 N N . ASP A 1 358 ? 4.424 -8.940 7.358 1.00 93.69 358 ASP A N 1
ATOM 2657 C CA . ASP A 1 358 ? 5.251 -9.799 8.221 1.00 93.69 358 ASP A CA 1
ATOM 2658 C C . ASP A 1 358 ? 5.703 -11.142 7.598 1.00 93.69 358 ASP A C 1
ATOM 2660 O O . ASP A 1 358 ? 6.478 -11.886 8.200 1.00 93.69 358 ASP A O 1
ATOM 2664 N N . HIS A 1 359 ? 5.244 -11.482 6.390 1.00 93.12 359 HIS A N 1
ATOM 2665 C CA . HIS A 1 359 ? 5.715 -12.648 5.629 1.00 93.12 359 HIS A CA 1
ATOM 2666 C C . HIS A 1 359 ? 6.658 -12.264 4.483 1.00 93.12 359 HIS A C 1
ATOM 2668 O O . HIS A 1 359 ? 7.155 -13.136 3.770 1.00 93.12 359 HIS A O 1
ATOM 2674 N N . GLY A 1 360 ? 6.958 -10.973 4.335 1.00 93.50 360 GLY A N 1
ATOM 2675 C CA . GLY A 1 360 ? 7.873 -10.461 3.327 1.00 93.50 360 GLY A CA 1
ATOM 2676 C C . GLY A 1 360 ? 7.236 -10.221 1.960 1.00 93.50 360 GLY A C 1
ATOM 2677 O O . GLY A 1 360 ? 7.961 -9.906 1.015 1.00 93.50 360 GLY A O 1
ATOM 2678 N N . LEU A 1 361 ? 5.908 -10.335 1.833 1.00 97.50 361 LEU A N 1
ATOM 2679 C CA . LEU A 1 361 ? 5.208 -9.905 0.627 1.00 97.50 361 LEU A CA 1
ATOM 2680 C C . LEU A 1 361 ? 5.229 -8.378 0.571 1.00 97.50 361 LEU A C 1
ATOM 2682 O O . LEU A 1 361 ? 4.725 -7.716 1.479 1.00 97.50 361 LEU A O 1
ATOM 2686 N N . CYS A 1 362 ? 5.774 -7.829 -0.509 1.00 98.19 362 CYS A N 1
ATOM 2687 C CA . CYS A 1 362 ? 5.705 -6.410 -0.825 1.00 98.19 362 CYS A CA 1
ATOM 2688 C C . CYS A 1 362 ? 4.760 -6.188 -2.003 1.00 98.19 362 CYS A C 1
ATOM 2690 O O . CYS A 1 362 ? 4.812 -6.914 -2.998 1.00 98.19 362 CYS A O 1
ATOM 2692 N N . VAL A 1 363 ? 3.940 -5.147 -1.915 1.00 98.69 363 VAL A N 1
ATOM 2693 C CA . VAL A 1 363 ? 3.032 -4.727 -2.985 1.00 98.69 363 VAL A CA 1
ATOM 2694 C C . VAL A 1 363 ? 3.224 -3.237 -3.203 1.00 98.69 363 VAL A C 1
ATOM 2696 O O . VAL A 1 363 ? 3.209 -2.470 -2.242 1.00 98.69 363 VAL A O 1
ATOM 2699 N N . THR A 1 364 ? 3.400 -2.818 -4.452 1.00 98.44 364 THR A N 1
ATOM 2700 C CA . THR A 1 364 ? 3.471 -1.403 -4.826 1.00 98.44 364 THR A CA 1
ATOM 2701 C C . THR A 1 364 ? 2.517 -1.118 -5.978 1.00 98.44 364 THR A C 1
ATOM 2703 O O . THR A 1 364 ? 2.499 -1.847 -6.962 1.00 98.44 364 THR A O 1
ATOM 2706 N N . ALA A 1 365 ? 1.714 -0.069 -5.851 1.00 97.88 365 ALA A N 1
ATOM 2707 C CA . ALA A 1 365 ? 0.840 0.480 -6.870 1.00 97.88 365 ALA A CA 1
ATOM 2708 C C . ALA A 1 365 ? 1.497 1.718 -7.481 1.00 97.88 365 ALA A C 1
ATOM 2710 O O . ALA A 1 365 ? 1.841 2.672 -6.779 1.00 97.88 365 ALA A O 1
ATOM 2711 N N . VAL A 1 366 ? 1.658 1.700 -8.801 1.00 96.19 366 VAL A N 1
ATOM 2712 C CA . VAL A 1 366 ? 2.286 2.780 -9.566 1.00 96.19 366 VAL A CA 1
ATOM 2713 C C . VAL A 1 366 ? 1.272 3.371 -10.540 1.00 96.19 366 VAL A C 1
ATOM 2715 O O . VAL A 1 366 ? 0.595 2.637 -11.263 1.00 96.19 366 VAL A O 1
ATOM 2718 N N . GLU A 1 367 ? 1.141 4.699 -10.510 1.00 93.50 367 GLU A N 1
ATOM 2719 C CA . GLU A 1 367 ? 0.182 5.460 -11.320 1.00 93.50 367 GLU A CA 1
ATOM 2720 C C . GLU A 1 367 ? 0.526 5.318 -12.807 1.00 93.50 367 GLU A C 1
ATOM 2722 O O . GLU A 1 367 ? 1.676 5.514 -13.203 1.00 93.50 367 GLU A O 1
ATOM 2727 N N . LEU A 1 368 ? -0.461 4.999 -13.641 1.00 90.44 368 LEU A N 1
ATOM 2728 C CA . LEU A 1 368 ? -0.319 4.973 -15.093 1.00 90.44 368 LEU A CA 1
ATOM 2729 C C . LEU A 1 368 ? -0.874 6.269 -15.705 1.00 90.44 368 LEU A C 1
ATOM 2731 O O . LEU A 1 368 ? -1.947 6.730 -15.311 1.00 90.44 368 LEU A O 1
ATOM 2735 N N . PRO A 1 369 ? -0.189 6.856 -16.702 1.00 84.94 369 PRO A N 1
ATOM 2736 C CA . PRO A 1 369 ? -0.635 8.075 -17.350 1.00 84.94 369 PRO A CA 1
ATOM 2737 C C . PRO A 1 369 ? -1.878 7.825 -18.207 1.00 84.94 369 PRO A C 1
ATOM 2739 O O . PRO A 1 369 ? -1.994 6.806 -18.891 1.00 84.94 369 PRO A O 1
ATOM 2742 N N . GLY A 1 370 ? -2.751 8.829 -18.252 1.00 84.06 370 GLY A N 1
ATOM 2743 C CA . GLY A 1 370 ? -3.963 8.827 -19.067 1.00 84.06 370 GLY A CA 1
ATOM 2744 C C . GLY A 1 370 ? -5.235 8.692 -18.238 1.00 84.06 370 GLY A C 1
ATOM 2745 O O . GLY A 1 370 ? -5.213 8.758 -17.011 1.00 84.06 370 GLY A O 1
ATOM 2746 N N . ASP A 1 371 ? -6.353 8.546 -18.944 1.00 85.25 371 ASP A N 1
ATOM 2747 C CA . ASP A 1 371 ? -7.656 8.368 -18.312 1.00 85.25 371 ASP A CA 1
ATOM 2748 C C . ASP A 1 371 ? -7.760 6.975 -17.666 1.00 85.25 371 ASP A C 1
ATOM 2750 O O . ASP A 1 371 ? -7.205 6.003 -18.196 1.00 85.25 371 ASP A O 1
ATOM 2754 N N . PRO A 1 372 ? -8.500 6.847 -16.549 1.00 88.81 372 PRO A N 1
ATOM 2755 C CA . PRO A 1 372 ? -8.723 5.563 -15.907 1.00 88.81 372 PRO A CA 1
ATOM 2756 C C . PRO A 1 372 ? -9.392 4.591 -16.882 1.00 88.81 372 PRO A C 1
ATOM 2758 O O . PRO A 1 372 ? -10.309 4.944 -17.632 1.00 88.81 372 PRO A O 1
ATOM 2761 N N . ARG A 1 373 ? -8.930 3.340 -16.873 1.00 91.06 373 ARG A N 1
ATOM 2762 C CA . ARG A 1 373 ? -9.477 2.297 -17.744 1.00 91.06 373 ARG A CA 1
ATOM 2763 C C . ARG A 1 373 ? -10.948 2.008 -17.413 1.00 91.06 373 ARG A C 1
ATOM 2765 O O . ARG A 1 373 ? -11.336 2.060 -16.244 1.00 91.06 373 ARG A O 1
ATOM 2772 N N . PRO A 1 374 ? -11.762 1.604 -18.403 1.00 90.81 374 PRO A N 1
ATOM 2773 C CA . PRO A 1 374 ? -13.050 0.999 -18.109 1.00 90.81 374 PRO A CA 1
ATOM 2774 C C . PRO A 1 374 ? -12.848 -0.342 -17.390 1.00 90.81 374 PRO A C 1
ATOM 2776 O O . PRO A 1 374 ? -11.932 -1.109 -17.704 1.00 90.81 374 PRO A O 1
ATOM 2779 N N . VAL A 1 375 ? -13.738 -0.637 -16.449 1.00 92.06 375 VAL A N 1
ATOM 2780 C CA . VAL A 1 375 ? -13.803 -1.920 -15.742 1.00 92.06 375 VAL A CA 1
ATOM 2781 C C . VAL A 1 375 ? -15.082 -2.626 -16.165 1.00 92.06 375 VAL A C 1
ATOM 2783 O O . VAL A 1 375 ? -16.118 -1.990 -16.356 1.00 92.06 375 VAL A O 1
ATOM 2786 N N . THR A 1 376 ? -14.996 -3.936 -16.384 1.00 89.12 376 THR A N 1
ATOM 2787 C CA . THR A 1 376 ? -16.188 -4.761 -16.590 1.00 89.12 376 THR A CA 1
ATOM 2788 C C . THR A 1 376 ? -16.628 -5.268 -15.232 1.00 89.12 376 THR A C 1
ATOM 2790 O O . THR A 1 376 ? -15.948 -6.118 -14.671 1.00 89.12 376 THR A O 1
ATOM 2793 N N . ASP A 1 377 ? -17.740 -4.736 -14.743 1.00 92.44 377 ASP A N 1
ATOM 2794 C CA . ASP A 1 377 ? -18.424 -5.216 -13.545 1.00 92.44 377 ASP A CA 1
ATOM 2795 C C . ASP A 1 377 ? -18.955 -6.640 -13.790 1.00 92.44 377 ASP A C 1
ATOM 2797 O O . ASP A 1 377 ? -19.716 -6.884 -14.742 1.00 92.44 377 ASP A O 1
ATOM 2801 N N . THR A 1 378 ? -18.474 -7.604 -13.006 1.00 93.69 378 THR A N 1
ATOM 2802 C CA . THR A 1 378 ? -18.856 -9.015 -13.100 1.00 93.69 378 THR A CA 1
ATOM 2803 C C . THR A 1 378 ? -19.715 -9.435 -11.901 1.00 93.69 378 THR A C 1
ATOM 2805 O O . THR A 1 378 ? -20.548 -8.691 -11.412 1.00 93.69 378 THR A O 1
ATOM 2808 N N . VAL A 1 379 ? -19.630 -10.702 -11.487 1.00 95.06 379 VAL A N 1
ATOM 2809 C CA . VAL A 1 379 ? -20.272 -11.194 -10.251 1.00 95.06 379 VAL A CA 1
ATOM 2810 C C . VAL A 1 379 ? -19.280 -11.272 -9.092 1.00 95.06 379 VAL A C 1
ATOM 2812 O O . VAL A 1 379 ? -19.635 -11.729 -8.005 1.00 95.06 379 VAL A O 1
ATOM 2815 N N . ARG A 1 380 ? -18.015 -10.941 -9.360 1.00 96.19 380 ARG A N 1
ATOM 2816 C CA . ARG A 1 380 ? -16.957 -10.897 -8.359 1.00 96.19 380 ARG A CA 1
ATOM 2817 C C . ARG A 1 380 ? -17.125 -9.625 -7.524 1.00 96.19 380 ARG A C 1
ATOM 2819 O O . ARG A 1 380 ? -17.668 -8.661 -8.042 1.00 96.19 380 ARG A O 1
ATOM 2826 N N . PRO A 1 381 ? -16.696 -9.619 -6.252 1.00 97.62 381 PRO A N 1
ATOM 2827 C CA . PRO A 1 381 ? -16.700 -8.395 -5.466 1.00 97.62 381 PRO A CA 1
ATOM 2828 C C . PRO A 1 381 ? -15.769 -7.342 -6.076 1.00 97.62 381 PRO A C 1
ATOM 2830 O O . PRO A 1 381 ? -14.741 -7.683 -6.677 1.00 97.62 381 PRO A O 1
ATOM 2833 N N . ASP A 1 382 ? -16.109 -6.079 -5.855 1.00 98.19 382 ASP A N 1
ATOM 2834 C CA . ASP A 1 382 ? -15.376 -4.930 -6.374 1.00 98.19 382 ASP A CA 1
ATOM 2835 C C . ASP A 1 382 ? -14.339 -4.441 -5.365 1.00 98.19 382 ASP A C 1
ATOM 2837 O O . ASP A 1 382 ? -14.596 -4.364 -4.166 1.00 98.19 382 ASP A O 1
ATOM 2841 N N . LEU A 1 383 ? -13.156 -4.052 -5.821 1.00 98.19 383 LEU A N 1
ATOM 2842 C CA . LEU A 1 383 ? -12.215 -3.325 -4.973 1.00 98.19 383 LEU A CA 1
ATOM 2843 C C . LEU A 1 383 ? -11.571 -2.202 -5.761 1.00 98.19 383 LEU A C 1
ATOM 2845 O O . LEU A 1 383 ? -11.098 -2.411 -6.876 1.00 98.19 383 LEU A O 1
ATOM 2849 N N . THR A 1 384 ? -11.440 -1.031 -5.146 1.00 98.25 384 THR A N 1
ATOM 2850 C CA . THR A 1 384 ? -10.473 -0.047 -5.628 1.00 98.25 384 THR A CA 1
ATOM 2851 C C . THR A 1 384 ? -9.055 -0.615 -5.518 1.00 98.25 384 THR A C 1
ATOM 2853 O O . THR A 1 384 ? -8.768 -1.472 -4.675 1.00 98.25 384 THR A O 1
ATOM 2856 N N . VAL A 1 385 ? -8.137 -0.165 -6.372 1.00 97.88 385 VAL A N 1
ATOM 2857 C CA . VAL A 1 385 ? -6.776 -0.717 -6.423 1.00 97.88 385 VAL A CA 1
ATOM 2858 C C . VAL A 1 385 ? -6.034 -0.557 -5.094 1.00 97.88 385 VAL A C 1
ATOM 2860 O O . VAL A 1 385 ? -5.314 -1.469 -4.696 1.00 97.88 385 VAL A O 1
ATOM 2863 N N . THR A 1 386 ? -6.253 0.526 -4.346 1.00 98.31 386 THR A N 1
ATOM 2864 C CA . THR A 1 386 ? -5.636 0.692 -3.019 1.00 98.31 386 THR A CA 1
ATOM 2865 C C . THR A 1 386 ? -6.231 -0.252 -1.974 1.00 98.31 386 THR A C 1
ATOM 2867 O O . THR A 1 386 ? -5.494 -0.819 -1.163 1.00 98.31 386 THR A O 1
ATOM 2870 N N . ALA A 1 387 ? -7.545 -0.496 -2.017 1.00 98.44 387 ALA A N 1
ATOM 2871 C CA . ALA A 1 387 ? -8.185 -1.497 -1.169 1.00 98.44 387 ALA A CA 1
ATOM 2872 C C . ALA A 1 387 ? -7.699 -2.914 -1.525 1.00 98.44 387 ALA A C 1
ATOM 2874 O O . ALA A 1 387 ? -7.515 -3.745 -0.636 1.00 98.44 387 ALA A O 1
ATOM 2875 N N . ALA A 1 388 ? -7.396 -3.174 -2.801 1.00 98.62 388 ALA A N 1
ATOM 2876 C CA . ALA A 1 388 ? -6.763 -4.413 -3.234 1.00 98.62 388 ALA A CA 1
ATOM 2877 C C . ALA A 1 388 ? -5.333 -4.551 -2.682 1.00 98.62 388 ALA A C 1
ATOM 2879 O O . ALA A 1 388 ? -4.994 -5.615 -2.173 1.00 98.62 388 ALA A O 1
ATOM 2880 N N . VAL A 1 389 ? -4.516 -3.488 -2.691 1.00 98.75 389 VAL A N 1
ATOM 2881 C CA . VAL A 1 389 ? -3.186 -3.490 -2.041 1.00 98.75 389 VAL A CA 1
ATOM 2882 C C . VAL A 1 389 ? -3.312 -3.833 -0.553 1.00 98.75 389 VAL A C 1
ATOM 2884 O O . VAL A 1 389 ? -2.616 -4.728 -0.072 1.00 98.75 389 VAL A O 1
ATOM 2887 N N . ARG A 1 390 ? -4.239 -3.187 0.168 1.00 98.56 390 ARG A N 1
ATOM 2888 C CA . ARG A 1 390 ? -4.537 -3.499 1.579 1.00 98.56 390 ARG A CA 1
ATOM 2889 C C . ARG A 1 390 ? -4.921 -4.968 1.763 1.00 98.56 390 ARG A C 1
ATOM 2891 O O . ARG A 1 390 ? -4.376 -5.643 2.637 1.00 98.56 390 ARG A O 1
ATOM 2898 N N . MET A 1 391 ? -5.821 -5.477 0.928 1.00 98.44 391 MET A N 1
ATOM 2899 C CA . MET A 1 391 ? -6.255 -6.871 0.978 1.00 98.44 391 MET A CA 1
ATOM 2900 C C . MET A 1 391 ? -5.096 -7.843 0.763 1.00 98.44 391 MET A C 1
ATOM 2902 O O . MET A 1 391 ? -4.957 -8.796 1.528 1.00 98.44 391 MET A O 1
ATOM 2906 N N . LEU A 1 392 ? -4.253 -7.619 -0.244 1.00 98.69 392 LEU A N 1
ATOM 2907 C CA . LEU A 1 392 ? -3.118 -8.497 -0.525 1.00 98.69 392 LEU A CA 1
ATOM 2908 C C . LEU A 1 392 ? -2.150 -8.561 0.653 1.00 98.69 392 LEU A C 1
ATOM 2910 O O . LEU A 1 392 ? -1.797 -9.654 1.098 1.00 98.69 392 LEU A O 1
ATOM 2914 N N . LEU A 1 393 ? -1.783 -7.403 1.202 1.00 98.38 393 LEU A N 1
ATOM 2915 C CA . LEU A 1 393 ? -0.884 -7.329 2.352 1.00 98.38 393 LEU A CA 1
ATOM 2916 C C . LEU A 1 393 ? -1.471 -8.023 3.594 1.00 98.38 393 LEU A C 1
ATOM 2918 O O . LEU A 1 393 ? -0.720 -8.594 4.383 1.00 98.38 393 LEU A O 1
ATOM 2922 N N . ASP A 1 394 ? -2.796 -8.026 3.754 1.00 97.38 394 ASP A N 1
ATOM 2923 C CA . ASP A 1 394 ? -3.476 -8.709 4.860 1.00 97.38 394 ASP A CA 1
ATOM 2924 C C . ASP A 1 394 ? -3.554 -10.229 4.723 1.00 97.38 394 ASP A C 1
ATOM 2926 O O . ASP A 1 394 ? -3.483 -10.957 5.718 1.00 97.38 394 ASP A O 1
ATOM 2930 N N . SER A 1 395 ? -3.767 -10.705 3.501 1.00 96.06 395 SER A N 1
ATOM 2931 C CA . SER A 1 395 ? -4.317 -12.044 3.268 1.00 96.06 395 SER A CA 1
ATOM 2932 C C . SER A 1 395 ? -3.395 -12.986 2.503 1.00 96.06 395 SER A C 1
ATOM 2934 O O . SER A 1 395 ? -3.714 -14.168 2.394 1.00 96.06 395 SER A O 1
ATOM 2936 N N . THR A 1 396 ? -2.262 -12.500 1.989 1.00 98.00 396 THR A N 1
ATOM 2937 C CA . THR A 1 396 ? -1.371 -13.288 1.123 1.00 98.00 396 THR A CA 1
ATOM 2938 C C . THR A 1 396 ? 0.085 -13.205 1.563 1.00 98.00 396 THR A C 1
ATOM 2940 O O . THR A 1 396 ? 0.492 -12.262 2.239 1.00 98.00 396 THR A O 1
ATOM 2943 N N . THR A 1 397 ? 0.871 -14.221 1.220 1.00 96.50 397 THR A N 1
ATOM 2944 C CA . THR A 1 397 ? 2.268 -14.367 1.665 1.00 96.50 397 THR A CA 1
ATOM 2945 C C . THR A 1 397 ? 3.249 -14.520 0.506 1.00 96.50 397 THR A C 1
ATOM 2947 O O . THR A 1 397 ? 4.414 -14.157 0.645 1.00 96.50 397 THR A O 1
ATOM 2950 N N . THR A 1 398 ? 2.775 -15.000 -0.646 1.00 98.00 398 THR A N 1
ATOM 2951 C CA . THR A 1 398 ? 3.575 -15.217 -1.861 1.00 98.00 398 THR A CA 1
ATOM 2952 C C . THR A 1 398 ? 2.998 -14.465 -3.056 1.00 98.00 398 THR A C 1
ATOM 2954 O O . THR A 1 398 ? 1.817 -14.099 -3.075 1.00 98.00 398 THR A O 1
ATOM 2957 N N . VAL A 1 399 ? 3.818 -14.258 -4.087 1.00 98.44 399 VAL A N 1
ATOM 2958 C CA . VAL A 1 399 ? 3.377 -13.677 -5.362 1.00 98.44 399 VAL A CA 1
ATOM 2959 C C . VAL A 1 399 ? 2.257 -14.512 -5.982 1.00 98.44 399 VAL A C 1
ATOM 2961 O O . VAL A 1 399 ? 1.274 -13.958 -6.471 1.00 98.44 399 VAL A O 1
ATOM 2964 N N . GLU A 1 400 ? 2.365 -15.836 -5.952 1.00 98.44 400 GLU A N 1
ATOM 2965 C CA . GLU A 1 400 ? 1.360 -16.752 -6.494 1.00 98.44 400 GLU A CA 1
ATOM 2966 C C . GLU A 1 400 ? 0.005 -16.610 -5.789 1.00 98.44 400 GLU A C 1
ATOM 2968 O O . GLU A 1 400 ? -1.011 -16.457 -6.471 1.00 98.44 400 GLU A O 1
ATOM 2973 N N . GLU A 1 401 ? -0.012 -16.589 -4.452 1.00 98.62 401 GLU A N 1
ATOM 2974 C CA . GLU A 1 401 ? -1.233 -16.351 -3.669 1.00 98.62 401 GLU A CA 1
ATOM 2975 C C . GLU A 1 401 ? -1.841 -14.983 -3.982 1.00 98.62 401 GLU A C 1
ATOM 2977 O O . GLU A 1 401 ? -3.056 -14.868 -4.146 1.00 98.62 401 GLU A O 1
ATOM 2982 N N . ALA A 1 402 ? -1.008 -13.947 -4.106 1.00 98.69 402 ALA A N 1
ATOM 2983 C CA . ALA A 1 402 ? -1.463 -12.599 -4.418 1.00 98.69 402 ALA A CA 1
ATOM 2984 C C . ALA A 1 402 ? -2.104 -12.509 -5.813 1.00 98.69 402 ALA A C 1
ATOM 2986 O O . ALA A 1 402 ? -3.164 -11.901 -5.980 1.00 98.69 402 ALA A O 1
ATOM 2987 N N . VAL A 1 403 ? -1.508 -13.159 -6.815 1.00 98.56 403 VAL A N 1
ATOM 2988 C CA . VAL A 1 403 ? -2.055 -13.221 -8.180 1.00 98.56 403 VAL A CA 1
ATOM 2989 C C . VAL A 1 403 ? -3.371 -13.995 -8.218 1.00 98.56 403 VAL A C 1
ATOM 2991 O O . VAL A 1 403 ? -4.317 -13.563 -8.882 1.00 98.56 403 VAL A O 1
ATOM 2994 N N . GLU A 1 404 ? -3.455 -15.122 -7.510 1.00 98.44 404 GLU A N 1
ATOM 2995 C CA . GLU A 1 404 ? -4.703 -15.878 -7.388 1.00 98.44 404 GLU A CA 1
ATOM 2996 C C . GLU A 1 404 ? -5.786 -15.042 -6.697 1.00 98.44 404 GLU A C 1
ATOM 2998 O O . GLU A 1 404 ? -6.921 -14.989 -7.179 1.00 98.44 404 GLU A O 1
ATOM 3003 N N . MET A 1 405 ? -5.430 -14.338 -5.618 1.00 98.44 405 MET A N 1
ATOM 3004 C CA . MET A 1 405 ? -6.344 -13.476 -4.878 1.00 98.44 405 MET A CA 1
ATOM 3005 C C . MET A 1 405 ? -6.904 -12.361 -5.765 1.00 98.44 405 MET A C 1
ATOM 3007 O O . MET A 1 405 ? -8.122 -12.214 -5.834 1.00 98.44 405 MET A O 1
ATOM 3011 N N . LEU A 1 406 ? -6.064 -11.634 -6.511 1.00 98.31 406 LEU A N 1
ATOM 3012 C CA . LEU A 1 406 ? -6.521 -10.587 -7.441 1.00 98.31 406 LEU A CA 1
ATOM 3013 C C . LEU A 1 406 ? -7.498 -11.116 -8.498 1.00 98.31 406 LEU A C 1
ATOM 3015 O O . LEU A 1 406 ? -8.445 -10.422 -8.864 1.00 98.31 406 LEU A O 1
ATOM 3019 N N . GLY A 1 407 ? -7.324 -12.358 -8.959 1.00 96.94 407 GLY A N 1
ATOM 3020 C CA . GLY A 1 407 ? -8.229 -12.989 -9.925 1.00 96.94 407 GLY A CA 1
ATOM 3021 C C . GLY A 1 407 ? -9.671 -13.170 -9.425 1.00 96.94 407 GLY A C 1
ATOM 3022 O O . GLY A 1 407 ? -10.574 -13.433 -10.229 1.00 96.94 407 GLY A O 1
ATOM 3023 N N . ARG A 1 408 ? -9.909 -13.019 -8.117 1.00 97.25 408 ARG A N 1
ATOM 3024 C CA . ARG A 1 408 ? -11.219 -13.184 -7.469 1.00 97.25 408 ARG A CA 1
ATOM 3025 C C . ARG A 1 408 ? -12.036 -11.896 -7.376 1.00 97.25 408 ARG A C 1
ATOM 3027 O O . ARG A 1 408 ? -13.186 -11.990 -6.959 1.00 97.25 408 ARG A O 1
ATOM 3034 N N . PHE A 1 409 ? -11.488 -10.758 -7.801 1.00 97.69 409 PHE A N 1
ATOM 3035 C CA . PHE A 1 409 ? -12.112 -9.439 -7.680 1.00 97.69 409 PHE A CA 1
ATOM 3036 C C . PHE A 1 409 ? -12.126 -8.698 -9.016 1.00 97.69 409 PHE A C 1
ATOM 3038 O O . PHE A 1 409 ? -11.282 -8.943 -9.886 1.00 97.69 409 PHE A O 1
ATOM 3045 N N . ASP A 1 410 ? -13.065 -7.769 -9.163 1.00 97.38 410 ASP A N 1
ATOM 3046 C CA . ASP A 1 410 ? -12.991 -6.741 -10.194 1.00 97.38 410 ASP A CA 1
ATOM 3047 C C . ASP A 1 410 ? -12.282 -5.518 -9.600 1.00 97.38 410 ASP A C 1
ATOM 3049 O O . ASP A 1 410 ? -12.732 -4.912 -8.631 1.00 97.38 410 ASP A O 1
ATOM 3053 N N . ILE A 1 411 ? -11.101 -5.203 -10.139 1.00 97.75 411 ILE A N 1
ATOM 3054 C CA . ILE A 1 411 ? -10.244 -4.143 -9.598 1.00 97.75 411 ILE A CA 1
ATOM 3055 C C . ILE A 1 411 ? -10.518 -2.833 -10.326 1.00 97.75 411 ILE A C 1
ATOM 3057 O O . ILE A 1 411 ? -10.383 -2.771 -11.557 1.00 97.75 411 ILE A O 1
ATOM 3061 N N . TYR A 1 412 ? -10.831 -1.791 -9.563 1.00 97.44 412 TYR A N 1
ATOM 3062 C CA . TYR A 1 412 ? -11.162 -0.456 -10.036 1.00 97.44 412 TYR A CA 1
ATOM 3063 C C . TYR A 1 412 ? -10.012 0.538 -9.837 1.00 97.44 412 TYR A C 1
ATOM 3065 O O . TYR A 1 412 ? -9.252 0.429 -8.874 1.00 97.44 412 TYR A O 1
ATOM 3073 N N . PRO A 1 413 ? -9.868 1.514 -10.749 1.00 96.06 413 PRO A N 1
ATOM 3074 C CA . PRO A 1 413 ? -9.001 2.676 -10.566 1.00 96.06 413 PRO A CA 1
ATOM 3075 C C . PRO A 1 413 ? -9.247 3.397 -9.230 1.00 96.06 413 PRO A C 1
ATOM 3077 O O . PRO A 1 413 ? -10.379 3.445 -8.753 1.00 96.06 413 PRO A O 1
ATOM 3080 N N . SER A 1 414 ? -8.201 4.013 -8.680 1.00 96.12 414 SER A N 1
ATOM 3081 C CA . SER A 1 414 ? -8.286 4.932 -7.534 1.00 96.12 414 SER A CA 1
ATOM 3082 C C . SER A 1 414 ? -7.767 6.301 -7.928 1.00 96.12 414 SER A C 1
ATOM 3084 O O . SER A 1 414 ? -7.062 6.454 -8.920 1.00 96.12 414 SER A O 1
ATOM 3086 N N . PHE A 1 415 ? -8.110 7.320 -7.158 1.00 94.31 415 PHE A N 1
ATOM 3087 C CA . PHE A 1 415 ? -7.657 8.692 -7.326 1.00 94.31 415 PHE A CA 1
ATOM 3088 C C . PHE A 1 415 ? -7.911 9.263 -8.727 1.00 94.31 415 PHE A C 1
ATOM 3090 O O . PHE A 1 415 ? -7.217 10.175 -9.167 1.00 94.31 415 PHE A O 1
ATOM 3097 N N . GLY A 1 416 ? -8.898 8.730 -9.452 1.00 91.75 416 GLY A N 1
ATOM 3098 C CA . GLY A 1 416 ? -9.168 9.090 -10.844 1.00 91.75 416 GLY A CA 1
ATOM 3099 C C . GLY A 1 416 ? -8.097 8.643 -11.850 1.00 91.75 416 GLY A C 1
ATOM 3100 O O . GLY A 1 416 ? -8.098 9.156 -12.967 1.00 91.75 416 GLY A O 1
ATOM 3101 N N . CYS A 1 417 ? -7.210 7.713 -11.488 1.00 91.75 417 CYS A N 1
ATOM 3102 C CA . CYS A 1 417 ? -6.120 7.214 -12.329 1.00 91.75 417 CYS A CA 1
ATOM 3103 C C . CYS A 1 417 ? -6.048 5.684 -12.322 1.00 91.75 417 CYS A C 1
ATOM 3105 O O . CYS A 1 417 ? -6.412 5.025 -11.349 1.00 91.75 417 CYS A O 1
ATOM 3107 N N . ASP A 1 418 ? -5.567 5.106 -13.422 1.00 92.94 418 ASP A N 1
ATOM 3108 C CA . ASP A 1 418 ? -5.250 3.678 -13.457 1.00 92.94 418 ASP A CA 1
ATOM 3109 C C . ASP A 1 418 ? -3.915 3.423 -12.746 1.00 92.94 418 ASP A C 1
ATOM 3111 O O . ASP A 1 418 ? -3.030 4.279 -12.735 1.00 92.94 418 ASP A O 1
ATOM 3115 N N . TYR A 1 419 ? -3.769 2.236 -12.169 1.00 95.12 419 TYR A N 1
ATOM 3116 C CA . TYR A 1 419 ? -2.544 1.799 -11.511 1.00 95.12 419 TYR A CA 1
ATOM 3117 C C . TYR A 1 419 ? -2.238 0.371 -11.948 1.00 95.12 419 TYR A C 1
ATOM 3119 O O . TYR A 1 419 ? -3.141 -0.451 -12.124 1.00 95.12 419 TYR A O 1
ATOM 3127 N N . HIS A 1 420 ? -0.957 0.061 -12.078 1.00 96.00 420 HIS A N 1
ATOM 3128 C CA . HIS A 1 420 ? -0.488 -1.321 -12.103 1.00 96.00 420 HIS A CA 1
ATOM 3129 C C . HIS A 1 420 ? 0.266 -1.649 -10.818 1.00 96.00 420 HIS A C 1
ATOM 3131 O O . HIS A 1 420 ? 0.664 -0.749 -10.074 1.00 96.00 420 HIS A O 1
ATOM 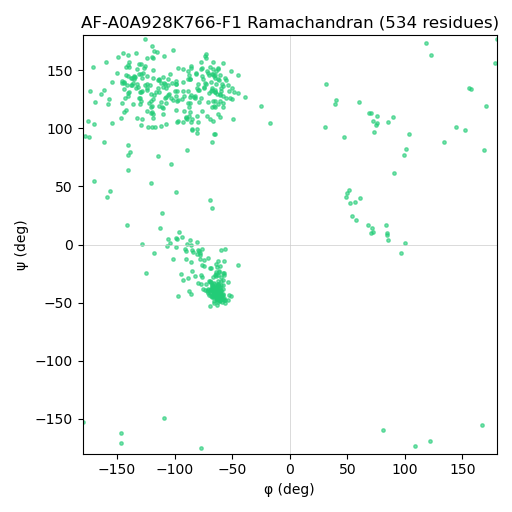3137 N N . LEU A 1 421 ? 0.428 -2.940 -10.543 1.00 98.44 421 LEU A N 1
ATOM 3138 C CA . LEU A 1 421 ? 1.100 -3.400 -9.335 1.00 98.44 421 LEU A CA 1
ATOM 3139 C C . LEU A 1 421 ? 2.449 -4.025 -9.670 1.00 98.44 421 LEU A C 1
ATOM 3141 O O . LEU A 1 421 ? 2.530 -4.753 -10.654 1.00 98.44 421 LEU A O 1
ATOM 3145 N N . LEU A 1 422 ? 3.460 -3.838 -8.822 1.00 98.44 422 LEU A N 1
ATOM 3146 C CA . LEU A 1 422 ? 4.558 -4.797 -8.683 1.00 98.44 422 LEU A CA 1
ATOM 3147 C C . LEU A 1 422 ? 4.413 -5.511 -7.345 1.00 98.44 422 LEU A C 1
ATOM 3149 O O . LEU A 1 422 ? 4.332 -4.880 -6.291 1.00 98.44 422 LEU A O 1
ATOM 3153 N N . ILE A 1 423 ? 4.399 -6.835 -7.411 1.00 98.62 423 ILE A N 1
ATOM 3154 C CA . ILE A 1 423 ? 4.324 -7.726 -6.259 1.00 98.62 423 ILE A CA 1
ATOM 3155 C C . ILE A 1 423 ? 5.632 -8.504 -6.193 1.00 98.62 423 ILE A C 1
ATOM 3157 O O . ILE A 1 423 ? 6.103 -9.002 -7.219 1.00 98.62 423 ILE A O 1
ATOM 3161 N N . SER A 1 424 ? 6.205 -8.614 -5.001 1.00 97.75 424 SER A N 1
ATOM 3162 C CA . SER A 1 424 ? 7.384 -9.437 -4.735 1.00 97.75 424 SER A CA 1
ATOM 3163 C C . SER A 1 424 ? 7.252 -10.159 -3.404 1.00 97.75 424 SER A C 1
ATOM 3165 O O . SER A 1 424 ? 6.628 -9.619 -2.494 1.00 97.75 424 SER A O 1
ATOM 3167 N N . ASP A 1 425 ? 7.894 -11.308 -3.245 1.00 95.44 425 ASP A N 1
ATOM 3168 C CA . ASP A 1 425 ? 7.907 -12.045 -1.978 1.00 95.44 425 ASP A CA 1
ATOM 3169 C C . ASP A 1 425 ? 9.324 -12.353 -1.478 1.00 95.44 425 ASP A C 1
ATOM 3171 O O . ASP A 1 425 ? 10.332 -12.042 -2.120 1.00 95.44 425 ASP A O 1
ATOM 3175 N N . ARG A 1 426 ? 9.390 -12.963 -0.290 1.00 91.50 426 ARG A N 1
ATOM 3176 C CA . ARG A 1 426 ? 10.634 -13.331 0.398 1.00 91.50 426 ARG A CA 1
ATOM 3177 C C . ARG A 1 426 ? 11.482 -14.336 -0.395 1.00 91.50 426 ARG A C 1
ATOM 3179 O O . ARG A 1 426 ? 12.694 -14.382 -0.201 1.00 91.50 426 ARG A O 1
ATOM 3186 N N . GLU A 1 427 ? 10.874 -15.110 -1.296 1.00 90.31 427 GLU A N 1
ATOM 3187 C CA . GLU A 1 427 ? 11.581 -16.056 -2.171 1.00 90.31 427 GLU A CA 1
ATOM 3188 C C . GLU A 1 427 ? 12.211 -15.364 -3.393 1.00 90.31 427 GLU A C 1
ATOM 3190 O O . GLU A 1 427 ? 12.992 -15.978 -4.121 1.00 90.31 427 GLU A O 1
ATOM 3195 N N . GLY A 1 428 ? 11.921 -14.075 -3.600 1.00 90.56 428 GLY A N 1
ATOM 3196 C CA . GLY A 1 428 ? 12.414 -13.282 -4.723 1.00 90.56 428 GLY A CA 1
ATOM 3197 C C . GLY A 1 428 ? 11.577 -13.426 -5.991 1.00 90.56 428 GLY A C 1
ATOM 3198 O O . GLY A 1 428 ? 11.992 -12.945 -7.052 1.00 90.56 428 GLY A O 1
ATOM 3199 N N . SER A 1 429 ? 10.405 -14.062 -5.910 1.00 94.94 429 SER A N 1
ATOM 3200 C CA . SER A 1 429 ? 9.449 -14.049 -7.014 1.00 94.94 429 SER A CA 1
ATOM 3201 C C . SER A 1 429 ? 8.958 -12.625 -7.235 1.00 94.94 429 SER A C 1
ATOM 3203 O O . SER A 1 429 ? 8.824 -11.841 -6.296 1.00 94.94 429 SER A O 1
ATOM 3205 N N . THR A 1 430 ? 8.688 -12.276 -8.493 1.00 96.62 430 THR A N 1
ATOM 3206 C CA . THR A 1 430 ? 8.159 -10.960 -8.866 1.00 96.62 430 THR A CA 1
ATOM 3207 C C . THR A 1 430 ? 7.070 -11.091 -9.921 1.00 96.62 430 THR A C 1
ATOM 3209 O O . THR A 1 430 ? 7.138 -11.943 -10.815 1.00 96.62 430 THR A O 1
ATOM 3212 N N . ALA A 1 431 ? 6.056 -10.238 -9.824 1.00 97.12 431 ALA A N 1
ATOM 3213 C CA . ALA A 1 431 ? 5.008 -10.119 -10.8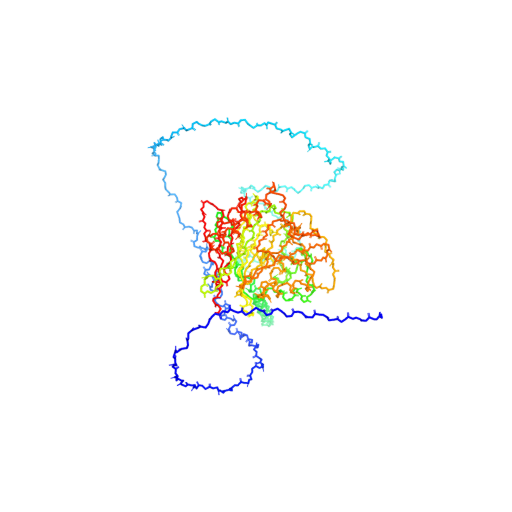23 1.00 97.12 431 ALA A CA 1
ATOM 3214 C C . ALA A 1 431 ? 4.527 -8.672 -10.932 1.00 97.12 431 ALA A C 1
ATOM 3216 O O . ALA A 1 431 ? 4.027 -8.099 -9.965 1.00 97.12 431 ALA A O 1
ATOM 3217 N N . ALA A 1 432 ? 4.628 -8.112 -12.133 1.00 97.06 432 ALA A N 1
ATOM 3218 C CA . ALA A 1 432 ? 3.877 -6.931 -12.509 1.00 97.06 432 ALA A CA 1
ATOM 3219 C C . ALA A 1 432 ? 2.467 -7.345 -12.948 1.00 97.06 432 ALA A C 1
ATOM 3221 O O . ALA A 1 432 ? 2.317 -8.235 -13.796 1.00 97.06 432 ALA A O 1
ATOM 3222 N N . ILE A 1 433 ? 1.446 -6.718 -12.366 1.00 97.56 433 ILE A N 1
ATOM 3223 C CA . ILE A 1 433 ? 0.036 -6.982 -12.656 1.00 97.56 433 ILE A CA 1
ATOM 3224 C C . ILE A 1 433 ? -0.581 -5.767 -13.320 1.00 97.56 433 ILE A C 1
ATOM 3226 O O . ILE A 1 433 ? -0.646 -4.690 -12.730 1.00 97.56 433 ILE A O 1
ATOM 3230 N N . GLU A 1 434 ? -1.063 -5.965 -14.543 1.00 94.06 434 GLU A N 1
ATOM 3231 C CA . GLU A 1 434 ? -1.720 -4.928 -15.327 1.00 94.06 434 GLU A CA 1
ATOM 3232 C C . GLU A 1 434 ? -3.102 -5.369 -15.756 1.00 94.06 434 GLU A C 1
ATOM 3234 O O . GLU A 1 434 ? -3.324 -6.520 -16.128 1.00 94.06 434 GLU A O 1
ATOM 3239 N N . TRP A 1 435 ? -4.023 -4.417 -15.796 1.00 92.62 435 TRP A N 1
ATOM 3240 C CA . TRP A 1 435 ? -5.339 -4.641 -16.362 1.00 92.62 435 TRP A CA 1
ATOM 3241 C C . TRP A 1 435 ? -5.452 -3.914 -17.694 1.00 92.62 435 TRP A C 1
ATOM 3243 O O . TRP A 1 435 ? -5.171 -2.716 -17.812 1.00 92.62 435 TRP A O 1
ATOM 3253 N N . TYR A 1 436 ? -5.845 -4.648 -18.724 1.00 85.12 436 TYR A N 1
ATOM 3254 C CA . TYR A 1 436 ? -6.014 -4.128 -20.073 1.00 85.12 436 TYR A CA 1
ATOM 3255 C C . TYR A 1 436 ? -7.206 -4.813 -20.734 1.00 85.12 436 TYR A C 1
ATOM 3257 O O . TYR A 1 436 ? -7.351 -6.028 -20.638 1.00 85.12 436 TYR A O 1
ATOM 3265 N N . ASP A 1 437 ? -8.071 -4.032 -21.383 1.00 83.44 437 ASP A N 1
ATOM 3266 C CA . ASP A 1 437 ? -9.252 -4.537 -22.101 1.00 83.44 437 ASP A CA 1
ATOM 3267 C C . ASP A 1 437 ? -10.114 -5.518 -21.269 1.00 83.44 437 ASP A C 1
ATOM 3269 O O . ASP A 1 437 ? -10.494 -6.603 -21.707 1.00 83.44 437 ASP A O 1
ATOM 3273 N N . GLY A 1 438 ? -10.355 -5.166 -20.000 1.00 82.44 438 GLY A N 1
ATOM 3274 C CA . GLY A 1 438 ? -11.153 -5.974 -19.069 1.00 82.44 438 GLY A CA 1
ATOM 3275 C C . GLY A 1 438 ? -10.498 -7.281 -18.603 1.00 82.44 438 GLY A C 1
ATOM 3276 O O . GLY A 1 438 ? -11.169 -8.097 -17.976 1.00 82.44 438 GLY A O 1
ATOM 3277 N N . GLN A 1 439 ? -9.214 -7.504 -18.894 1.00 88.06 439 GLN A N 1
ATOM 3278 C CA . GLN A 1 439 ? -8.461 -8.692 -18.486 1.00 88.06 439 GLN A CA 1
ATOM 3279 C C . GLN A 1 439 ? -7.283 -8.322 -17.583 1.00 88.06 439 GLN A C 1
ATOM 3281 O O . GLN A 1 439 ? -6.702 -7.247 -17.721 1.00 88.06 439 GLN A O 1
ATOM 3286 N N . MET A 1 440 ? -6.923 -9.237 -16.682 1.00 93.69 440 MET A N 1
ATOM 3287 C CA . MET A 1 440 ? -5.724 -9.149 -15.847 1.00 93.69 440 MET A CA 1
ATOM 3288 C C . MET A 1 440 ? -4.563 -9.880 -16.530 1.00 93.69 440 MET A C 1
ATOM 3290 O O . MET A 1 440 ? -4.710 -11.031 -16.945 1.00 93.69 440 MET A O 1
ATOM 3294 N N . TYR A 1 441 ? -3.404 -9.235 -16.602 1.00 93.31 441 TYR A N 1
ATOM 3295 C CA . TYR A 1 441 ? -2.176 -9.767 -17.178 1.00 93.31 441 TYR A CA 1
ATOM 3296 C C . TYR A 1 441 ? -1.061 -9.781 -16.140 1.00 93.31 441 TYR A C 1
ATOM 3298 O O . TYR A 1 441 ? -0.866 -8.817 -15.405 1.00 93.31 441 TYR A O 1
ATOM 3306 N N . ARG A 1 442 ? -0.307 -10.884 -16.123 1.00 94.75 442 ARG A N 1
ATOM 3307 C CA . ARG A 1 442 ? 0.901 -11.061 -15.315 1.00 94.75 442 ARG A CA 1
ATOM 3308 C C . ARG A 1 442 ? 2.128 -10.960 -16.210 1.00 94.75 442 ARG A C 1
ATOM 3310 O O . ARG A 1 442 ? 2.227 -11.678 -17.207 1.00 94.75 442 ARG A O 1
ATOM 3317 N N . VAL A 1 443 ? 3.083 -10.132 -15.809 1.00 93.31 443 VAL A N 1
ATOM 3318 C CA . VAL A 1 443 ? 4.415 -10.041 -16.408 1.00 93.31 443 VAL A CA 1
ATOM 3319 C C . VAL A 1 443 ? 5.452 -10.301 -15.320 1.00 93.31 443 VAL A C 1
ATOM 3321 O O . VAL A 1 443 ? 5.500 -9.589 -14.326 1.00 93.31 443 VAL A O 1
ATOM 3324 N N . ASN A 1 444 ? 6.299 -11.314 -15.494 1.00 92.44 444 ASN A N 1
ATOM 3325 C CA . ASN A 1 444 ? 7.383 -11.581 -14.547 1.00 92.44 444 ASN A CA 1
ATOM 3326 C C . ASN A 1 444 ? 8.550 -10.631 -14.848 1.00 92.44 444 ASN A C 1
ATOM 3328 O O . ASN A 1 444 ? 9.342 -10.885 -15.757 1.00 92.44 444 ASN A O 1
ATOM 3332 N N . ILE A 1 445 ? 8.613 -9.520 -14.119 1.00 92.44 445 ILE A N 1
ATOM 3333 C CA . ILE A 1 445 ? 9.647 -8.492 -14.235 1.00 92.44 445 ILE A CA 1
ATOM 3334 C C . ILE A 1 445 ? 9.955 -7.939 -12.836 1.00 92.44 445 ILE A C 1
ATOM 3336 O O . ILE A 1 445 ? 9.021 -7.718 -12.067 1.00 92.44 445 ILE A O 1
ATOM 3340 N N . PRO A 1 446 ? 11.232 -7.698 -12.489 1.00 94.81 446 PRO A N 1
ATOM 3341 C CA . PRO A 1 446 ? 11.601 -7.238 -11.154 1.00 94.81 446 PRO A CA 1
ATOM 3342 C C . PRO A 1 446 ? 11.541 -5.715 -10.985 1.00 94.81 446 PRO A C 1
ATOM 3344 O O . PRO A 1 446 ? 11.935 -5.201 -9.943 1.00 94.81 446 PRO A O 1
ATOM 3347 N N . TYR A 1 447 ? 11.099 -4.965 -11.994 1.00 95.38 447 TYR A N 1
ATOM 3348 C CA . TYR A 1 447 ? 11.021 -3.509 -11.934 1.00 95.38 447 TYR A CA 1
ATOM 3349 C C . TYR A 1 447 ? 9.890 -2.956 -12.797 1.00 95.38 447 TYR A C 1
ATOM 3351 O O . TYR A 1 447 ? 9.582 -3.510 -13.853 1.00 95.38 447 TYR A O 1
ATOM 3359 N N . ILE A 1 448 ? 9.311 -1.842 -12.350 1.00 94.62 448 ILE A N 1
ATOM 3360 C CA . ILE A 1 448 ? 8.284 -1.067 -13.061 1.00 94.62 448 ILE A CA 1
ATOM 3361 C C . ILE A 1 448 ? 8.463 0.437 -12.795 1.00 94.62 448 ILE A C 1
ATOM 3363 O O . ILE A 1 448 ? 9.160 0.849 -11.865 1.00 94.62 448 ILE A O 1
ATOM 3367 N N . SER A 1 449 ? 7.805 1.254 -13.609 1.00 93.94 449 SER A N 1
ATOM 3368 C CA . SER A 1 449 ? 7.650 2.708 -13.468 1.00 93.94 449 SER A CA 1
ATOM 3369 C C . SER A 1 449 ? 6.269 3.079 -14.020 1.00 93.94 449 SER A C 1
ATOM 3371 O O . SER A 1 449 ? 5.500 2.180 -14.335 1.00 93.94 449 SER A O 1
ATOM 3373 N N . ASN A 1 450 ? 5.942 4.361 -14.184 1.00 92.12 450 ASN A N 1
ATOM 3374 C CA . ASN A 1 450 ? 4.642 4.855 -14.668 1.00 92.12 450 ASN A CA 1
ATOM 3375 C C . ASN A 1 450 ? 4.332 4.511 -16.147 1.00 92.12 450 ASN A C 1
ATOM 3377 O O . ASN A 1 450 ? 3.711 5.293 -16.860 1.00 92.12 450 ASN A O 1
ATOM 3381 N N . GLU A 1 451 ? 4.809 3.388 -16.672 1.00 87.44 451 GLU A N 1
ATOM 3382 C CA . GLU A 1 451 ? 4.518 2.902 -18.015 1.00 87.44 451 GLU A CA 1
ATOM 3383 C C . GLU A 1 451 ? 4.065 1.455 -17.962 1.00 87.44 451 GLU A C 1
ATOM 3385 O O . GLU A 1 451 ? 4.542 0.658 -17.156 1.00 87.44 451 GLU A O 1
ATOM 3390 N N . ARG A 1 452 ? 3.171 1.101 -18.882 1.00 86.75 452 ARG A N 1
ATOM 3391 C CA . ARG A 1 452 ? 2.748 -0.284 -19.029 1.00 86.75 452 ARG A CA 1
ATOM 3392 C C . ARG A 1 452 ? 3.919 -1.148 -19.482 1.00 86.75 452 ARG A C 1
ATOM 3394 O O . ARG A 1 452 ? 4.611 -0.803 -20.442 1.00 86.75 452 ARG A O 1
ATOM 3401 N N . VAL A 1 453 ? 4.096 -2.289 -18.830 1.00 86.62 453 VAL A N 1
ATOM 3402 C CA . VAL A 1 453 ? 5.040 -3.343 -19.218 1.00 86.62 453 VAL A CA 1
ATOM 3403 C C . VAL A 1 453 ? 4.370 -4.424 -20.063 1.00 86.62 453 VAL A C 1
ATOM 3405 O O . VAL A 1 453 ? 5.038 -5.086 -20.865 1.00 86.62 453 VAL A O 1
ATOM 3408 N N . TYR A 1 454 ? 3.053 -4.612 -19.922 1.00 83.81 454 TYR A N 1
ATOM 3409 C CA . TYR A 1 454 ? 2.299 -5.486 -20.809 1.00 83.81 454 TYR A CA 1
ATOM 3410 C C . TYR A 1 454 ? 1.984 -4.754 -22.116 1.00 83.81 454 TYR A C 1
ATOM 3412 O O . TYR A 1 454 ? 1.481 -3.630 -22.121 1.00 83.81 454 TYR A O 1
ATOM 3420 N N . SER A 1 455 ? 2.196 -5.437 -23.241 1.00 73.00 455 SER A N 1
ATOM 3421 C CA . SER A 1 455 ? 1.605 -5.028 -24.510 1.00 73.00 455 SER A CA 1
ATOM 3422 C C . SER A 1 455 ? 1.061 -6.238 -25.282 1.00 73.00 455 SER A C 1
ATOM 3424 O O . SER A 1 455 ? 1.680 -7.310 -25.266 1.00 73.00 455 SER A O 1
ATOM 3426 N N . PRO A 1 456 ? -0.080 -6.080 -25.983 1.00 64.12 456 PRO A N 1
ATOM 3427 C CA . PRO A 1 456 ? -0.658 -7.130 -26.825 1.00 64.12 456 PRO A CA 1
ATOM 3428 C C . PRO A 1 456 ? 0.296 -7.647 -27.914 1.00 64.12 456 PRO A C 1
ATOM 3430 O O . PRO A 1 456 ? 0.191 -8.802 -28.321 1.00 64.12 456 PRO A O 1
ATOM 3433 N N . ASP A 1 457 ? 1.245 -6.813 -28.350 1.00 64.06 457 ASP A N 1
ATOM 3434 C CA . ASP A 1 457 ? 2.237 -7.128 -29.385 1.00 64.06 457 ASP A CA 1
ATOM 3435 C C . ASP A 1 457 ? 3.571 -7.667 -28.804 1.00 64.06 457 ASP A C 1
ATOM 3437 O O . ASP A 1 457 ? 4.537 -7.876 -29.543 1.00 64.06 457 ASP A O 1
ATOM 3441 N N . GLY A 1 458 ? 3.638 -7.915 -27.486 1.00 56.09 458 GLY A N 1
ATOM 3442 C CA . GLY A 1 458 ? 4.843 -8.297 -26.727 1.00 56.09 458 GLY A CA 1
ATOM 3443 C C . GLY A 1 458 ? 5.203 -7.264 -25.651 1.00 56.09 458 GLY A C 1
ATOM 3444 O O . GLY A 1 458 ? 4.574 -6.217 -25.597 1.00 56.09 458 GLY A O 1
ATOM 3445 N N . LEU A 1 459 ? 6.200 -7.534 -24.790 1.00 55.00 459 LEU A N 1
ATOM 3446 C CA . LEU A 1 459 ? 6.655 -6.570 -23.769 1.00 55.00 459 LEU A CA 1
ATOM 3447 C C . LEU A 1 459 ? 6.926 -5.204 -24.413 1.00 55.00 459 LEU A C 1
ATOM 3449 O O . LEU A 1 459 ? 7.729 -5.113 -25.348 1.00 55.00 459 LEU A O 1
ATOM 3453 N N . THR A 1 460 ? 6.293 -4.147 -23.907 1.00 53.56 460 THR A N 1
ATOM 3454 C CA . THR A 1 460 ? 6.700 -2.770 -24.191 1.00 53.56 460 THR A CA 1
ATOM 3455 C C . THR A 1 460 ? 8.048 -2.566 -23.522 1.00 53.56 460 THR A C 1
ATOM 3457 O O . THR A 1 460 ? 8.152 -2.199 -22.358 1.00 53.56 460 THR A O 1
ATOM 3460 N N . GLY A 1 461 ? 9.121 -2.884 -24.242 1.00 46.09 461 GLY A N 1
ATOM 3461 C CA . GLY A 1 461 ? 10.452 -2.459 -23.847 1.00 46.09 461 GLY A CA 1
ATOM 3462 C C . GLY A 1 461 ? 10.501 -0.942 -23.934 1.00 46.09 461 GLY A C 1
ATOM 3463 O O . GLY A 1 461 ? 10.748 -0.437 -25.021 1.00 46.09 461 GLY A O 1
ATOM 3464 N N . ALA A 1 462 ? 10.264 -0.270 -22.808 1.00 47.31 462 ALA A N 1
ATOM 3465 C CA . ALA A 1 462 ? 10.359 1.170 -22.620 1.00 47.31 462 ALA A CA 1
ATOM 3466 C C . ALA A 1 462 ? 9.427 1.995 -23.530 1.00 47.31 462 ALA A C 1
ATOM 3468 O O . ALA A 1 462 ? 9.563 2.010 -24.759 1.00 47.31 462 ALA A O 1
ATOM 3469 N N . ALA A 1 463 ? 8.553 2.822 -22.950 1.00 47.56 463 ALA A N 1
ATOM 3470 C CA . ALA A 1 463 ? 8.256 4.085 -23.617 1.00 47.56 463 ALA A CA 1
ATOM 3471 C C . ALA A 1 463 ? 9.615 4.700 -23.979 1.00 47.56 463 ALA A C 1
ATOM 3473 O O . ALA A 1 463 ? 10.546 4.656 -23.175 1.00 47.56 463 ALA A O 1
ATOM 3474 N N . GLY A 1 464 ? 9.782 5.150 -25.226 1.00 50.62 464 GLY A N 1
ATOM 3475 C CA . GLY A 1 464 ? 11.107 5.467 -25.766 1.00 50.62 464 GLY A CA 1
ATOM 3476 C C . GLY A 1 464 ? 11.972 6.268 -24.784 1.00 50.62 464 GLY A C 1
ATOM 3477 O O . GLY A 1 464 ? 11.451 7.102 -24.040 1.00 50.62 464 GLY A O 1
ATOM 3478 N N . PHE A 1 465 ? 13.289 6.022 -24.803 1.00 54.19 465 PHE A N 1
ATOM 3479 C CA . PHE A 1 465 ? 14.310 6.640 -23.932 1.00 54.19 465 PHE A CA 1
ATOM 3480 C C . PHE A 1 465 ? 14.192 8.173 -23.760 1.00 54.19 465 PHE A C 1
ATOM 3482 O O . PHE A 1 465 ? 14.775 8.756 -22.844 1.00 54.19 465 PHE A O 1
ATOM 3489 N N . ASP A 1 466 ? 13.452 8.838 -24.645 1.00 58.62 466 ASP A N 1
ATOM 3490 C CA . ASP A 1 466 ? 13.202 10.273 -24.635 1.00 58.62 466 ASP A CA 1
ATOM 3491 C C . ASP A 1 466 ? 12.177 10.721 -23.575 1.00 58.62 466 ASP A C 1
ATOM 3493 O O . ASP A 1 466 ? 12.165 11.901 -23.219 1.00 58.62 466 ASP A O 1
ATOM 3497 N N . THR A 1 467 ? 11.364 9.810 -23.033 1.00 82.06 467 THR A N 1
ATOM 3498 C CA . THR A 1 467 ? 10.394 10.091 -21.958 1.00 82.06 467 THR A CA 1
ATOM 3499 C C . THR A 1 467 ? 11.029 9.989 -20.566 1.00 82.06 467 THR A C 1
ATOM 3501 O O . THR A 1 467 ? 12.009 9.274 -20.369 1.00 82.06 467 THR A O 1
ATOM 3504 N N . GLU A 1 468 ? 10.481 10.712 -19.582 1.00 85.38 468 GLU A N 1
ATOM 3505 C CA . GLU A 1 468 ? 10.911 10.634 -18.172 1.00 85.38 468 GLU A CA 1
ATOM 3506 C C . GLU A 1 468 ? 10.829 9.191 -17.648 1.00 85.38 468 GLU A C 1
ATOM 3508 O O . GLU A 1 468 ? 11.828 8.641 -17.184 1.00 85.38 468 GLU A O 1
ATOM 3513 N N . THR A 1 469 ? 9.681 8.546 -17.847 1.00 85.19 469 THR A N 1
ATOM 3514 C CA . THR A 1 469 ? 9.415 7.156 -17.461 1.00 85.19 469 THR A CA 1
ATOM 3515 C C . THR A 1 469 ? 10.364 6.161 -18.133 1.00 85.19 469 THR A C 1
ATOM 3517 O O . THR A 1 469 ? 10.947 5.314 -17.458 1.00 85.19 469 THR A O 1
ATOM 3520 N N . GLY A 1 470 ? 10.633 6.316 -19.435 1.00 85.12 470 GLY A N 1
ATOM 3521 C CA . GLY A 1 470 ? 11.587 5.465 -20.153 1.00 85.12 470 GLY A CA 1
ATOM 3522 C C . GLY A 1 470 ? 13.019 5.568 -19.611 1.00 85.12 470 GLY A C 1
ATOM 3523 O O . GLY A 1 470 ? 13.751 4.572 -19.564 1.00 85.12 470 GLY A O 1
ATOM 3524 N N . ARG A 1 471 ? 13.436 6.754 -19.141 1.00 88.44 471 ARG A N 1
ATOM 3525 C CA . ARG A 1 471 ? 14.742 6.936 -18.475 1.00 88.44 471 ARG A CA 1
ATOM 3526 C C . ARG A 1 471 ? 14.787 6.246 -17.120 1.00 88.44 471 ARG A C 1
ATOM 3528 O O . ARG A 1 471 ? 15.807 5.632 -16.809 1.00 88.44 471 ARG A O 1
ATOM 3535 N N . ILE A 1 472 ? 13.705 6.314 -16.345 1.00 91.88 472 ILE A N 1
ATOM 3536 C CA . ILE A 1 472 ? 13.593 5.604 -15.065 1.00 91.88 472 ILE A CA 1
ATOM 3537 C C . ILE A 1 472 ? 13.667 4.101 -15.310 1.00 91.88 472 ILE A C 1
ATOM 3539 O O . ILE A 1 472 ? 14.524 3.437 -14.738 1.00 91.88 472 ILE A O 1
ATOM 3543 N N . MET A 1 473 ? 12.886 3.568 -16.245 1.00 90.69 473 MET A N 1
ATOM 3544 C CA . MET A 1 473 ? 12.919 2.142 -16.582 1.00 90.69 473 MET A CA 1
ATOM 3545 C C . MET A 1 473 ? 14.295 1.683 -17.062 1.00 90.69 473 MET A C 1
ATOM 3547 O O . MET A 1 473 ? 14.783 0.638 -16.636 1.00 90.69 473 MET A O 1
ATOM 3551 N N . THR A 1 474 ? 14.988 2.504 -17.855 1.00 90.81 474 THR A N 1
ATOM 3552 C CA . THR A 1 474 ? 16.379 2.242 -18.257 1.00 90.81 474 THR A CA 1
ATOM 3553 C C . THR A 1 474 ? 17.332 2.224 -17.061 1.00 90.81 474 THR A C 1
ATOM 3555 O O . THR A 1 474 ? 18.212 1.365 -16.987 1.00 90.81 474 THR A O 1
ATOM 3558 N N . LEU A 1 475 ? 17.175 3.156 -16.118 1.00 93.25 475 LEU A N 1
ATOM 3559 C CA . LEU A 1 475 ? 17.963 3.201 -14.888 1.00 93.25 475 LEU A CA 1
ATOM 3560 C C . LEU A 1 475 ? 17.725 1.951 -14.030 1.00 93.25 475 LEU A C 1
ATOM 3562 O O . LEU A 1 475 ? 18.700 1.369 -13.551 1.00 93.25 475 LEU A O 1
ATOM 3566 N N . LEU A 1 476 ? 16.471 1.534 -13.844 1.00 94.81 476 LEU A N 1
ATOM 3567 C CA . LEU A 1 476 ? 16.109 0.362 -13.042 1.00 94.81 476 LEU A CA 1
ATOM 3568 C C . LEU A 1 476 ? 16.640 -0.922 -13.688 1.00 94.81 476 LEU A C 1
ATOM 3570 O O . LEU A 1 476 ? 17.373 -1.670 -13.042 1.00 94.81 476 LEU A O 1
ATOM 3574 N N . ALA A 1 477 ? 16.377 -1.122 -14.982 1.00 93.12 477 ALA A N 1
ATOM 3575 C CA . ALA A 1 477 ? 16.861 -2.270 -15.746 1.00 93.12 477 ALA A CA 1
ATOM 3576 C C . ALA A 1 477 ? 18.395 -2.333 -15.796 1.00 93.12 477 ALA A C 1
ATOM 3578 O O . ALA A 1 477 ? 18.995 -3.387 -15.571 1.00 93.12 477 ALA A O 1
ATOM 3579 N N . GLY A 1 478 ? 19.041 -1.194 -16.064 1.00 94.00 478 GLY A N 1
ATOM 3580 C CA . GLY A 1 478 ? 20.495 -1.075 -16.111 1.00 94.00 478 GLY A CA 1
ATOM 3581 C C . GLY A 1 478 ? 21.138 -1.349 -14.755 1.00 94.00 478 GLY A C 1
ATOM 3582 O O . GLY A 1 478 ? 22.137 -2.060 -14.695 1.00 94.00 478 GLY A O 1
ATOM 3583 N N . SER A 1 479 ? 20.537 -0.855 -13.669 1.00 94.94 479 SER A N 1
ATOM 3584 C CA . SER A 1 479 ? 21.001 -1.145 -12.310 1.00 94.94 479 SER A CA 1
ATOM 3585 C C . SER A 1 479 ? 20.818 -2.628 -11.988 1.00 94.94 479 SER A C 1
ATOM 3587 O O . SER A 1 479 ? 21.779 -3.268 -11.571 1.00 94.94 479 SER A O 1
ATOM 3589 N N . TYR A 1 480 ? 19.637 -3.204 -12.245 1.00 93.25 480 TYR A N 1
ATOM 3590 C CA . TYR A 1 480 ? 19.375 -4.632 -12.028 1.00 93.25 480 TYR A CA 1
ATOM 3591 C C . TYR A 1 480 ? 20.414 -5.503 -12.742 1.00 93.25 480 TYR A C 1
ATOM 3593 O O . TYR A 1 480 ? 21.026 -6.366 -12.121 1.00 93.25 480 TYR A O 1
ATOM 3601 N N . SER A 1 481 ? 20.689 -5.221 -14.019 1.00 93.25 481 SER A N 1
ATOM 3602 C CA . SER A 1 481 ? 21.695 -5.950 -14.796 1.00 93.25 481 SER A CA 1
ATOM 3603 C C . SER A 1 481 ? 23.129 -5.702 -14.321 1.00 93.25 481 SER A C 1
ATOM 3605 O O . SER A 1 481 ? 23.930 -6.631 -14.342 1.00 93.25 481 SER A O 1
ATOM 3607 N N . GLN A 1 482 ? 23.476 -4.476 -13.918 1.00 93.12 482 GLN A N 1
ATOM 3608 C CA . GLN A 1 482 ? 24.820 -4.134 -13.438 1.00 93.12 482 GLN A CA 1
ATOM 3609 C C . GLN A 1 482 ? 25.197 -4.937 -12.190 1.00 93.12 482 GLN A C 1
ATOM 3611 O O . GLN A 1 482 ? 26.359 -5.309 -12.026 1.00 93.12 482 GLN A O 1
ATOM 3616 N N . TYR A 1 483 ? 24.223 -5.155 -11.314 1.00 90.19 483 TYR A N 1
ATOM 3617 C CA . TYR A 1 483 ? 24.397 -5.855 -10.049 1.00 90.19 483 TYR A CA 1
ATOM 3618 C C . TYR A 1 483 ? 23.971 -7.328 -10.112 1.00 90.19 483 TYR A C 1
ATOM 3620 O O . TYR A 1 483 ? 23.956 -7.987 -9.082 1.00 90.19 483 TYR A O 1
ATOM 3628 N N . ASP A 1 484 ? 23.619 -7.836 -11.298 1.00 89.19 484 ASP A N 1
ATOM 3629 C CA . ASP A 1 484 ? 23.129 -9.207 -11.510 1.00 89.19 484 ASP A CA 1
ATOM 3630 C C . ASP A 1 484 ? 21.956 -9.585 -10.584 1.00 89.19 484 ASP A C 1
ATOM 3632 O O . ASP A 1 484 ? 21.858 -10.696 -10.081 1.00 89.19 484 ASP A O 1
ATOM 3636 N N . GLY A 1 485 ? 21.075 -8.622 -10.297 1.00 86.25 485 GLY A N 1
ATOM 3637 C CA . GLY A 1 485 ? 19.966 -8.815 -9.361 1.00 86.25 485 GLY A CA 1
ATOM 3638 C C . GLY A 1 485 ? 20.371 -8.910 -7.883 1.00 86.25 485 GLY A C 1
ATOM 3639 O O . GLY A 1 485 ? 19.532 -9.292 -7.072 1.00 86.25 485 GLY A O 1
ATOM 3640 N N . HIS A 1 486 ? 21.601 -8.534 -7.512 1.00 89.44 486 HIS A N 1
ATOM 3641 C CA . HIS A 1 486 ? 22.101 -8.551 -6.132 1.00 89.44 486 HIS A CA 1
ATOM 3642 C C . HIS A 1 486 ? 22.518 -7.153 -5.649 1.00 89.44 486 HIS A C 1
ATOM 3644 O O . HIS A 1 486 ? 23.603 -6.665 -5.967 1.00 89.44 486 HIS A O 1
ATOM 3650 N N . MET A 1 487 ? 21.676 -6.488 -4.854 1.00 91.31 487 MET A N 1
ATOM 3651 C CA . MET A 1 487 ? 21.947 -5.136 -4.346 1.00 91.31 487 MET A CA 1
ATOM 3652 C C . MET A 1 487 ? 21.788 -5.024 -2.833 1.00 91.31 487 MET A C 1
ATOM 3654 O O . MET A 1 487 ? 20.854 -5.574 -2.261 1.00 91.31 487 MET A O 1
ATOM 3658 N N . THR A 1 488 ? 22.639 -4.234 -2.177 1.00 90.19 488 THR A N 1
ATOM 3659 C CA . THR A 1 488 ? 22.429 -3.840 -0.774 1.00 90.19 488 THR A CA 1
ATOM 3660 C C . THR A 1 488 ? 21.305 -2.810 -0.647 1.00 90.19 488 THR A C 1
ATOM 3662 O O . THR A 1 488 ? 20.959 -2.121 -1.609 1.00 90.19 488 THR A O 1
ATOM 3665 N N . THR A 1 489 ? 20.777 -2.638 0.566 1.00 88.69 489 THR A N 1
ATOM 3666 C CA . THR A 1 489 ? 19.793 -1.594 0.888 1.00 88.69 489 THR A CA 1
ATOM 3667 C C . THR A 1 489 ? 20.263 -0.208 0.432 1.00 88.69 489 THR A C 1
ATOM 3669 O O . THR A 1 489 ? 19.506 0.523 -0.199 1.00 88.69 489 THR A O 1
ATOM 3672 N N . GLU A 1 490 ? 21.529 0.146 0.666 1.00 88.25 490 GLU A N 1
ATOM 3673 C CA . GLU A 1 490 ? 22.109 1.435 0.266 1.00 88.25 490 GLU A CA 1
ATOM 3674 C C . GLU A 1 490 ? 22.194 1.591 -1.254 1.00 88.25 490 GLU A C 1
ATOM 3676 O O . GLU A 1 490 ? 21.993 2.689 -1.778 1.00 88.25 490 GLU A O 1
ATOM 3681 N N . GLN A 1 491 ? 22.486 0.506 -1.975 1.00 92.44 491 GLN A N 1
ATOM 3682 C CA . GLN A 1 491 ? 22.526 0.518 -3.435 1.00 92.44 491 GLN A CA 1
ATOM 3683 C C . GLN A 1 491 ? 21.128 0.742 -4.011 1.00 92.44 491 GLN A C 1
ATOM 3685 O O . GLN A 1 491 ? 20.977 1.613 -4.868 1.00 92.44 491 GLN A O 1
ATOM 3690 N N . ILE A 1 492 ? 20.108 0.048 -3.495 1.00 93.19 492 ILE A N 1
ATOM 3691 C CA . ILE A 1 492 ? 18.712 0.249 -3.912 1.00 93.19 492 ILE A CA 1
ATOM 3692 C C . ILE A 1 492 ? 18.253 1.663 -3.569 1.00 93.19 492 ILE A C 1
ATOM 3694 O O . ILE A 1 492 ? 17.749 2.349 -4.453 1.00 93.19 492 ILE A O 1
ATOM 3698 N N . LEU A 1 493 ? 18.503 2.146 -2.345 1.00 89.56 493 LEU A N 1
ATOM 3699 C CA . LEU A 1 493 ? 18.234 3.536 -1.956 1.00 89.56 493 LEU A CA 1
ATOM 3700 C C . LEU A 1 493 ? 18.890 4.516 -2.940 1.00 89.56 493 LEU A C 1
ATOM 3702 O O . LEU A 1 493 ? 18.278 5.494 -3.363 1.00 89.56 493 LEU A O 1
ATOM 3706 N N . GLY A 1 494 ? 20.137 4.262 -3.340 1.00 90.44 494 GLY A N 1
ATOM 3707 C CA . GLY A 1 494 ? 20.837 5.057 -4.347 1.00 90.44 494 GLY A CA 1
ATOM 3708 C C . GLY A 1 494 ? 20.194 5.003 -5.737 1.00 90.44 494 GLY A C 1
ATOM 3709 O O . GLY A 1 494 ? 20.194 6.017 -6.433 1.00 90.44 494 GLY A O 1
ATOM 3710 N N . VAL A 1 495 ? 19.668 3.851 -6.158 1.00 92.88 495 VAL A N 1
ATOM 3711 C CA . VAL A 1 495 ? 18.961 3.684 -7.440 1.00 92.88 495 VAL A CA 1
ATOM 3712 C C . VAL A 1 495 ? 17.622 4.414 -7.417 1.00 92.88 495 VAL A C 1
ATOM 3714 O O . VAL A 1 495 ? 17.394 5.257 -8.281 1.00 92.88 495 VAL A O 1
ATOM 3717 N N . ILE A 1 496 ? 16.777 4.163 -6.416 1.00 91.75 496 ILE A N 1
ATOM 3718 C CA . ILE A 1 496 ? 15.453 4.793 -6.313 1.00 91.75 496 ILE A CA 1
ATOM 3719 C C . ILE A 1 496 ? 15.569 6.304 -6.078 1.00 91.75 496 ILE A C 1
ATOM 3721 O O . ILE A 1 496 ? 14.820 7.074 -6.662 1.00 91.75 496 ILE A O 1
ATOM 3725 N N . GLY A 1 497 ? 16.587 6.769 -5.345 1.00 89.69 497 GLY A N 1
ATOM 3726 C CA . GLY A 1 497 ? 16.864 8.203 -5.206 1.00 89.69 497 GLY A CA 1
ATOM 3727 C C . GLY A 1 497 ? 17.245 8.890 -6.524 1.00 89.69 497 GLY A C 1
ATOM 3728 O O . GLY A 1 497 ? 17.028 10.082 -6.670 1.00 89.69 497 GLY A O 1
ATOM 3729 N N . ARG A 1 498 ? 17.788 8.159 -7.508 1.00 89.88 498 ARG A N 1
ATOM 3730 C CA . ARG A 1 498 ? 18.000 8.687 -8.871 1.00 89.88 498 ARG A CA 1
ATOM 3731 C C . ARG A 1 498 ? 16.761 8.553 -9.760 1.00 89.88 498 ARG A C 1
ATOM 3733 O O . ARG A 1 498 ? 16.678 9.253 -10.764 1.00 89.88 498 ARG A O 1
ATOM 3740 N N . ALA A 1 499 ? 15.858 7.629 -9.433 1.00 88.69 499 ALA A N 1
ATOM 3741 C CA . ALA A 1 499 ? 14.574 7.468 -10.110 1.00 88.69 499 ALA A CA 1
ATOM 3742 C C . ALA A 1 499 ? 13.557 8.536 -9.671 1.00 88.69 499 ALA A C 1
ATOM 3744 O O . ALA A 1 499 ? 12.692 8.895 -10.462 1.00 88.69 499 ALA A O 1
ATOM 3745 N N . ALA A 1 500 ? 13.702 9.088 -8.462 1.00 87.12 500 ALA A N 1
ATOM 3746 C CA . ALA A 1 500 ? 13.006 10.293 -8.026 1.00 87.12 500 ALA A CA 1
ATOM 3747 C C . ALA A 1 500 ? 13.485 11.502 -8.847 1.00 87.12 500 ALA A C 1
ATOM 3749 O O . ALA A 1 500 ? 14.525 12.105 -8.589 1.00 87.12 500 ALA A O 1
ATOM 3750 N N . THR A 1 501 ? 12.748 11.830 -9.902 1.00 81.44 501 THR A N 1
ATOM 3751 C CA . THR A 1 501 ? 13.066 12.942 -10.813 1.00 81.44 501 THR A CA 1
ATOM 3752 C C . THR A 1 501 ? 12.425 14.261 -10.387 1.00 81.44 501 THR A C 1
ATOM 3754 O O . THR A 1 501 ? 12.680 15.295 -11.010 1.00 81.44 501 THR A O 1
ATOM 3757 N N . ARG A 1 502 ? 11.585 14.238 -9.347 1.00 81.12 502 ARG A N 1
ATOM 3758 C CA . ARG A 1 502 ? 10.838 15.388 -8.825 1.00 81.12 502 ARG A CA 1
ATOM 3759 C C . ARG A 1 502 ? 11.117 15.546 -7.334 1.00 81.12 502 ARG A C 1
ATOM 3761 O O . ARG A 1 502 ? 11.439 14.574 -6.663 1.00 81.12 502 ARG A O 1
ATOM 3768 N N . ALA A 1 503 ? 10.993 16.772 -6.835 1.00 73.44 503 ALA A N 1
ATOM 3769 C CA . ALA A 1 503 ? 11.168 17.058 -5.418 1.00 73.44 503 ALA A CA 1
ATOM 3770 C C . ALA A 1 503 ? 9.837 16.902 -4.679 1.00 73.44 503 ALA A C 1
ATOM 3772 O O . ALA A 1 503 ? 8.845 17.502 -5.082 1.00 73.44 503 ALA A O 1
ATOM 3773 N N . GLY A 1 504 ? 9.838 16.184 -3.558 1.00 72.31 504 GLY A N 1
ATOM 3774 C CA . GLY A 1 504 ? 8.661 16.064 -2.696 1.00 72.31 504 GLY A CA 1
ATOM 3775 C C . GLY A 1 504 ? 7.949 14.722 -2.840 1.00 72.31 504 GLY A C 1
ATOM 3776 O O . GLY A 1 504 ? 7.077 14.530 -3.685 1.00 72.31 504 GLY A O 1
ATOM 3777 N N . GLY A 1 505 ? 8.292 13.802 -1.947 1.00 85.12 505 GLY A N 1
ATOM 3778 C CA . GLY A 1 505 ? 7.759 12.446 -1.894 1.00 85.12 505 GLY A CA 1
ATOM 3779 C C . GLY A 1 505 ? 8.589 11.576 -0.953 1.00 85.12 505 GLY A C 1
ATOM 3780 O O . GLY A 1 505 ? 9.257 12.099 -0.054 1.00 85.12 505 GLY A O 1
ATOM 3781 N N . TRP A 1 506 ? 8.567 10.263 -1.165 1.00 90.25 506 TRP A N 1
ATOM 3782 C CA . TRP A 1 506 ? 9.339 9.308 -0.373 1.00 90.25 506 TRP A CA 1
ATOM 3783 C C . TRP A 1 506 ? 10.115 8.329 -1.250 1.00 90.25 506 TRP A C 1
ATOM 3785 O O . TRP A 1 506 ? 9.679 7.906 -2.319 1.00 90.25 506 TRP A O 1
ATOM 3795 N N . GLY A 1 507 ? 11.283 7.936 -0.762 1.00 92.75 507 GLY A N 1
ATOM 3796 C CA . GLY A 1 507 ? 11.938 6.693 -1.134 1.00 92.75 507 GLY A CA 1
ATOM 3797 C C . GLY A 1 507 ? 11.798 5.697 0.008 1.00 92.75 507 GLY A C 1
ATOM 3798 O O . GLY A 1 507 ? 11.892 6.079 1.173 1.00 92.75 507 GLY A O 1
ATOM 3799 N N . VAL A 1 508 ? 11.604 4.422 -0.294 1.00 94.81 508 VAL A N 1
ATOM 3800 C CA . VAL A 1 508 ? 11.587 3.359 0.715 1.00 94.81 508 VAL A CA 1
ATOM 3801 C C . VAL A 1 508 ? 12.252 2.104 0.176 1.00 94.81 508 VAL A C 1
ATOM 3803 O O . VAL A 1 508 ? 12.159 1.811 -1.013 1.00 94.81 508 VAL A O 1
ATOM 3806 N N . VAL A 1 509 ? 12.934 1.364 1.047 1.00 95.81 509 VAL A N 1
ATOM 3807 C CA . VAL A 1 509 ? 13.353 -0.017 0.793 1.00 95.81 509 VAL A CA 1
ATOM 3808 C C . VAL A 1 509 ? 12.743 -0.917 1.850 1.00 95.81 509 VAL A C 1
ATOM 3810 O O . VAL A 1 509 ? 13.041 -0.772 3.034 1.00 95.81 509 VAL A O 1
ATOM 3813 N N . TYR A 1 510 ? 11.915 -1.852 1.409 1.00 95.62 510 TYR A N 1
ATOM 3814 C CA . TYR A 1 510 ? 11.381 -2.933 2.217 1.00 95.62 510 TYR A CA 1
ATOM 3815 C C . TYR A 1 510 ? 12.357 -4.102 2.213 1.00 95.62 510 TYR A C 1
ATOM 3817 O O . TYR A 1 510 ? 12.788 -4.563 1.153 1.00 95.62 510 TYR A O 1
ATOM 3825 N N . ASP A 1 511 ? 12.718 -4.563 3.401 1.00 92.81 511 ASP A N 1
ATOM 3826 C CA . ASP A 1 511 ? 13.561 -5.725 3.609 1.00 92.81 511 ASP A CA 1
ATOM 3827 C C . ASP A 1 511 ? 12.759 -6.858 4.236 1.00 92.81 511 ASP A C 1
ATOM 3829 O O . ASP A 1 511 ? 12.526 -6.882 5.445 1.00 92.81 511 ASP A O 1
ATOM 3833 N N . SER A 1 512 ? 12.389 -7.814 3.387 1.00 87.81 512 SER A N 1
ATOM 3834 C CA . SER A 1 512 ? 11.579 -8.977 3.751 1.00 87.81 512 SER A CA 1
ATOM 3835 C C . SER A 1 512 ? 12.252 -9.919 4.747 1.00 87.81 512 SER A C 1
ATOM 3837 O O . SER A 1 512 ? 11.572 -10.766 5.320 1.00 87.81 512 SER A O 1
ATOM 3839 N N . TYR A 1 513 ? 13.572 -9.824 4.939 1.00 83.44 513 TYR A N 1
ATOM 3840 C CA . TYR A 1 513 ? 14.295 -10.689 5.869 1.00 83.44 513 TYR A CA 1
ATOM 3841 C C . TYR A 1 513 ? 14.312 -10.127 7.292 1.00 83.44 513 TYR A C 1
ATOM 3843 O O . TYR A 1 513 ? 14.208 -10.879 8.256 1.00 83.44 513 TYR A O 1
ATOM 3851 N N . THR A 1 514 ? 14.476 -8.810 7.429 1.00 86.69 514 THR A N 1
ATOM 3852 C CA . THR A 1 514 ? 14.495 -8.140 8.741 1.00 86.69 514 THR A CA 1
ATOM 3853 C C . THR A 1 514 ? 13.148 -7.526 9.112 1.00 86.69 514 THR A C 1
ATOM 3855 O O . THR A 1 514 ? 13.065 -6.819 10.116 1.00 86.69 514 THR A O 1
ATOM 3858 N N . ASP A 1 515 ? 12.120 -7.744 8.286 1.00 88.69 515 ASP A N 1
ATOM 3859 C CA . ASP A 1 515 ? 10.774 -7.187 8.426 1.00 88.69 515 ASP A CA 1
ATOM 3860 C C . ASP A 1 515 ? 10.794 -5.672 8.679 1.00 88.69 515 ASP A C 1
ATOM 3862 O O . ASP A 1 515 ? 10.068 -5.127 9.514 1.00 88.69 515 ASP A O 1
ATOM 3866 N N . THR A 1 516 ? 11.691 -4.989 7.962 1.00 90.88 516 THR A N 1
ATOM 3867 C CA . THR A 1 516 ? 12.027 -3.584 8.185 1.00 90.88 516 THR A CA 1
ATOM 3868 C C . THR A 1 516 ? 11.880 -2.761 6.909 1.00 90.88 516 THR A C 1
ATOM 3870 O O . THR A 1 516 ? 12.311 -3.168 5.833 1.00 90.88 516 THR A O 1
ATOM 3873 N N . ALA A 1 517 ? 11.306 -1.567 7.038 1.00 93.56 517 ALA A N 1
ATOM 3874 C CA . ALA A 1 517 ? 11.243 -0.554 5.993 1.00 93.56 517 ALA A CA 1
ATOM 3875 C C . ALA A 1 517 ? 12.226 0.587 6.292 1.00 93.56 517 ALA A C 1
ATOM 3877 O O . ALA A 1 517 ? 12.212 1.160 7.386 1.00 93.56 517 ALA A O 1
ATOM 3878 N N . TYR A 1 518 ? 13.064 0.922 5.310 1.00 92.75 518 TYR A N 1
ATOM 3879 C CA . TYR A 1 518 ? 14.038 2.012 5.362 1.00 92.75 518 TYR A CA 1
ATOM 3880 C C . TYR A 1 518 ? 13.569 3.160 4.479 1.00 92.75 518 TYR A C 1
ATOM 3882 O O . TYR A 1 518 ? 13.680 3.093 3.255 1.00 92.75 518 TYR A O 1
ATOM 3890 N N . PHE A 1 519 ? 13.053 4.213 5.096 1.00 90.69 519 PHE A N 1
ATOM 3891 C CA . PHE A 1 519 ? 12.569 5.389 4.388 1.00 90.69 519 PHE A CA 1
ATOM 3892 C C . PHE A 1 519 ? 13.676 6.408 4.162 1.00 90.69 519 PHE A C 1
ATOM 3894 O O . PHE A 1 519 ? 14.570 6.564 4.990 1.00 90.69 519 PHE A O 1
ATOM 3901 N N . ARG A 1 520 ? 13.562 7.151 3.068 1.00 86.38 520 ARG A N 1
ATOM 3902 C CA . ARG A 1 520 ? 14.333 8.343 2.736 1.00 86.38 520 ARG A CA 1
ATOM 3903 C C . ARG A 1 520 ? 13.349 9.422 2.306 1.00 86.38 520 ARG A C 1
ATOM 3905 O O . ARG A 1 520 ? 12.575 9.214 1.378 1.00 86.38 520 ARG A O 1
ATOM 3912 N N . PHE A 1 521 ? 13.431 10.583 2.938 1.00 82.12 521 PHE A N 1
ATOM 3913 C CA . PHE A 1 521 ? 12.619 11.744 2.583 1.00 82.12 521 PHE A CA 1
ATOM 3914 C C . PHE A 1 521 ? 13.501 12.864 2.051 1.00 82.12 521 PHE A C 1
ATOM 3916 O O . PHE A 1 521 ? 14.609 13.081 2.549 1.00 82.12 521 PHE A O 1
ATOM 3923 N N . GLU A 1 522 ? 13.008 13.570 1.039 1.00 65.56 522 GLU A N 1
ATOM 3924 C CA . GLU A 1 522 ? 13.675 14.753 0.506 1.00 65.56 522 GLU A CA 1
ATOM 3925 C C . GLU A 1 522 ? 13.230 15.996 1.293 1.00 65.56 522 GLU A C 1
ATOM 3927 O O . GLU A 1 522 ? 12.079 16.421 1.217 1.00 65.56 522 GLU A O 1
ATOM 3932 N N . GLY A 1 523 ? 14.156 16.561 2.073 1.00 58.56 523 GLY A N 1
ATOM 3933 C CA . GLY A 1 523 ? 14.014 17.812 2.828 1.00 58.56 523 GLY A CA 1
ATOM 3934 C C . GLY A 1 523 ? 15.351 18.567 2.897 1.00 58.56 523 GLY A C 1
ATOM 3935 O O . GLY A 1 523 ? 16.268 18.267 2.134 1.00 58.56 523 GLY A O 1
ATOM 3936 N N . GLU A 1 524 ? 15.508 19.527 3.820 1.00 43.88 524 GLU A N 1
ATOM 3937 C CA . GLU A 1 524 ? 16.785 20.257 4.009 1.00 43.88 524 GLU A CA 1
ATOM 3938 C C . GLU A 1 524 ? 17.946 19.349 4.468 1.00 43.88 524 GLU A C 1
ATOM 3940 O O . GLU A 1 524 ? 19.117 19.661 4.240 1.00 43.88 524 GLU A O 1
ATOM 3945 N N . THR A 1 525 ? 17.632 18.207 5.087 1.00 47.56 525 THR A N 1
ATOM 3946 C CA . THR A 1 525 ? 18.576 17.145 5.447 1.00 47.56 525 THR A CA 1
ATOM 3947 C C . THR A 1 525 ? 17.988 15.777 5.102 1.00 47.56 525 THR A C 1
ATOM 3949 O O . THR A 1 525 ? 16.806 15.520 5.320 1.00 47.56 525 THR A O 1
ATOM 3952 N N . GLU A 1 526 ? 18.816 14.878 4.563 1.00 56.94 526 GLU A N 1
ATOM 3953 C CA . GLU A 1 526 ? 18.417 13.490 4.317 1.00 56.94 526 GLU A CA 1
ATOM 3954 C C . GLU A 1 526 ? 18.210 12.782 5.664 1.00 56.94 526 GLU A C 1
ATOM 3956 O O . GLU A 1 526 ? 19.147 12.660 6.461 1.00 56.94 526 GLU A O 1
ATOM 3961 N N . LYS A 1 527 ? 16.985 12.320 5.930 1.00 63.00 527 LYS A N 1
ATOM 3962 C CA . LYS A 1 527 ? 16.648 11.558 7.136 1.00 63.00 527 LYS A CA 1
ATOM 3963 C C . LYS A 1 527 ? 16.209 10.156 6.759 1.00 63.00 527 LYS A C 1
ATOM 3965 O O . LYS A 1 527 ? 15.351 9.982 5.895 1.00 63.00 527 LYS A O 1
ATOM 3970 N N . GLN A 1 528 ? 16.795 9.177 7.443 1.00 69.38 528 GLN A N 1
ATOM 3971 C CA . GLN A 1 528 ? 16.371 7.790 7.359 1.00 69.38 528 GLN A CA 1
ATOM 3972 C C . GLN A 1 528 ? 15.468 7.450 8.537 1.00 69.38 528 GLN A C 1
ATOM 3974 O O . GLN A 1 528 ? 15.821 7.709 9.689 1.00 69.38 528 GLN A O 1
ATOM 3979 N N . VAL A 1 529 ? 14.299 6.892 8.238 1.00 79.38 529 VAL A N 1
ATOM 3980 C CA . VAL A 1 529 ? 13.363 6.377 9.243 1.00 79.38 529 VAL A CA 1
ATOM 3981 C C . VAL A 1 529 ? 13.289 4.872 9.065 1.00 79.38 529 VAL A C 1
ATOM 3983 O O . VAL A 1 529 ? 13.119 4.388 7.949 1.00 79.38 529 VAL A O 1
ATOM 3986 N N . THR A 1 530 ? 13.431 4.149 10.168 1.00 82.88 530 THR A N 1
ATOM 3987 C CA . THR A 1 530 ? 13.383 2.690 10.193 1.00 82.88 530 THR A CA 1
ATOM 3988 C C . THR A 1 530 ? 12.124 2.261 10.922 1.00 82.88 530 THR A C 1
ATOM 3990 O O . THR A 1 530 ? 11.932 2.632 12.080 1.00 82.88 530 THR A O 1
ATOM 3993 N N . VAL A 1 531 ? 11.283 1.478 10.255 1.00 82.00 531 VAL A N 1
ATOM 3994 C CA . VAL A 1 531 ? 10.086 0.882 10.857 1.00 82.00 531 VAL A CA 1
ATOM 3995 C C . VAL A 1 531 ? 10.215 -0.626 10.757 1.00 82.00 531 VAL A C 1
ATOM 3997 O O . VAL A 1 531 ? 10.308 -1.149 9.651 1.00 82.00 531 VAL A O 1
ATOM 4000 N N . SER A 1 532 ? 10.235 -1.310 11.898 1.00 82.44 532 SER A N 1
ATOM 4001 C CA . SER A 1 532 ? 10.281 -2.772 11.968 1.00 82.44 532 SER A CA 1
ATOM 4002 C C . SER A 1 532 ? 8.946 -3.301 12.475 1.00 82.44 532 SER A C 1
ATOM 4004 O O . SER A 1 532 ? 8.397 -2.760 13.440 1.00 82.44 532 SER A O 1
ATOM 4006 N N . MET A 1 533 ? 8.438 -4.351 11.836 1.00 84.31 533 MET A N 1
ATOM 4007 C CA . MET A 1 533 ? 7.327 -5.135 12.376 1.00 84.31 533 MET A CA 1
ATOM 4008 C C . MET A 1 533 ? 7.827 -5.976 13.558 1.00 84.31 533 MET A C 1
ATOM 4010 O O . MET A 1 533 ? 9.037 -6.152 13.751 1.00 84.31 533 MET A O 1
ATOM 4014 N N . SER A 1 534 ? 6.914 -6.436 14.410 1.00 69.19 534 SER A N 1
ATOM 4015 C CA . SER A 1 534 ? 7.276 -7.295 15.536 1.00 69.19 534 SER A CA 1
ATOM 4016 C C . SER A 1 534 ? 7.977 -8.552 15.007 1.00 69.19 534 SER A C 1
ATOM 4018 O O . SER A 1 534 ? 7.505 -9.124 14.026 1.00 69.19 534 SER A O 1
ATOM 4020 N N . PRO A 1 535 ? 9.078 -9.007 15.631 1.00 50.19 535 PRO A N 1
ATOM 4021 C CA . PRO A 1 535 ? 9.723 -10.247 15.215 1.00 50.19 535 PRO A CA 1
ATOM 4022 C C . PRO A 1 535 ? 8.736 -11.416 15.344 1.00 50.19 535 PRO A C 1
ATOM 4024 O O . PRO A 1 535 ? 8.072 -11.535 16.380 1.00 50.19 535 PRO A O 1
ATOM 4027 N N . ALA A 1 536 ? 8.648 -12.225 14.284 1.00 42.47 536 ALA A N 1
ATOM 4028 C CA . ALA A 1 536 ? 7.794 -13.411 14.191 1.00 42.47 536 ALA A CA 1
ATOM 4029 C C . ALA A 1 536 ? 8.135 -14.497 15.226 1.00 42.47 536 ALA A C 1
ATOM 4031 O O . ALA A 1 536 ? 9.338 -14.673 15.548 1.00 42.47 536 ALA A O 1
#